Protein 4IKA (pdb70)

Radius of gyration: 23.3 Å; Cα contacts (8 Å, |Δi|>4): 915; chains: 2; bounding box: 52×61×60 Å

Organism: Human enterovirus 71 (NCBI:txid39054)

Nearest PDB structures (foldseek):
  4ika-assembly1_A  TM=1.002E+00  e=1.097E-93  Enterovirus A71
  3n6n-assembly1_A  TM=9.961E-01  e=1.257E-84  Enterovirus A71
  6lsh-assembly1_A  TM=9.939E-01  e=1.190E-84  Enterovirus A71
  6kwq-assembly1_A  TM=9.936E-01  e=9.560E-85  Enterovirus A71
  6lsf-assembly1_A  TM=9.906E-01  e=4.662E-83  Enterovirus A71

Structure (mmCIF, N/CA/C/O backbone):
data_4IKA
#
_entry.id   4IKA
#
_cell.length_a   103.596
_cell.length_b   103.596
_cell.length_c   132.170
_cell.angle_alpha   90.00
_cell.angle_beta   90.00
_cell.angle_gamma   120.00
#
_symmetry.space_group_name_H-M   'P 32 2 1'
#
loop_
_entity.id
_entity.type
_entity.pdbx_description
1 polymer 3Dpol
2 polymer VPg
3 non-polymer 'NICKEL (II) ION'
4 water water
#
loop_
_atom_site.group_PDB
_atom_site.id
_atom_site.type_symbol
_atom_site.label_atom_id
_atom_site.label_alt_id
_atom_site.label_comp_id
_atom_site.label_asym_id
_atom_site.label_entity_id
_atom_site.label_seq_id
_atom_site.pdbx_PDB_ins_code
_atom_site.Cartn_x
_atom_site.Cartn_y
_atom_site.Cartn_z
_atom_site.occupancy
_atom_site.B_iso_or_equiv
_atom_site.auth_seq_id
_atom_site.auth_comp_id
_atom_site.auth_asym_id
_atom_site.auth_atom_id
_atom_site.pdbx_PDB_model_num
ATOM 1 N N . GLY A 1 1 ? 8.825 42.339 -2.358 1.00 52.10 1 GLY A N 1
ATOM 2 C CA . GLY A 1 1 ? 8.914 43.789 -2.321 1.00 45.67 1 GLY A CA 1
ATOM 3 C C . GLY A 1 1 ? 10.247 44.247 -1.769 1.00 48.21 1 GLY A C 1
ATOM 4 O O . GLY A 1 1 ? 10.804 43.612 -0.875 1.00 47.10 1 GLY A O 1
ATOM 5 N N . GLU A 1 2 ? 10.758 45.360 -2.284 1.00 49.90 2 GLU A N 1
ATOM 6 C CA . GLU A 1 2 ? 12.094 45.793 -1.901 1.00 50.52 2 GLU A CA 1
ATOM 7 C C . GLU A 1 2 ? 12.392 47.263 -2.110 1.00 48.55 2 GLU A C 1
ATOM 8 O O . GLU A 1 2 ? 12.266 47.793 -3.218 1.00 51.17 2 GLU A O 1
ATOM 14 N N . ILE A 1 3 ? 12.828 47.908 -1.034 1.00 48.12 3 ILE A N 1
ATOM 15 C CA . ILE A 1 3 ? 13.293 49.284 -1.104 1.00 49.31 3 ILE A CA 1
ATOM 16 C C . ILE A 1 3 ? 14.522 49.356 -1.993 1.00 50.41 3 ILE A C 1
ATOM 17 O O . ILE A 1 3 ? 15.463 48.582 -1.849 1.00 50.05 3 ILE A O 1
ATOM 22 N N . GLN A 1 4 ? 14.516 50.289 -2.928 1.00 52.72 4 GLN A N 1
ATOM 23 C CA . GLN A 1 4 ? 15.651 50.440 -3.830 1.00 53.44 4 GLN A CA 1
ATOM 24 C C . GLN A 1 4 ? 16.609 51.500 -3.315 1.00 50.65 4 GLN A C 1
ATOM 25 O O . GLN A 1 4 ? 17.822 51.326 -3.383 1.00 48.70 4 GLN A O 1
ATOM 31 N N . TRP A 1 5 ? 16.061 52.590 -2.786 1.00 47.75 5 TRP A N 1
ATOM 32 C CA . TRP A 1 5 ? 16.895 53.662 -2.252 1.00 50.87 5 TRP A CA 1
ATOM 33 C C . TRP A 1 5 ? 16.175 54.559 -1.254 1.00 43.69 5 TRP A C 1
ATOM 34 O O . TRP A 1 5 ? 14.961 54.502 -1.114 1.00 45.99 5 TRP A O 1
ATOM 45 N N . VAL A 1 6 ? 16.957 55.373 -0.554 1.00 39.37 6 VAL A N 1
ATOM 46 C CA . VAL A 1 6 ? 16.437 56.357 0.381 1.00 42.82 6 VAL A CA 1
ATOM 47 C C . VAL A 1 6 ? 17.202 57.677 0.224 1.00 44.38 6 VAL A C 1
ATOM 48 O O . VAL A 1 6 ? 18.403 57.690 -0.016 1.00 54.15 6 VAL A O 1
ATOM 52 N N . LYS A 1 7 ? 16.499 58.789 0.348 1.00 45.86 7 LYS A N 1
ATOM 53 C CA . LYS A 1 7 ? 17.090 60.101 0.162 1.00 48.60 7 LYS A CA 1
ATOM 54 C C . LYS A 1 7 ? 16.351 61.024 1.109 1.00 53.03 7 LYS A C 1
ATOM 55 O O . LYS A 1 7 ? 15.158 60.858 1.322 1.00 58.84 7 LYS A O 1
ATOM 61 N N . PRO A 1 8 ? 17.055 61.987 1.705 1.00 54.65 8 PRO A N 1
ATOM 62 C CA . PRO A 1 8 ? 16.426 63.013 2.542 1.00 61.51 8 PRO A CA 1
ATOM 63 C C . PRO A 1 8 ? 15.439 63.832 1.716 1.00 57.01 8 PRO A C 1
ATOM 64 O O . PRO A 1 8 ? 15.714 64.076 0.548 1.00 51.35 8 PRO A O 1
ATOM 68 N N . ASN A 1 9 ? 14.315 64.239 2.300 1.00 60.97 9 ASN A N 1
ATOM 69 C CA . ASN A 1 9 ? 13.371 65.088 1.580 1.00 62.15 9 ASN A CA 1
ATOM 70 C C . ASN A 1 9 ? 14.072 66.338 1.123 1.00 59.35 9 ASN A C 1
ATOM 71 O O . ASN A 1 9 ? 13.662 66.966 0.158 1.00 60.87 9 ASN A O 1
ATOM 76 N N . LYS A 1 10 ? 15.140 66.687 1.825 1.00 63.29 10 LYS A N 1
ATOM 77 C CA . LYS A 1 10 ? 15.960 67.823 1.439 1.00 64.89 10 LYS A CA 1
ATOM 78 C C . LYS A 1 10 ? 16.473 67.621 0.019 1.00 65.19 10 LYS A C 1
ATOM 79 O O . LYS A 1 10 ? 16.387 68.524 -0.819 1.00 66.38 10 LYS A O 1
ATOM 85 N N . GLU A 1 11 ? 16.977 66.418 -0.245 1.00 63.84 11 GLU A N 1
ATOM 86 C CA . GLU A 1 11 ? 17.554 66.075 -1.542 1.00 60.58 11 GLU A CA 1
ATOM 87 C C . GLU A 1 11 ? 16.506 65.800 -2.630 1.00 67.75 11 GLU A C 1
ATOM 88 O O . GLU A 1 11 ? 16.810 65.920 -3.820 1.00 74.91 11 GLU A O 1
ATOM 94 N N . THR A 1 12 ? 15.286 65.425 -2.245 1.00 58.77 12 THR A N 1
ATOM 95 C CA . THR A 1 12 ? 14.277 65.109 -3.246 1.00 54.13 12 THR A CA 1
ATOM 96 C C . THR A 1 12 ? 13.320 66.274 -3.485 1.00 60.43 12 THR A C 1
ATOM 97 O O . THR A 1 12 ? 12.736 66.391 -4.560 1.00 55.34 12 THR A O 1
ATOM 101 N N . GLY A 1 13 ? 13.141 67.123 -2.480 1.00 59.80 13 GLY A N 1
ATOM 102 C CA . GLY A 1 13 ? 12.197 68.219 -2.596 1.00 52.99 13 GLY A CA 1
ATOM 103 C C . GLY A 1 13 ? 10.785 67.865 -2.159 1.00 57.23 13 GLY A C 1
ATOM 104 O O . GLY A 1 13 ? 9.897 68.716 -2.159 1.00 51.01 13 GLY A O 1
ATOM 105 N N . ARG A 1 14 ? 10.582 66.607 -1.774 1.00 59.20 14 ARG A N 1
ATOM 106 C CA . ARG A 1 14 ? 9.289 66.133 -1.276 1.00 54.01 14 ARG A CA 1
ATOM 107 C C . ARG A 1 14 ? 8.931 66.738 0.081 1.00 55.00 14 ARG A C 1
ATOM 108 O O . ARG A 1 14 ? 9.778 66.848 0.963 1.00 61.98 14 ARG A O 1
ATOM 116 N N . LEU A 1 15 ? 7.665 67.117 0.237 1.00 55.40 15 LEU A N 1
ATOM 117 C CA . LEU A 1 15 ? 7.149 67.724 1.468 1.00 52.14 15 LEU A CA 1
ATOM 118 C C . LEU A 1 15 ? 7.019 66.720 2.623 1.00 60.07 15 LEU A C 1
ATOM 119 O O . LEU A 1 15 ? 6.435 65.643 2.472 1.00 58.83 15 LEU A O 1
ATOM 124 N N . SER A 1 16 ? 7.561 67.079 3.783 1.00 66.15 16 SER A N 1
ATOM 125 C CA . SER A 1 16 ? 7.520 66.206 4.951 1.00 66.07 16 SER A CA 1
ATOM 126 C C . SER A 1 16 ? 6.233 66.455 5.703 1.00 67.34 16 SER A C 1
ATOM 127 O O . SER A 1 16 ? 5.530 67.439 5.459 1.00 61.93 16 SER A O 1
ATOM 130 N N . ILE A 1 17 ? 5.935 65.572 6.650 1.00 73.65 17 ILE A N 1
ATOM 131 C CA . ILE A 1 17 ? 4.783 65.742 7.528 1.00 81.79 17 ILE A CA 1
ATOM 132 C C . ILE A 1 17 ? 5.242 65.826 8.981 1.00 86.76 17 ILE A C 1
ATOM 133 O O . ILE A 1 17 ? 6.014 64.989 9.447 1.00 84.91 17 ILE A O 1
ATOM 138 N N . ASN A 1 18 ? 4.764 66.842 9.692 1.00 92.11 18 ASN A N 1
ATOM 139 C CA . ASN A 1 18 ? 5.145 67.047 11.085 1.00 101.85 18 ASN A CA 1
ATOM 140 C C . ASN A 1 18 ? 4.164 66.448 12.088 1.00 102.72 18 ASN A C 1
ATOM 141 O O . ASN A 1 18 ? 3.461 67.173 12.791 1.00 96.33 18 ASN A O 1
ATOM 146 N N . GLY A 1 19 ? 4.121 65.122 12.149 1.00 101.66 19 GLY A N 1
ATOM 147 C CA . GLY A 1 19 ? 3.227 64.429 13.057 1.00 99.86 19 GLY A CA 1
ATOM 148 C C . GLY A 1 19 ? 3.721 64.558 14.484 1.00 104.94 19 GLY A C 1
ATOM 149 O O . GLY A 1 19 ? 4.845 65.018 14.715 1.00 99.37 19 GLY A O 1
ATOM 150 N N . PRO A 1 20 ? 2.827 64.127 15.478 1.00 30.00 20 PRO A N 1
ATOM 151 C CA . PRO A 1 20 ? 3.355 64.274 16.839 1.00 30.00 20 PRO A CA 1
ATOM 152 C C . PRO A 1 20 ? 3.853 62.945 17.392 1.00 30.00 20 PRO A C 1
ATOM 153 O O . PRO A 1 20 ? 4.798 62.921 18.181 1.00 30.00 20 PRO A O 1
ATOM 157 N N . THR A 1 21 ? 3.219 61.853 16.979 1.00 88.31 21 THR A N 1
ATOM 158 C CA . THR A 1 21 ? 3.607 60.523 17.437 1.00 82.29 21 THR A CA 1
ATOM 159 C C . THR A 1 21 ? 2.954 60.139 18.762 1.00 81.49 21 THR A C 1
ATOM 160 O O . THR A 1 21 ? 3.426 59.242 19.459 1.00 80.85 21 THR A O 1
ATOM 164 N N . ARG A 1 22 ? 1.865 60.823 19.100 1.00 77.25 22 ARG A N 1
ATOM 165 C CA . ARG A 1 22 ? 1.123 60.531 20.321 1.00 76.64 22 ARG A CA 1
ATOM 166 C C . ARG A 1 22 ? -0.115 59.691 20.029 1.00 72.19 22 ARG A C 1
ATOM 167 O O . ARG A 1 22 ? -0.906 60.030 19.149 1.00 67.33 22 ARG A O 1
ATOM 175 N N . THR A 1 23 ? -0.282 58.594 20.761 1.00 68.40 23 THR A N 1
ATOM 176 C CA . THR A 1 23 ? -1.411 57.694 20.511 1.00 63.63 23 THR A CA 1
ATOM 177 C C . THR A 1 23 ? -2.701 58.291 21.028 1.00 60.12 23 THR A C 1
ATOM 178 O O . THR A 1 23 ? -2.729 58.876 22.103 1.00 64.11 23 THR A O 1
ATOM 182 N N . LYS A 1 24 ? -3.771 58.122 20.260 1.00 56.87 24 LYS A N 1
ATOM 183 C CA . LYS A 1 24 ? -5.076 58.619 20.641 1.00 54.53 24 LYS A CA 1
ATOM 184 C C . LYS A 1 24 ? -5.805 57.629 21.551 1.00 61.61 24 LYS A C 1
ATOM 185 O O . LYS A 1 24 ? -6.930 57.895 21.974 1.00 60.41 24 LYS A O 1
ATOM 191 N N . LEU A 1 25 ? -5.149 56.501 21.843 1.00 59.11 25 LEU A N 1
ATOM 192 C CA . LEU A 1 25 ? -5.727 55.394 22.606 1.00 52.60 25 LEU A CA 1
ATOM 193 C C . LEU A 1 25 ? -5.533 55.517 24.108 1.00 58.10 25 LEU A C 1
ATOM 194 O O . LEU A 1 25 ? -4.414 55.586 24.606 1.00 60.30 25 LEU A O 1
ATOM 199 N N . GLU A 1 26 ? -6.644 55.493 24.829 1.00 60.71 26 GLU A N 1
ATOM 200 C CA . GLU A 1 26 ? -6.651 55.655 26.271 1.00 57.29 26 GLU A CA 1
ATOM 201 C C . GLU A 1 26 ? -7.202 54.383 26.899 1.00 53.97 26 GLU A C 1
ATOM 202 O O . GLU A 1 26 ? -8.054 53.724 26.310 1.00 47.67 26 GLU A O 1
ATOM 208 N N . PRO A 1 27 ? -6.718 54.031 28.100 1.00 57.18 27 PRO A N 1
ATOM 209 C CA . PRO A 1 27 ? -7.379 52.934 28.818 1.00 57.93 27 PRO A CA 1
ATOM 210 C C . PRO A 1 27 ? -8.808 53.326 29.158 1.00 52.96 27 PRO A C 1
ATOM 211 O O . PRO A 1 27 ? -9.028 54.434 29.647 1.00 48.42 27 PRO A O 1
ATOM 215 N N . SER A 1 28 ? -9.750 52.426 28.875 1.00 56.95 28 SER A N 1
ATOM 216 C CA . SER A 1 28 ? -11.181 52.676 29.021 1.00 52.22 28 SER A CA 1
ATOM 217 C C . SER A 1 28 ? -11.648 52.296 30.404 1.00 51.23 28 SER A C 1
ATOM 218 O O . SER A 1 28 ? -10.906 51.701 31.186 1.00 49.70 28 SER A O 1
ATOM 221 N N . VAL A 1 29 ? -12.910 52.597 30.672 1.00 49.86 29 VAL A N 1
ATOM 222 C CA . VAL A 1 29 ? -13.504 52.329 31.972 1.00 53.56 29 VAL A CA 1
ATOM 223 C C . VAL A 1 29 ? -13.543 50.841 32.296 1.00 51.40 29 VAL A C 1
ATOM 224 O O . VAL A 1 29 ? -13.780 50.461 33.435 1.00 57.29 29 VAL A O 1
ATOM 228 N N . PHE A 1 30 ? -13.286 50.005 31.301 1.00 47.89 30 PHE A N 1
ATOM 229 C CA . PHE A 1 30 ? -13.211 48.572 31.530 1.00 47.43 30 PHE A CA 1
ATOM 230 C C . PHE A 1 30 ? -11.789 48.117 31.429 1.00 47.88 30 PHE A C 1
ATOM 231 O O . PHE A 1 30 ? -11.514 46.925 31.373 1.00 46.23 30 PHE A O 1
ATOM 239 N N . HIS A 1 31 ? -10.881 49.083 31.424 1.00 50.28 31 HIS A N 1
ATOM 240 C CA . HIS A 1 31 ? -9.478 48.782 31.225 1.00 48.64 31 HIS A CA 1
ATOM 241 C C . HIS A 1 31 ? -8.991 47.627 32.104 1.00 47.70 31 HIS A C 1
ATOM 242 O O . HIS A 1 31 ? -8.442 46.649 31.611 1.00 47.22 31 HIS A O 1
ATOM 249 N N . ASP A 1 32 ? -9.192 47.739 33.408 1.00 46.89 32 ASP A N 1
ATOM 250 C CA . ASP A 1 32 ? -8.747 46.695 34.310 1.00 46.74 32 ASP A CA 1
ATOM 251 C C . ASP A 1 32 ? -9.907 45.775 34.758 1.00 54.56 32 ASP A C 1
ATOM 252 O O . ASP A 1 32 ? -9.698 44.867 35.571 1.00 55.88 32 ASP A O 1
ATOM 257 N N . VAL A 1 33 ? -11.105 45.998 34.196 1.00 53.74 33 VAL A N 1
ATOM 258 C CA . VAL A 1 33 ? -12.249 45.084 34.349 1.00 48.56 33 VAL A CA 1
ATOM 259 C C . VAL A 1 33 ? -12.124 43.832 33.485 1.00 49.97 33 VAL A C 1
ATOM 260 O O . VAL A 1 33 ? -12.461 42.737 33.911 1.00 56.51 33 VAL A O 1
ATOM 264 N N . PHE A 1 34 ? -11.672 43.991 32.252 1.00 49.46 34 PHE A N 1
ATOM 265 C CA . PHE A 1 34 ? -11.462 42.824 31.410 1.00 49.46 34 PHE A CA 1
ATOM 266 C C . PHE A 1 34 ? -9.982 42.475 31.338 1.00 51.01 34 PHE A C 1
ATOM 267 O O . PHE A 1 34 ? -9.137 43.300 31.665 1.00 50.26 34 PHE A O 1
ATOM 275 N N . GLU A 1 35 ? -9.660 41.262 30.906 1.00 51.56 35 GLU A N 1
ATOM 276 C CA . GLU A 1 35 ? -8.259 40.885 30.783 1.00 58.50 35 GLU A CA 1
ATOM 277 C C . GLU A 1 35 ? -7.671 40.995 29.364 1.00 59.29 35 GLU A C 1
ATOM 278 O O . GLU A 1 35 ? -8.332 40.735 28.352 1.00 54.15 35 GLU A O 1
ATOM 284 N N . GLY A 1 36 ? -6.406 41.396 29.318 1.00 65.61 36 GLY A N 1
ATOM 285 C CA . GLY A 1 36 ? -5.699 41.606 28.070 1.00 62.71 36 GLY A CA 1
ATOM 286 C C . GLY A 1 36 ? -4.254 42.006 28.314 1.00 64.16 36 GLY A C 1
ATOM 287 O O . GLY A 1 36 ? -3.883 42.410 29.418 1.00 61.64 36 GLY A O 1
ATOM 288 N N . ASN A 1 37 ? -3.437 41.880 27.275 1.00 65.96 37 ASN A N 1
ATOM 289 C CA . ASN A 1 37 ? -2.035 42.255 27.350 1.00 62.77 37 ASN A CA 1
ATOM 290 C C . ASN A 1 37 ? -1.549 42.994 26.105 1.00 60.27 37 ASN A C 1
ATOM 291 O O . ASN A 1 37 ? -0.368 42.919 25.753 1.00 68.19 37 ASN A O 1
ATOM 296 N N . LYS A 1 38 ? -2.452 43.708 25.440 1.00 57.93 38 LYS A N 1
ATOM 297 C CA . LYS A 1 38 ? -2.061 44.537 24.308 1.00 53.69 38 LYS A CA 1
ATOM 298 C C . LYS A 1 38 ? -2.072 46.010 24.709 1.00 54.41 38 LYS A C 1
ATOM 299 O O . LYS A 1 38 ? -2.729 46.405 25.671 1.00 50.61 38 LYS A O 1
ATOM 305 N N . GLU A 1 39 ? -1.336 46.823 23.966 1.00 54.61 39 GLU A N 1
ATOM 306 C CA . GLU A 1 39 ? -1.367 48.265 24.160 1.00 53.52 39 GLU A CA 1
ATOM 307 C C . GLU A 1 39 ? -0.957 48.976 22.892 1.00 52.37 39 GLU A C 1
ATOM 308 O O . GLU A 1 39 ? -0.545 48.315 21.930 1.00 52.50 39 GLU A O 1
ATOM 314 N N . PRO A 1 40 ? -1.094 50.319 22.878 1.00 51.87 40 PRO A N 1
ATOM 315 C CA . PRO A 1 40 ? -0.847 51.122 21.673 1.00 49.07 40 PRO A CA 1
ATOM 316 C C . PRO A 1 40 ? 0.505 50.794 21.044 1.00 53.36 40 PRO A C 1
ATOM 317 O O . PRO A 1 40 ? 1.515 50.668 21.743 1.00 53.58 40 PRO A O 1
ATOM 321 N N . ALA A 1 41 ? 0.509 50.636 19.724 1.00 52.30 41 ALA A N 1
ATOM 322 C CA . ALA A 1 41 ? 1.734 50.368 18.987 1.00 53.14 41 ALA A CA 1
ATOM 323 C C . ALA A 1 41 ? 2.760 51.472 19.206 1.00 55.90 41 ALA A C 1
ATOM 324 O O . ALA A 1 41 ? 2.411 52.611 19.521 1.00 48.14 41 ALA A O 1
ATOM 326 N N . VAL A 1 42 ? 4.030 51.114 19.028 1.00 57.92 42 VAL A N 1
ATOM 327 C CA . VAL A 1 42 ? 5.143 52.066 19.041 1.00 54.28 42 VAL A CA 1
ATOM 328 C C . VAL A 1 42 ? 5.029 53.036 17.859 1.00 52.50 42 VAL A C 1
ATOM 329 O O . VAL A 1 42 ? 5.005 52.623 16.699 1.00 52.13 42 VAL A O 1
ATOM 333 N N . LEU A 1 43 ? 4.978 54.326 18.159 1.00 56.14 43 LEU A N 1
ATOM 334 C CA . LEU A 1 43 ? 4.671 55.325 17.154 1.00 51.08 43 LEU A CA 1
ATOM 335 C C . LEU A 1 43 ? 5.902 56.098 16.686 1.00 58.90 43 LEU A C 1
ATOM 336 O O . LEU A 1 43 ? 5.909 56.649 15.584 1.00 58.09 43 LEU A O 1
ATOM 341 N N . HIS A 1 44 ? 6.948 56.120 17.506 1.00 64.32 44 HIS A N 1
ATOM 342 C CA . HIS A 1 44 ? 8.166 56.839 17.149 1.00 64.11 44 HIS A CA 1
ATOM 343 C C . HIS A 1 44 ? 9.410 56.097 17.627 1.00 62.10 44 HIS A C 1
ATOM 344 O O . HIS A 1 44 ? 9.310 55.161 18.416 1.00 56.47 44 HIS A O 1
ATOM 351 N N . SER A 1 45 ? 10.578 56.521 17.147 1.00 71.81 45 SER A N 1
ATOM 352 C CA . SER A 1 45 ? 11.805 55.726 17.271 1.00 70.56 45 SER A CA 1
ATOM 353 C C . SER A 1 45 ? 12.376 55.611 18.688 1.00 67.45 45 SER A C 1
ATOM 354 O O . SER A 1 45 ? 13.266 54.786 18.942 1.00 65.69 45 SER A O 1
ATOM 357 N N . LYS A 1 46 ? 11.863 56.419 19.610 1.00 63.10 46 LYS A N 1
ATOM 358 C CA . LYS A 1 46 ? 12.418 56.466 20.963 1.00 68.02 46 LYS A CA 1
ATOM 359 C C . LYS A 1 46 ? 11.506 55.923 22.062 1.00 70.84 46 LYS A C 1
ATOM 360 O O . LYS A 1 46 ? 11.871 55.973 23.247 1.00 65.90 46 LYS A O 1
ATOM 366 N N . ASP A 1 47 ? 10.337 55.403 21.679 1.00 70.83 47 ASP A N 1
ATOM 367 C CA . ASP A 1 47 ? 9.416 54.806 22.649 1.00 64.78 47 ASP A CA 1
ATOM 368 C C . ASP A 1 47 ? 10.228 53.981 23.653 1.00 61.38 47 ASP A C 1
ATOM 369 O O . ASP A 1 47 ? 11.021 53.120 23.260 1.00 56.18 47 ASP A O 1
ATOM 374 N N . PRO A 1 48 ? 10.055 54.274 24.952 1.00 62.81 48 PRO A N 1
ATOM 375 C CA . PRO A 1 48 ? 10.802 53.623 26.037 1.00 61.13 48 PRO A CA 1
ATOM 376 C C . PRO A 1 48 ? 10.668 52.107 26.000 1.00 65.62 48 PRO A C 1
ATOM 377 O O . PRO A 1 48 ? 11.445 51.408 26.654 1.00 69.95 48 PRO A O 1
ATOM 381 N N . ARG A 1 49 ? 9.705 51.604 25.235 1.00 59.67 49 ARG A N 1
ATOM 382 C CA . ARG A 1 49 ? 9.392 50.178 25.249 1.00 58.62 49 ARG A CA 1
ATOM 383 C C . ARG A 1 49 ? 10.138 49.374 24.157 1.00 57.32 49 ARG A C 1
ATOM 384 O O . ARG A 1 49 ? 10.092 48.145 24.124 1.00 53.18 49 ARG A O 1
ATOM 392 N N . LEU A 1 50 ? 10.847 50.089 23.290 1.00 54.15 50 LEU A N 1
ATOM 393 C CA . LEU A 1 50 ? 11.607 49.487 22.201 1.00 54.90 50 LEU A CA 1
ATOM 394 C C . LEU A 1 50 ? 12.865 48.754 22.659 1.00 62.02 50 LEU A C 1
ATOM 395 O O . LEU A 1 50 ? 13.756 49.345 23.279 1.00 65.73 50 LEU A O 1
ATOM 400 N N . GLU A 1 51 ? 12.950 47.470 22.331 1.00 64.63 51 GLU A N 1
ATOM 401 C CA . GLU A 1 51 ? 14.182 46.719 22.533 1.00 60.97 51 GLU A CA 1
ATOM 402 C C . GLU A 1 51 ? 14.974 46.659 21.224 1.00 59.57 51 GLU A C 1
ATOM 403 O O . GLU A 1 51 ? 15.944 45.902 21.107 1.00 61.12 51 GLU A O 1
ATOM 409 N N . VAL A 1 52 ? 14.556 47.464 20.245 1.00 54.24 52 VAL A N 1
ATOM 410 C CA . VAL A 1 52 ? 15.226 47.510 18.943 1.00 55.79 52 VAL A CA 1
ATOM 411 C C . VAL A 1 52 ? 15.212 48.879 18.274 1.00 59.49 52 VAL A C 1
ATOM 412 O O . VAL A 1 52 ? 14.544 49.814 18.726 1.00 62.84 52 VAL A O 1
ATOM 416 N N . ASP A 1 53 ? 15.970 48.976 17.186 1.00 61.16 53 ASP A N 1
ATOM 417 C CA . ASP A 1 53 ? 15.896 50.115 16.290 1.00 64.52 53 ASP A CA 1
ATOM 418 C C . ASP A 1 53 ? 14.532 50.065 15.593 1.00 59.76 53 ASP A C 1
ATOM 419 O O . ASP A 1 53 ? 14.213 49.090 14.912 1.00 54.28 53 ASP A O 1
ATOM 424 N N . PHE A 1 54 ? 13.730 51.108 15.792 1.00 59.57 54 PHE A N 1
ATOM 425 C CA . PHE A 1 54 ? 12.417 51.222 15.167 1.00 61.03 54 PHE A CA 1
ATOM 426 C C . PHE A 1 54 ? 12.457 51.148 13.635 1.00 58.57 54 PHE A C 1
ATOM 427 O O . PHE A 1 54 ? 12.025 50.157 13.061 1.00 54.80 54 PHE A O 1
ATOM 435 N N . GLU A 1 55 ? 12.967 52.193 12.985 1.00 61.47 55 GLU A N 1
ATOM 436 C CA . GLU A 1 55 ? 13.073 52.228 11.523 1.00 61.37 55 GLU A CA 1
ATOM 437 C C . GLU A 1 55 ? 13.544 50.896 10.959 1.00 56.02 55 GLU A C 1
ATOM 438 O O . GLU A 1 55 ? 12.992 50.383 10.001 1.00 54.61 55 GLU A O 1
ATOM 444 N N . GLN A 1 56 ? 14.579 50.344 11.563 1.00 57.22 56 GLN A N 1
ATOM 445 C CA . GLN A 1 56 ? 14.978 48.975 11.281 1.00 60.38 56 GLN A CA 1
ATOM 446 C C . GLN A 1 56 ? 13.751 48.089 11.141 1.00 58.68 56 GLN A C 1
ATOM 447 O O . GLN A 1 56 ? 13.528 47.460 10.111 1.00 61.03 56 GLN A O 1
ATOM 453 N N . ALA A 1 57 ? 12.973 48.028 12.215 1.00 55.30 57 ALA A N 1
ATOM 454 C CA . ALA A 1 57 ? 11.892 47.067 12.346 1.00 52.22 57 ALA A CA 1
ATOM 455 C C . ALA A 1 57 ? 10.818 47.283 11.289 1.00 57.32 57 ALA A C 1
ATOM 456 O O . ALA A 1 57 ? 10.471 46.361 10.548 1.00 57.05 57 ALA A O 1
ATOM 458 N N . LEU A 1 58 ? 10.297 48.508 11.245 1.00 53.31 58 LEU A N 1
ATOM 459 C CA . LEU A 1 58 ? 9.288 48.920 10.286 1.00 50.31 58 LEU A CA 1
ATOM 460 C C . LEU A 1 58 ? 9.562 48.390 8.876 1.00 57.90 58 LEU A C 1
ATOM 461 O O . LEU A 1 58 ? 8.654 47.893 8.199 1.00 59.37 58 LEU A O 1
ATOM 466 N N . PHE A 1 59 ? 10.811 48.477 8.436 1.00 52.22 59 PHE A N 1
ATOM 467 C CA . PHE A 1 59 ? 11.137 48.100 7.067 1.00 52.01 59 PHE A CA 1
ATOM 468 C C . PHE A 1 59 ? 11.644 46.674 6.831 1.00 50.93 59 PHE A C 1
ATOM 469 O O . PHE A 1 59 ? 11.880 46.301 5.699 1.00 51.33 59 PHE A O 1
ATOM 477 N N . SER A 1 60 ? 11.781 45.873 7.881 1.00 52.13 60 SER A N 1
ATOM 478 C CA . SER A 1 60 ? 12.196 44.489 7.708 1.00 52.82 60 SER A CA 1
ATOM 479 C C . SER A 1 60 ? 11.205 43.719 6.812 1.00 53.35 60 SER A C 1
ATOM 480 O O . SER A 1 60 ? 11.557 42.683 6.228 1.00 53.86 60 SER A O 1
ATOM 483 N N . LYS A 1 61 ? 9.977 44.228 6.698 1.00 50.27 61 LYS A N 1
ATOM 484 C CA . LYS A 1 61 ? 8.916 43.530 5.970 1.00 49.83 61 LYS A CA 1
ATOM 485 C C . LYS A 1 61 ? 9.265 43.356 4.503 1.00 49.12 61 LYS A C 1
ATOM 486 O O . LYS A 1 61 ? 8.820 42.401 3.859 1.00 46.23 61 LYS A O 1
ATOM 492 N N . TYR A 1 62 ? 10.050 44.303 3.990 1.00 48.60 62 TYR A N 1
ATOM 493 C CA . TYR A 1 62 ? 10.497 44.308 2.607 1.00 47.80 62 TYR A CA 1
ATOM 494 C C . TYR A 1 62 ? 11.605 43.289 2.440 1.00 49.56 62 TYR A C 1
ATOM 495 O O . TYR A 1 62 ? 12.779 43.637 2.379 1.00 54.15 62 TYR A O 1
ATOM 504 N N . VAL A 1 63 ? 11.207 42.028 2.354 1.00 47.33 63 VAL A N 1
ATOM 505 C CA . VAL A 1 63 ? 12.114 40.895 2.362 1.00 46.05 63 VAL A CA 1
ATOM 506 C C . VAL A 1 63 ? 12.801 40.677 1.010 1.00 57.92 63 VAL A C 1
ATOM 507 O O . VAL A 1 63 ? 13.597 39.751 0.848 1.00 61.67 63 VAL A O 1
ATOM 511 N N . GLY A 1 64 ? 12.476 41.511 0.032 1.00 52.16 64 GLY A N 1
ATOM 512 C CA . GLY A 1 64 ? 13.144 41.446 -1.247 1.00 48.69 64 GLY A CA 1
ATOM 513 C C . GLY A 1 64 ? 12.267 40.907 -2.356 1.00 53.54 64 GLY A C 1
ATOM 514 O O . GLY A 1 64 ? 11.058 40.718 -2.181 1.00 48.23 64 GLY A O 1
ATOM 515 N N . ASN A 1 65 ? 12.892 40.644 -3.505 1.00 57.32 65 ASN A N 1
ATOM 516 C CA . ASN A 1 65 ? 12.168 40.224 -4.702 1.00 58.29 65 ASN A CA 1
ATOM 517 C C . ASN A 1 65 ? 12.748 38.989 -5.373 1.00 56.57 65 ASN A C 1
ATOM 518 O O . ASN A 1 65 ? 13.912 38.974 -5.740 1.00 68.86 65 ASN A O 1
ATOM 523 N N . THR A 1 66 ? 11.934 37.955 -5.547 1.00 53.94 66 THR A N 1
ATOM 524 C CA . THR A 1 66 ? 12.400 36.749 -6.218 1.00 57.21 66 THR A CA 1
ATOM 525 C C . THR A 1 66 ? 12.148 36.492 -7.709 1.00 60.69 66 THR A C 1
ATOM 526 O O . THR A 1 66 ? 13.021 35.970 -8.384 1.00 66.48 66 THR A O 1
ATOM 530 N N . LEU A 1 67 ? 10.977 36.863 -8.226 1.00 59.50 67 LEU A N 1
ATOM 531 C CA . LEU A 1 67 ? 10.687 36.700 -9.656 1.00 58.19 67 LEU A CA 1
ATOM 532 C C . LEU A 1 67 ? 10.340 38.125 -10.092 1.00 58.58 67 LEU A C 1
ATOM 533 O O . LEU A 1 67 ? 9.727 38.877 -9.337 1.00 57.25 67 LEU A O 1
ATOM 538 N N . TYR A 1 68 ? 10.712 38.486 -11.319 1.00 57.38 68 TYR A N 1
ATOM 539 C CA . TYR A 1 68 ? 10.287 39.769 -11.893 1.00 54.34 68 TYR A CA 1
ATOM 540 C C . TYR A 1 68 ? 9.343 39.580 -13.078 1.00 58.76 68 TYR A C 1
ATOM 541 O O . TYR A 1 68 ? 8.674 40.530 -13.523 1.00 56.05 68 TYR A O 1
ATOM 550 N N . GLU A 1 69 ? 9.306 38.351 -13.586 1.00 61.03 69 G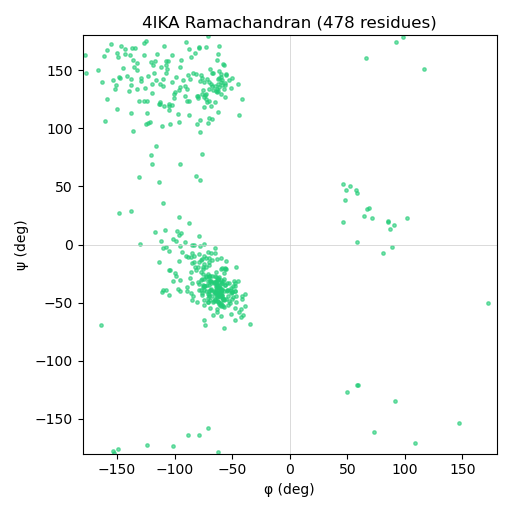LU A N 1
ATOM 551 C CA . GLU A 1 69 ? 8.421 37.993 -14.683 1.00 62.38 69 GLU A CA 1
ATOM 552 C C . GLU A 1 69 ? 7.988 36.532 -14.571 1.00 65.56 69 GLU A C 1
ATOM 553 O O . GLU A 1 69 ? 8.777 35.670 -14.156 1.00 58.59 69 GLU A O 1
ATOM 559 N N . PRO A 1 70 ? 6.729 36.257 -14.960 1.00 61.40 70 PRO A N 1
ATOM 560 C CA . PRO A 1 70 ? 6.041 34.974 -14.762 1.00 64.67 70 PRO A CA 1
ATOM 561 C C . PRO A 1 70 ? 6.695 33.786 -15.471 1.00 63.23 70 PRO A C 1
ATOM 562 O O . PRO A 1 70 ? 7.127 33.920 -16.617 1.00 63.73 70 PRO A O 1
ATOM 566 N N . ASP A 1 71 ? 6.757 32.646 -14.788 1.00 57.95 71 ASP A N 1
ATOM 567 C CA . ASP A 1 71 ? 7.136 31.399 -15.411 1.00 59.51 71 ASP A CA 1
ATOM 568 C C . ASP A 1 71 ? 5.905 30.897 -16.167 1.00 65.26 71 ASP A C 1
ATOM 569 O O . ASP A 1 71 ? 4.974 31.666 -16.385 1.00 64.89 71 ASP A O 1
ATOM 574 N N . GLU A 1 72 ? 5.874 29.624 -16.550 1.00 64.54 72 GLU A N 1
ATOM 575 C CA . GLU A 1 72 ? 4.715 29.100 -17.265 1.00 68.05 72 GLU A CA 1
ATOM 576 C C . GLU A 1 72 ? 3.565 28.892 -16.294 1.00 64.23 72 GLU A C 1
ATOM 577 O O . GLU A 1 72 ? 2.399 29.097 -16.639 1.00 63.31 72 GLU A O 1
ATOM 583 N N . TYR A 1 73 ? 3.907 28.470 -15.078 1.00 65.03 73 TYR A N 1
ATOM 584 C CA . TYR A 1 73 ? 2.920 28.118 -14.058 1.00 67.47 73 TYR A CA 1
ATOM 585 C C . TYR A 1 73 ? 2.058 29.327 -13.687 1.00 64.37 73 TYR A C 1
ATOM 586 O O . TYR A 1 73 ? 0.842 29.230 -13.527 1.00 60.52 73 TYR A O 1
ATOM 595 N N . ILE A 1 74 ? 2.711 30.473 -13.566 1.00 63.31 74 ILE A N 1
ATOM 596 C CA . ILE A 1 74 ? 2.042 31.721 -13.247 1.00 62.03 74 ILE A CA 1
ATOM 597 C C . ILE A 1 74 ? 1.232 32.275 -14.415 1.00 58.83 74 ILE A C 1
ATOM 598 O O . ILE A 1 74 ? 0.247 32.982 -14.223 1.00 54.92 74 ILE A O 1
ATOM 603 N N . LYS A 1 75 ? 1.645 31.948 -15.631 1.00 61.27 75 LYS A N 1
ATOM 604 C CA . LYS A 1 75 ? 0.888 32.354 -16.806 1.00 61.18 75 LYS A CA 1
ATOM 605 C C . LYS A 1 75 ? -0.386 31.515 -16.950 1.00 57.76 75 LYS A C 1
ATOM 606 O O . LYS A 1 75 ? -1.469 32.064 -17.158 1.00 49.75 75 LYS A O 1
ATOM 612 N N . GLU A 1 76 ? -0.249 30.193 -16.825 1.00 59.24 76 GLU A N 1
ATOM 613 C CA . GLU A 1 76 ? -1.387 29.280 -16.933 1.00 65.06 76 GLU A CA 1
ATOM 614 C C . GLU A 1 76 ? -2.428 29.653 -15.867 1.00 62.80 76 GLU A C 1
ATOM 615 O O . GLU A 1 76 ? -3.640 29.540 -16.094 1.00 59.23 76 GLU A O 1
ATOM 621 N N . ALA A 1 77 ? -1.936 30.137 -14.724 1.00 63.52 77 ALA A N 1
ATOM 622 C CA . ALA A 1 77 ? -2.775 30.497 -13.581 1.00 56.09 77 ALA A CA 1
ATOM 623 C C . ALA A 1 77 ? -3.499 31.820 -13.792 1.00 53.72 77 ALA A C 1
ATOM 624 O O . ALA A 1 77 ? -4.683 31.951 -13.480 1.00 56.98 77 ALA A O 1
ATOM 626 N N . ALA A 1 78 ? -2.780 32.801 -14.322 1.00 52.30 78 ALA A N 1
ATOM 627 C CA . ALA A 1 78 ? -3.377 34.095 -14.636 1.00 53.23 78 ALA A CA 1
ATOM 628 C C . ALA A 1 78 ? -4.521 33.962 -15.635 1.00 53.34 78 ALA A C 1
ATOM 629 O O . ALA A 1 78 ? -5.542 34.646 -15.515 1.00 51.41 78 ALA A O 1
ATOM 631 N N . LEU A 1 79 ? -4.350 33.077 -16.616 1.00 58.02 79 LEU A N 1
ATOM 632 C CA . LEU A 1 79 ? -5.389 32.828 -17.612 1.00 52.18 79 LEU A CA 1
ATOM 633 C C . LEU A 1 79 ? -6.640 32.209 -17.026 1.00 54.02 79 LEU A C 1
ATOM 634 O O . LEU A 1 79 ? -7.735 32.665 -17.318 1.00 53.63 79 LEU A O 1
ATOM 639 N N . HIS A 1 80 ? -6.492 31.155 -16.224 1.00 57.23 80 HIS A N 1
ATOM 640 C CA . HIS A 1 80 ? -7.674 30.498 -15.664 1.00 59.39 80 HIS A CA 1
ATOM 641 C C . HIS A 1 80 ? -8.529 31.454 -14.835 1.00 57.23 80 HIS A C 1
ATOM 642 O O . HIS A 1 80 ? -9.759 31.449 -14.929 1.00 57.16 80 HIS A O 1
ATOM 649 N N . TYR A 1 81 ? -7.887 32.250 -13.993 1.00 54.02 81 TYR A N 1
ATOM 650 C CA . TYR A 1 81 ? -8.640 33.206 -13.208 1.00 54.27 81 TYR A CA 1
ATOM 651 C C . TYR A 1 81 ? -9.336 34.205 -14.146 1.00 49.69 81 TYR A C 1
ATOM 652 O O . TYR A 1 81 ? -10.541 34.439 -14.032 1.00 47.42 81 TYR A O 1
ATOM 661 N N . ALA A 1 82 ? -8.573 34.764 -15.085 1.00 48.22 82 ALA A N 1
ATOM 662 C CA . ALA A 1 82 ? -9.110 35.701 -16.084 1.00 52.11 82 ALA A CA 1
ATOM 663 C C . ALA A 1 82 ? -10.291 35.076 -16.786 1.00 50.81 82 ALA A C 1
ATOM 664 O O . ALA A 1 82 ? -11.359 35.677 -16.872 1.00 48.87 82 ALA A O 1
ATOM 666 N N . ASN A 1 83 ? -10.092 33.868 -17.297 1.00 46.76 83 ASN A N 1
ATOM 667 C CA . ASN A 1 83 ? -11.188 33.141 -17.898 1.00 54.45 83 ASN A CA 1
ATOM 668 C C . ASN A 1 83 ? -12.382 33.108 -16.942 1.00 55.31 83 ASN A C 1
ATOM 669 O O . ASN A 1 83 ? -13.454 33.613 -17.271 1.00 56.88 83 ASN A O 1
ATOM 674 N N . GLN A 1 84 ? -12.193 32.538 -15.758 1.00 49.66 84 GLN A N 1
ATOM 675 C CA . GLN A 1 84 ? -13.269 32.444 -14.794 1.00 49.13 84 GLN A CA 1
ATOM 676 C C . GLN A 1 84 ? -13.990 33.780 -14.639 1.00 50.78 84 GLN A C 1
ATOM 677 O O . GLN A 1 84 ? -15.217 33.818 -14.546 1.00 50.70 84 GLN A O 1
ATOM 683 N N . LEU A 1 85 ? -13.229 34.874 -14.627 1.00 50.04 85 LEU A N 1
ATOM 684 C CA . LEU A 1 85 ? -13.811 36.213 -14.470 1.00 51.64 85 LEU A CA 1
ATOM 685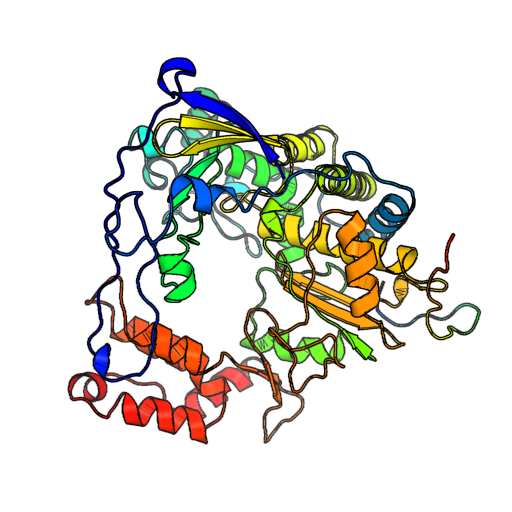 C C . LEU A 1 85 ? -14.720 36.614 -15.642 1.00 55.65 85 LEU A C 1
ATOM 686 O O . LEU A 1 85 ? -15.704 37.335 -15.457 1.00 53.71 85 LEU A O 1
ATOM 691 N N . LYS A 1 86 ? -14.394 36.127 -16.838 1.00 51.92 86 LYS A N 1
ATOM 692 C CA . LYS A 1 86 ? -15.129 36.486 -18.048 1.00 52.01 86 LYS A CA 1
ATOM 693 C C . LYS A 1 86 ? -16.648 36.397 -17.873 1.00 56.35 86 LYS A C 1
ATOM 694 O O . LYS A 1 86 ? -17.378 37.300 -18.291 1.00 54.95 86 LYS A O 1
ATOM 700 N N . GLN A 1 87 ? -17.119 35.317 -17.248 1.00 57.12 87 GLN A N 1
ATOM 701 C CA . GLN A 1 87 ? -18.556 35.090 -17.074 1.00 53.05 87 GLN A CA 1
ATOM 702 C C . GLN A 1 87 ? -19.258 36.215 -16.286 1.00 58.28 87 GLN A C 1
ATOM 703 O O . GLN A 1 87 ? -20.485 36.297 -16.261 1.00 61.08 87 GLN A O 1
ATOM 709 N N . LEU A 1 88 ? -18.472 37.094 -15.672 1.00 55.31 88 LEU A N 1
ATOM 710 C CA . LEU A 1 88 ? -19.012 38.226 -14.914 1.00 55.38 88 LEU A CA 1
ATOM 711 C C . LEU A 1 88 ? -19.458 39.396 -15.795 1.00 59.76 88 LEU A C 1
ATOM 712 O O . LEU A 1 88 ? -20.195 40.271 -15.332 1.00 58.07 88 LEU A O 1
ATOM 717 N N . GLU A 1 89 ? -19.036 39.395 -17.061 1.00 63.41 89 GLU A N 1
ATOM 718 C CA . GLU A 1 89 ? -19.354 40.484 -17.986 1.00 61.42 89 GLU A CA 1
ATOM 719 C C . GLU A 1 89 ? -18.964 41.835 -17.381 1.00 62.86 89 GLU A C 1
ATOM 720 O O . GLU A 1 89 ? -19.764 42.769 -17.368 1.00 70.61 89 GLU A O 1
ATOM 726 N N . ILE A 1 90 ? -17.734 41.942 -16.885 1.00 62.23 90 ILE A N 1
ATOM 727 C CA . ILE A 1 90 ? -17.292 43.154 -16.179 1.00 66.35 90 ILE A CA 1
ATOM 728 C C . ILE A 1 90 ? -17.193 44.402 -17.070 1.00 63.31 90 ILE A C 1
ATOM 729 O O . ILE A 1 90 ? -16.611 44.350 -18.154 1.00 60.60 90 ILE A O 1
ATOM 734 N N . ASN A 1 91 ? -17.743 45.521 -16.594 1.00 62.21 91 ASN A N 1
ATOM 735 C CA . ASN A 1 91 ? -17.699 46.778 -17.337 1.00 58.49 91 ASN A CA 1
ATOM 736 C C . ASN A 1 91 ? -16.298 47.413 -17.381 1.00 59.32 91 ASN A C 1
ATOM 737 O O . ASN A 1 91 ? -15.827 48.025 -16.421 1.00 58.42 91 ASN A O 1
ATOM 742 N N . THR A 1 92 ? -15.667 47.282 -18.538 1.00 58.31 92 THR A N 1
ATOM 743 C CA . THR A 1 92 ? -14.262 47.597 -18.724 1.00 54.45 92 THR A CA 1
ATOM 744 C C . THR A 1 92 ? -14.065 49.077 -19.018 1.00 51.38 92 THR A C 1
ATOM 745 O O . THR A 1 92 ? -12.949 49.571 -19.074 1.00 48.59 92 THR A O 1
ATOM 749 N N . SER A 1 93 ? -15.167 49.789 -19.200 1.00 56.36 93 SER A N 1
ATOM 750 C CA . SER A 1 93 ? -15.108 51.198 -19.573 1.00 50.89 93 SER A CA 1
ATOM 751 C C . SER A 1 93 ? -14.935 52.116 -18.351 1.00 55.25 93 SER A C 1
ATOM 752 O O . SER A 1 93 ? -15.430 51.831 -17.253 1.00 57.72 93 SER A O 1
ATOM 755 N N . GLN A 1 94 ? -14.241 53.232 -18.551 1.00 51.30 94 GLN A N 1
ATOM 756 C CA . GLN A 1 94 ? -13.970 54.187 -17.476 1.00 47.40 94 GLN A CA 1
ATOM 757 C C . GLN A 1 94 ? -15.203 54.717 -16.732 1.00 49.25 94 GLN A C 1
ATOM 758 O O . GLN A 1 94 ? -16.279 54.890 -17.312 1.00 57.05 94 GLN A O 1
ATOM 764 N N . MET A 1 95 ? -15.021 54.986 -15.443 1.00 45.23 95 MET A N 1
ATOM 765 C CA . MET A 1 95 ? -16.055 55.559 -14.606 1.00 44.90 95 MET A CA 1
ATOM 766 C C . MET A 1 95 ? -16.052 57.080 -14.641 1.00 53.48 95 MET A C 1
ATOM 767 O O . MET A 1 95 ? -15.002 57.718 -14.714 1.00 50.48 95 MET A O 1
ATOM 772 N N . SER A 1 96 ? -17.233 57.676 -14.550 1.00 53.35 96 SER A N 1
ATOM 773 C CA . SER A 1 96 ? -17.284 59.116 -14.343 1.00 51.46 96 SER A CA 1
ATOM 774 C C . SER A 1 96 ? -16.556 59.452 -13.038 1.00 55.05 96 SER A C 1
ATOM 775 O O . SER A 1 96 ? -16.556 58.666 -12.089 1.00 54.90 96 SER A O 1
ATOM 778 N N . MET A 1 97 ? -15.916 60.611 -13.005 1.00 52.57 97 MET A N 1
ATOM 779 C CA . MET A 1 97 ? -15.275 61.068 -11.795 1.00 48.46 97 MET A CA 1
ATOM 780 C C . MET A 1 97 ? -16.310 61.183 -10.678 1.00 54.31 97 MET A C 1
ATOM 781 O O . MET A 1 97 ? -16.021 60.853 -9.522 1.00 52.60 97 MET A O 1
ATOM 786 N N . GLU A 1 98 ? -17.514 61.651 -11.012 1.00 53.35 98 GLU A N 1
ATOM 787 C CA . GLU A 1 98 ? -18.538 61.853 -9.988 1.00 55.07 98 GLU A CA 1
ATOM 788 C C . GLU A 1 98 ? -18.798 60.546 -9.255 1.00 55.96 98 GLU A C 1
ATOM 789 O O . GLU A 1 98 ? -18.819 60.520 -8.024 1.00 52.76 98 GLU A O 1
ATOM 795 N N . GLU A 1 99 ? -18.979 59.466 -10.018 1.00 51.37 99 GLU A N 1
ATOM 796 C CA . GLU A 1 99 ? -19.233 58.147 -9.454 1.00 56.90 99 GLU A CA 1
ATOM 797 C C . GLU A 1 99 ? -18.010 57.689 -8.663 1.00 55.53 99 GLU A C 1
ATOM 798 O O . GLU A 1 99 ? -18.126 57.223 -7.532 1.00 50.55 99 GLU A O 1
ATOM 804 N N . ALA A 1 100 ? -16.840 57.831 -9.273 1.00 52.53 100 ALA A N 1
ATOM 805 C CA . ALA A 1 100 ? -15.581 57.484 -8.634 1.00 47.02 100 ALA A CA 1
ATOM 806 C C . ALA A 1 100 ? -15.404 58.183 -7.285 1.00 51.94 100 ALA A C 1
ATOM 807 O O . ALA A 1 100 ? -14.901 57.594 -6.336 1.00 48.62 100 ALA A O 1
ATOM 809 N N . CYS A 1 101 ? -15.814 59.442 -7.193 1.00 51.28 101 CYS A N 1
ATOM 810 C CA . CYS A 1 101 ? -15.644 60.177 -5.947 1.00 49.14 101 CYS A CA 1
ATOM 811 C C . CYS A 1 101 ? -16.828 60.020 -5.003 1.00 51.46 101 CYS A C 1
ATOM 812 O O . CYS A 1 101 ? -16.643 59.889 -3.792 1.00 56.61 101 CYS A O 1
ATOM 815 N N . TYR A 1 102 ? -18.042 60.025 -5.536 1.00 47.13 102 TYR A N 1
ATOM 816 C CA . TYR A 1 102 ? -19.205 60.104 -4.660 1.00 54.19 102 TYR A CA 1
ATOM 817 C C . TYR A 1 102 ? -19.968 58.794 -4.485 1.00 57.77 102 TYR A C 1
ATOM 818 O O . TYR A 1 102 ? -20.892 58.703 -3.676 1.00 55.92 102 TYR A O 1
ATOM 827 N N . GLY A 1 103 ? -19.564 57.774 -5.229 1.00 59.17 103 GLY A N 1
ATOM 828 C CA . GLY A 1 103 ? -20.102 56.447 -5.017 1.00 61.18 103 GLY A CA 1
ATOM 829 C C . GLY A 1 103 ? -21.217 56.039 -5.952 1.00 61.73 103 GLY A C 1
ATOM 830 O O . GLY A 1 103 ? -21.643 56.782 -6.835 1.00 59.16 103 GLY A O 1
ATOM 831 N N . THR A 1 104 ? -21.663 54.810 -5.757 1.00 62.49 104 THR A N 1
ATOM 832 C CA . THR A 1 104 ? -22.804 54.254 -6.458 1.00 59.59 104 THR A CA 1
ATOM 833 C C . THR A 1 104 ? -23.313 53.228 -5.454 1.00 68.32 104 THR A C 1
ATOM 834 O O . THR A 1 104 ? -22.738 53.108 -4.352 1.00 65.38 104 THR A O 1
ATOM 838 N N . GLU A 1 105 ? -24.382 52.504 -5.782 1.00 67.63 105 GLU A N 1
ATOM 839 C CA . GLU A 1 105 ? -24.696 51.329 -4.980 1.00 69.28 105 GLU A CA 1
ATOM 840 C C . GLU A 1 105 ? -23.750 50.262 -5.507 1.00 71.71 105 GLU A C 1
ATOM 841 O O . GLU A 1 105 ? -23.687 50.048 -6.726 1.00 80.25 105 GLU A O 1
ATOM 847 N N . ASN A 1 106 ? -22.985 49.640 -4.609 1.00 63.90 106 ASN A N 1
ATOM 848 C CA . ASN A 1 106 ? -21.910 48.707 -4.991 1.00 65.98 106 ASN A CA 1
ATOM 849 C C . ASN A 1 106 ? -20.559 49.356 -5.266 1.00 62.93 106 ASN A C 1
ATOM 850 O O . ASN A 1 106 ? -19.676 48.717 -5.825 1.00 65.80 106 ASN A O 1
ATOM 855 N N . LEU A 1 107 ? -20.404 50.617 -4.882 1.00 60.55 107 LEU A N 1
ATOM 856 C CA . LEU A 1 107 ? -19.108 51.283 -4.930 1.00 58.46 107 LEU A CA 1
ATOM 857 C C . LEU A 1 107 ? -19.336 52.447 -3.960 1.00 54.56 107 LEU A C 1
ATOM 858 O O . LEU A 1 107 ? -20.028 53.411 -4.283 1.00 59.76 107 LEU A O 1
ATOM 863 N N . GLU A 1 108 ? -18.756 52.361 -2.773 1.00 49.91 108 GLU A N 1
ATOM 864 C CA . GLU A 1 108 ? -18.962 53.398 -1.763 1.00 54.86 108 GLU A CA 1
ATOM 865 C C . GLU A 1 108 ? -18.074 54.624 -1.946 1.00 52.56 108 GLU A C 1
ATOM 866 O O . GLU A 1 108 ? -16.941 54.530 -2.401 1.00 52.93 108 GLU A O 1
ATOM 872 N N . ALA A 1 109 ? -18.616 55.780 -1.590 1.00 59.14 109 ALA A N 1
ATOM 873 C CA . ALA A 1 109 ? -17.939 57.065 -1.775 1.00 56.64 109 ALA A CA 1
ATOM 874 C C . ALA A 1 109 ? -16.576 57.113 -1.069 1.00 52.88 109 ALA A C 1
ATOM 875 O O . ALA A 1 109 ? -16.345 56.389 -0.099 1.00 50.08 109 ALA A O 1
ATOM 877 N N . ILE A 1 110 ? -15.666 57.951 -1.565 1.00 48.45 110 ILE A N 1
ATOM 878 C CA . ILE A 1 110 ? -14.347 58.065 -0.941 1.00 54.12 110 ILE A CA 1
ATOM 879 C C . ILE A 1 110 ? -14.522 58.554 0.499 1.00 50.43 110 ILE A C 1
ATOM 880 O O . ILE A 1 110 ? -15.298 59.464 0.747 1.00 52.24 110 ILE A O 1
ATOM 885 N N . ASP A 1 111 ? -13.818 57.946 1.446 1.00 42.92 111 ASP A N 1
ATOM 886 C CA . ASP A 1 111 ? -14.005 58.296 2.849 1.00 51.17 111 ASP A CA 1
ATOM 887 C C . ASP A 1 111 ? -13.477 59.689 3.222 1.00 55.60 111 ASP A C 1
ATOM 888 O O . ASP A 1 111 ? -12.274 59.917 3.310 1.00 56.81 111 ASP A O 1
ATOM 893 N N . LEU A 1 112 ? -14.383 60.621 3.476 1.00 55.02 112 LEU A N 1
ATOM 894 C CA . LEU A 1 112 ? -13.960 61.968 3.823 1.00 56.90 112 LEU A CA 1
ATOM 895 C C . LEU A 1 112 ? -13.285 62.013 5.203 1.00 62.35 112 LEU A C 1
ATOM 896 O O . LEU A 1 112 ? -12.711 63.030 5.586 1.00 65.69 112 LEU A O 1
ATOM 901 N N . HIS A 1 113 ? -13.324 60.891 5.921 1.00 62.89 113 HIS A N 1
ATOM 902 C CA . HIS A 1 113 ? -12.805 60.818 7.286 1.00 67.81 113 HIS A CA 1
ATOM 903 C C . HIS A 1 113 ? -11.375 60.288 7.368 1.00 71.70 113 HIS A C 1
ATOM 904 O O . HIS A 1 113 ? -10.881 60.010 8.467 1.00 75.35 113 HIS A O 1
ATOM 911 N N . THR A 1 114 ? -10.720 60.126 6.221 1.00 60.96 114 THR A N 1
ATOM 912 C CA . THR A 1 114 ? -9.308 59.737 6.211 1.00 62.29 114 THR A CA 1
ATOM 913 C C . THR A 1 114 ? -8.495 60.711 5.383 1.00 60.43 114 THR A C 1
ATOM 914 O O . THR A 1 114 ? -9.046 61.600 4.742 1.00 64.29 114 THR A O 1
ATOM 918 N N . SER A 1 115 ? -7.181 60.546 5.404 1.00 53.62 115 SER A N 1
ATOM 919 C CA . SER A 1 115 ? -6.277 61.535 4.821 1.00 58.64 115 SER A CA 1
ATOM 920 C C . SER A 1 115 ? -6.347 61.583 3.287 1.00 57.40 115 SER A C 1
ATOM 921 O O . SER A 1 115 ? -6.465 60.546 2.621 1.00 54.74 115 SER A O 1
ATOM 924 N N . ALA A 1 116 ? -6.293 62.791 2.731 1.00 52.03 116 ALA A N 1
ATOM 925 C CA . ALA A 1 116 ? -6.107 62.937 1.300 1.00 49.61 116 ALA A CA 1
ATOM 926 C C . ALA A 1 116 ? -4.630 62.705 1.102 1.00 52.79 116 ALA A C 1
ATOM 927 O O . ALA A 1 116 ? -3.881 62.653 2.071 1.00 58.85 116 ALA A O 1
ATOM 929 N N . GLY A 1 117 ? -4.183 62.550 -0.129 1.00 43.80 117 GLY A N 1
ATOM 930 C CA . GLY A 1 117 ? -2.829 62.062 -0.303 1.00 53.52 117 GLY A CA 1
ATOM 931 C C . GLY A 1 117 ? -1.667 62.979 0.039 1.00 46.63 117 GLY A C 1
ATOM 932 O O . GLY A 1 117 ? -1.779 63.893 0.845 1.00 47.70 117 GLY A O 1
ATOM 933 N N . TYR A 1 118 ? -0.525 62.671 -0.562 1.00 46.60 118 TYR A N 1
ATOM 934 C CA . TYR A 1 118 ? 0.530 63.640 -0.754 1.00 47.74 118 TYR A CA 1
ATOM 935 C C . TYR A 1 118 ? 0.021 64.502 -1.911 1.00 44.54 118 TYR A C 1
ATOM 936 O O . TYR A 1 118 ? -0.642 63.980 -2.799 1.00 45.78 118 TYR A O 1
ATOM 945 N N . PRO A 1 119 ? 0.284 65.823 -1.902 1.00 46.68 119 PRO A N 1
ATOM 946 C CA . PRO A 1 119 ? 0.928 66.681 -0.904 1.00 47.41 119 PRO A CA 1
ATOM 947 C C . PRO A 1 119 ? -0.114 67.320 -0.007 1.00 45.91 119 PRO A C 1
ATOM 948 O O . PRO A 1 119 ? 0.209 68.230 0.758 1.00 46.07 119 PRO A O 1
ATOM 952 N N . TYR A 1 120 ? -1.355 66.861 -0.126 1.00 42.21 120 TYR A N 1
ATOM 953 C CA . TYR A 1 120 ? -2.478 67.492 0.545 1.00 48.13 120 TYR A CA 1
ATOM 954 C C . TYR A 1 120 ? -2.296 67.518 2.054 1.00 51.21 120 TYR A C 1
ATOM 955 O O . TYR A 1 120 ? -2.415 68.568 2.687 1.00 46.36 120 TYR A O 1
ATOM 964 N N . SER A 1 121 ? -2.000 66.354 2.620 1.00 50.14 121 SER A N 1
ATOM 965 C CA . SER A 1 121 ? -1.830 66.244 4.058 1.00 49.87 121 SER A CA 1
ATOM 966 C C . SER A 1 121 ? -0.708 67.168 4.549 1.00 54.15 121 SER A C 1
ATOM 967 O O . SER A 1 121 ? -0.856 67.876 5.553 1.00 57.59 121 SER A O 1
ATOM 970 N N . ALA A 1 122 ? 0.404 67.189 3.825 1.00 52.65 122 ALA A N 1
ATOM 971 C CA . ALA A 1 122 ? 1.525 68.037 4.212 1.00 51.71 122 ALA A CA 1
ATOM 972 C C . ALA A 1 122 ? 1.166 69.530 4.159 1.00 58.04 122 ALA A C 1
ATOM 973 O O . ALA A 1 122 ? 1.667 70.316 4.970 1.00 58.23 122 ALA A O 1
ATOM 975 N N . LEU A 1 123 ? 0.288 69.907 3.225 1.00 51.41 123 LEU A N 1
ATOM 976 C CA . LEU A 1 123 ? -0.093 71.307 3.025 1.00 49.91 123 LEU A CA 1
ATOM 977 C C . LEU A 1 123 ? -1.311 71.702 3.853 1.00 57.89 123 LEU A C 1
ATOM 978 O O . LEU A 1 123 ? -1.811 72.830 3.754 1.00 58.35 123 LEU A O 1
ATOM 983 N N . GLY A 1 124 ? -1.814 70.765 4.647 1.00 51.91 124 GLY A N 1
ATOM 984 C CA . GLY A 1 124 ? -2.991 71.032 5.442 1.00 47.23 124 GLY A CA 1
ATOM 985 C C . GLY A 1 124 ? -4.276 71.143 4.646 1.00 54.11 124 GLY A C 1
ATOM 986 O O . GLY A 1 124 ? -5.240 71.752 5.100 1.00 60.22 124 GLY A O 1
ATOM 987 N N . ILE A 1 125 ? -4.312 70.550 3.460 1.00 51.59 125 ILE A N 1
ATOM 988 C CA . ILE A 1 125 ? -5.566 70.504 2.722 1.00 51.75 125 ILE A CA 1
ATOM 989 C C . ILE A 1 125 ? -6.299 69.186 2.968 1.00 59.21 125 ILE A C 1
ATOM 990 O O . ILE A 1 125 ? -5.705 68.105 2.946 1.00 56.23 125 ILE A O 1
ATOM 995 N N . LYS A 1 126 ? -7.602 69.299 3.192 1.00 63.55 126 LYS A N 1
ATOM 996 C CA . LYS A 1 126 ? -8.432 68.189 3.629 1.00 58.87 126 LYS A CA 1
ATOM 997 C C . LYS A 1 126 ? -9.351 67.688 2.530 1.00 58.70 126 LYS A C 1
ATOM 998 O O . LYS A 1 126 ? -9.672 68.404 1.591 1.00 60.44 126 LYS A O 1
ATOM 1004 N N . LYS A 1 127 ? -9.795 66.450 2.673 1.00 62.24 127 LYS A N 1
ATOM 1005 C CA . LYS A 1 127 ? -10.744 65.875 1.738 1.00 59.25 127 LYS A CA 1
ATOM 1006 C C . LYS A 1 127 ? -12.020 66.710 1.673 1.00 57.09 127 LYS A C 1
ATOM 1007 O O . LYS A 1 127 ? -12.517 67.024 0.591 1.00 56.95 127 LYS A O 1
ATOM 1013 N N . ARG A 1 128 ? -12.542 67.071 2.839 1.00 59.21 128 ARG A N 1
ATOM 1014 C CA . ARG A 1 128 ? -13.777 67.835 2.896 1.00 62.74 128 ARG A CA 1
ATOM 1015 C C . ARG A 1 128 ? -13.594 69.159 2.164 1.00 64.26 128 ARG A C 1
ATOM 1016 O O . ARG A 1 128 ? -14.538 69.698 1.597 1.00 66.18 128 ARG A O 1
ATOM 1024 N N . ASP A 1 129 ? -12.368 69.673 2.187 1.00 58.14 129 ASP A N 1
ATOM 1025 C CA . ASP A 1 129 ? -12.000 70.863 1.436 1.00 51.89 129 ASP A CA 1
ATOM 1026 C C . ASP A 1 129 ? -12.263 70.724 -0.060 1.00 54.96 129 ASP A C 1
ATOM 1027 O O . ASP A 1 129 ? -12.531 71.719 -0.742 1.00 58.11 129 ASP A O 1
ATOM 1032 N N . ILE A 1 130 ? -12.177 69.500 -0.575 1.00 53.24 130 ILE A N 1
ATOM 1033 C CA . ILE A 1 130 ? -12.373 69.282 -2.005 1.00 53.25 130 ILE A CA 1
ATOM 1034 C C . ILE A 1 130 ? -13.702 68.608 -2.332 1.00 53.61 130 ILE A C 1
ATOM 1035 O O . ILE A 1 130 ? -14.360 68.974 -3.309 1.00 51.79 130 ILE A O 1
ATOM 1040 N N . LEU A 1 131 ? -14.112 67.641 -1.516 1.00 54.46 131 LEU A N 1
ATOM 1041 C CA . LEU A 1 131 ? -15.331 66.885 -1.821 1.00 58.04 131 LEU A CA 1
ATOM 1042 C C . LEU A 1 131 ? -16.574 67.285 -1.007 1.00 60.50 131 LEU A C 1
ATOM 1043 O O . LEU A 1 131 ? -16.489 67.558 0.194 1.00 63.97 131 LEU A O 1
ATOM 1048 N N . ASP A 1 132 ? -17.723 67.329 -1.675 1.00 59.03 132 ASP A N 1
ATOM 1049 C CA . ASP A 1 132 ? -18.985 67.638 -1.010 1.00 62.30 132 ASP A CA 1
ATOM 1050 C C . ASP A 1 132 ? -20.127 66.736 -1.493 1.00 65.65 132 ASP A C 1
ATOM 1051 O O . ASP A 1 132 ? -20.564 66.825 -2.647 1.00 61.11 132 ASP A O 1
ATOM 1056 N N . PRO A 1 133 ? -20.632 65.881 -0.590 1.00 68.58 133 PRO A N 1
ATOM 1057 C CA . PRO A 1 133 ? -21.665 64.880 -0.892 1.00 68.89 133 PRO A CA 1
ATOM 1058 C C . PRO A 1 133 ? -22.947 65.561 -1.325 1.00 67.45 133 PRO A C 1
ATOM 1059 O O . PRO A 1 133 ? -23.647 65.073 -2.218 1.00 69.68 133 PRO A O 1
ATOM 1063 N N . THR A 1 134 ? -23.243 66.685 -0.681 1.00 61.08 134 THR A N 1
ATOM 1064 C CA . THR A 1 134 ? -24.461 67.425 -0.954 1.00 65.88 134 THR A CA 1
ATOM 1065 C C . THR A 1 134 ? -24.495 67.948 -2.383 1.00 67.24 134 THR A C 1
ATOM 1066 O O . THR A 1 134 ? -25.567 68.011 -2.988 1.00 70.76 134 THR A O 1
ATOM 1070 N N . THR A 1 135 ? -23.332 68.307 -2.925 1.00 64.61 135 THR A N 1
ATOM 1071 C CA . THR A 1 135 ? -23.265 68.861 -4.281 1.00 67.59 135 THR A CA 1
ATOM 1072 C C . THR A 1 135 ? -22.849 67.842 -5.322 1.00 66.60 135 THR A C 1
ATOM 1073 O O . THR A 1 135 ? -23.166 68.002 -6.507 1.00 64.88 135 THR A O 1
ATOM 1077 N N . ARG A 1 136 ? -22.129 66.809 -4.872 1.00 68.44 136 ARG A N 1
ATOM 1078 C CA . ARG A 1 136 ? -21.495 65.829 -5.760 1.00 63.90 136 ARG A CA 1
ATOM 1079 C C . ARG A 1 136 ? -20.728 66.545 -6.859 1.00 62.32 136 ARG A C 1
ATOM 1080 O O . ARG A 1 136 ? -20.850 66.213 -8.031 1.00 63.33 136 ARG A O 1
ATOM 1088 N N . ASP A 1 137 ? -19.940 67.539 -6.470 1.00 63.78 137 ASP A N 1
ATOM 1089 C CA . ASP A 1 137 ? -19.278 68.396 -7.440 1.00 61.43 137 ASP A CA 1
ATOM 1090 C C . ASP A 1 137 ? -17.826 68.009 -7.682 1.00 57.39 137 ASP A C 1
ATOM 1091 O O . ASP A 1 137 ? -17.062 67.833 -6.744 1.00 55.32 137 ASP A O 1
ATOM 1096 N N . VAL A 1 138 ? -17.436 67.900 -8.946 1.00 56.21 138 VAL A N 1
ATOM 1097 C CA . VAL A 1 138 ? -16.104 67.400 -9.267 1.00 55.92 138 VAL A CA 1
ATOM 1098 C C . VAL A 1 138 ? -15.133 68.433 -9.827 1.00 56.48 138 VAL A C 1
ATOM 1099 O O . VAL A 1 138 ? -13.974 68.113 -10.063 1.00 56.36 138 VAL A O 1
ATOM 1103 N N . SER A 1 139 ? -15.592 69.666 -10.025 1.00 61.58 139 SER A N 1
ATOM 1104 C CA . SER A 1 139 ? -14.745 70.711 -10.613 1.00 59.92 139 SER A CA 1
ATOM 1105 C C . SER A 1 139 ? -13.525 71.062 -9.745 1.00 56.58 139 SER A C 1
ATOM 1106 O O . SER A 1 139 ? -12.469 71.430 -10.260 1.00 55.50 139 SER A O 1
ATOM 1109 N N . LYS A 1 140 ? -13.659 70.931 -8.433 1.00 51.01 140 LYS A N 1
ATOM 1110 C CA . LYS A 1 140 ? -12.546 71.237 -7.553 1.00 51.90 140 LYS A CA 1
ATOM 1111 C C . LYS A 1 140 ? -11.502 70.112 -7.508 1.00 55.23 140 LYS A C 1
ATOM 1112 O O . LYS A 1 140 ? -10.305 70.362 -7.376 1.00 52.34 140 LYS A O 1
ATOM 1118 N N . MET A 1 141 ? -11.962 68.870 -7.623 1.00 53.33 141 MET A N 1
ATOM 1119 C CA . MET A 1 141 ? -11.061 67.737 -7.764 1.00 49.17 141 MET A CA 1
ATOM 1120 C C . MET A 1 141 ? -10.261 67.856 -9.044 1.00 52.26 141 MET A C 1
ATOM 1121 O O . MET A 1 141 ? -9.064 67.588 -9.048 1.00 50.90 141 MET A O 1
ATOM 1126 N N . LYS A 1 142 ? -10.940 68.206 -10.138 1.00 51.25 142 LYS A N 1
ATOM 1127 C CA . LYS A 1 142 ? -10.290 68.315 -11.435 1.00 51.58 142 LYS A CA 1
ATOM 1128 C C . LYS A 1 142 ? -9.192 69.357 -11.343 1.00 53.87 142 LYS A C 1
ATOM 1129 O O . LYS A 1 142 ? -8.083 69.170 -11.850 1.00 51.26 142 LYS A O 1
ATOM 1135 N N . PHE A 1 143 ? -9.522 70.448 -10.665 1.00 50.68 143 PHE A N 1
ATOM 1136 C CA . PHE A 1 143 ? -8.607 71.544 -10.460 1.00 51.33 143 PHE A CA 1
ATOM 1137 C C . PHE A 1 143 ? -7.355 71.090 -9.683 1.00 55.93 143 PHE A C 1
ATOM 1138 O O . PHE A 1 143 ? -6.210 71.448 -10.021 1.00 53.17 143 PHE A O 1
ATOM 1146 N N . TYR A 1 144 ? -7.566 70.292 -8.646 1.00 49.63 144 TYR A N 1
ATOM 1147 C CA . TYR A 1 144 ? -6.436 69.818 -7.874 1.00 50.65 144 TYR A CA 1
ATOM 1148 C C . TYR A 1 144 ? -5.669 68.742 -8.609 1.00 49.25 144 TYR A C 1
ATOM 1149 O O . TYR A 1 144 ? -4.455 68.674 -8.526 1.00 49.68 144 TYR A O 1
ATOM 1158 N N . MET A 1 145 ? -6.392 67.911 -9.337 1.00 48.24 145 MET A N 1
ATOM 1159 C CA . MET A 1 145 ? -5.784 66.900 -10.176 1.00 53.97 145 MET A CA 1
ATOM 1160 C C . MET A 1 145 ? -4.879 67.550 -11.227 1.00 53.03 145 MET A C 1
ATOM 1161 O O . MET A 1 145 ? -3.760 67.103 -11.497 1.00 42.14 145 MET A O 1
ATOM 1166 N N . ASP A 1 146 ? -5.393 68.601 -11.844 1.00 52.59 146 ASP A N 1
ATOM 1167 C CA . ASP A 1 146 ? -4.657 69.263 -12.898 1.00 54.80 146 ASP A CA 1
ATOM 1168 C C . ASP A 1 146 ? -3.470 69.958 -12.238 1.00 51.22 146 ASP A C 1
ATOM 1169 O O . ASP A 1 146 ? -2.350 69.904 -12.738 1.00 54.38 146 ASP A O 1
ATOM 1174 N N . LYS A 1 147 ? -3.695 70.524 -11.063 1.00 48.40 147 LYS A N 1
ATOM 1175 C CA . LYS A 1 147 ? -2.615 71.175 -10.351 1.00 46.99 147 LYS A CA 1
ATOM 1176 C C . LYS A 1 147 ? -1.444 70.250 -10.015 1.00 48.55 147 LYS A C 1
ATOM 1177 O O . LYS A 1 147 ? -0.331 70.471 -10.481 1.00 53.26 147 LYS A O 1
ATOM 1183 N N . TYR A 1 148 ? -1.685 69.212 -9.220 1.00 47.81 148 TYR A N 1
ATOM 1184 C CA . TYR A 1 148 ? -0.588 68.370 -8.738 1.00 46.49 148 TYR A CA 1
ATOM 1185 C C . TYR A 1 148 ? -0.229 67.160 -9.615 1.00 48.65 148 TYR A C 1
ATOM 1186 O O . TYR A 1 148 ? 0.791 66.506 -9.398 1.00 45.40 148 TYR A O 1
ATOM 1195 N N . GLY A 1 149 ? -1.059 66.872 -10.609 1.00 46.22 149 GLY A N 1
ATOM 1196 C CA . GLY A 1 149 ? -0.796 65.771 -11.511 1.00 42.78 149 GLY A CA 1
ATOM 1197 C C . GLY A 1 149 ? -1.038 64.427 -10.861 1.00 42.94 149 GLY A C 1
ATOM 1198 O O . GLY A 1 149 ? -1.713 64.328 -9.844 1.00 44.19 149 GLY A O 1
ATOM 1199 N N . LEU A 1 150 ? -0.476 63.381 -11.448 1.00 46.19 150 LEU A N 1
ATOM 1200 C CA . LEU A 1 150 ? -0.695 62.032 -10.958 1.00 45.57 150 LEU A CA 1
ATOM 1201 C C . LEU A 1 150 ? 0.613 61.329 -10.644 1.00 48.66 150 LEU A C 1
ATOM 1202 O O . LEU A 1 150 ? 1.686 61.935 -10.704 1.00 53.05 150 LEU A O 1
ATOM 1207 N N . ASP A 1 151 ? 0.515 60.045 -10.332 1.00 46.12 151 ASP A N 1
ATOM 1208 C CA . ASP A 1 151 ? 1.659 59.282 -9.854 1.00 49.70 151 ASP A CA 1
ATOM 1209 C C . ASP A 1 151 ? 2.455 60.010 -8.783 1.00 50.76 151 ASP A C 1
ATOM 1210 O O . ASP A 1 151 ? 3.665 60.172 -8.873 1.00 45.44 151 ASP A O 1
ATOM 1215 N N . LEU A 1 152 ? 1.732 60.445 -7.759 1.00 50.93 152 LEU A N 1
ATOM 1216 C CA . LEU A 1 152 ? 2.326 61.068 -6.600 1.00 49.20 152 LEU A CA 1
ATOM 1217 C C . LEU A 1 152 ? 2.841 60.004 -5.628 1.00 44.66 152 LEU A C 1
ATOM 1218 O O . LEU A 1 152 ? 2.516 58.834 -5.763 1.00 44.84 152 LEU A O 1
ATOM 1223 N N . PRO A 1 153 ? 3.686 60.420 -4.674 1.00 45.00 153 PRO A N 1
ATOM 1224 C CA . PRO A 1 153 ? 4.245 59.576 -3.613 1.00 46.11 153 PRO A CA 1
ATOM 1225 C C . PRO A 1 153 ? 3.212 59.106 -2.600 1.00 46.69 153 PRO A C 1
ATOM 1226 O O . PRO A 1 153 ? 2.389 59.887 -2.147 1.00 50.01 153 PRO A O 1
ATOM 1230 N N . TYR A 1 154 ? 3.270 57.836 -2.235 1.00 44.54 154 TYR A N 1
ATOM 1231 C CA . TYR A 1 154 ? 2.511 57.368 -1.099 1.00 45.85 154 TYR A CA 1
ATOM 1232 C C . TYR A 1 154 ? 3.061 57.984 0.165 1.00 44.13 154 TYR A C 1
ATOM 1233 O O . TYR A 1 154 ? 4.141 57.621 0.621 1.00 45.71 154 TYR A O 1
ATOM 1242 N N . SER A 1 155 ? 2.301 58.915 0.725 1.00 44.54 155 SER A N 1
ATOM 1243 C CA . SER A 1 155 ? 2.584 59.460 2.047 1.00 48.28 155 SER A CA 1
ATOM 1244 C C . SER A 1 155 ? 2.433 58.342 3.089 1.00 44.57 155 SER A C 1
ATOM 1245 O O . SER A 1 155 ? 1.486 57.573 3.040 1.00 51.85 155 SER A O 1
ATOM 1248 N N . THR A 1 156 ? 3.356 58.243 4.036 1.00 47.27 156 THR A N 1
ATOM 1249 C CA . THR A 1 156 ? 3.440 57.042 4.865 1.00 46.68 156 THR A CA 1
ATOM 1250 C C . THR A 1 156 ? 3.568 57.337 6.355 1.00 47.22 156 THR A C 1
ATOM 1251 O O . THR A 1 156 ? 4.388 58.165 6.747 1.00 49.98 156 THR A O 1
ATOM 1255 N N . TYR A 1 157 ? 2.785 56.641 7.182 1.00 45.27 157 TYR A N 1
ATOM 1256 C CA . TYR A 1 157 ? 2.876 56.795 8.643 1.00 48.98 157 TYR A CA 1
ATOM 1257 C C . TYR A 1 157 ? 2.502 55.529 9.432 1.00 45.03 157 TYR A C 1
ATOM 1258 O O . TYR A 1 157 ? 1.900 54.601 8.896 1.00 45.89 157 TYR A O 1
ATOM 1267 N N . VAL A 1 158 ? 2.864 55.512 10.710 1.00 41.24 158 VAL A N 1
ATOM 1268 C CA . VAL A 1 158 ? 2.586 54.371 11.582 1.00 48.63 158 VAL A CA 1
ATOM 1269 C C . VAL A 1 158 ? 1.106 54.301 12.017 1.00 46.54 158 VAL A C 1
ATOM 1270 O O . VAL A 1 158 ? 0.529 55.290 12.443 1.00 41.34 158 VAL A O 1
ATOM 1274 N N . LYS A 1 159 ? 0.508 53.120 11.910 1.00 47.81 159 LYS A N 1
ATOM 1275 C CA . LYS A 1 159 ? -0.878 52.894 12.317 1.00 46.43 159 LYS A CA 1
ATOM 1276 C C . LYS A 1 159 ? -1.016 52.947 13.829 1.00 43.35 159 LYS A C 1
ATOM 1277 O O . LYS A 1 159 ? -0.356 52.197 14.540 1.00 41.67 159 LYS A O 1
ATOM 1283 N N . ASP A 1 160 ? -1.889 53.836 14.295 1.00 47.79 160 ASP A N 1
ATOM 1284 C CA . ASP A 1 160 ? -2.258 53.972 15.709 1.00 45.30 160 ASP A CA 1
ATOM 1285 C C . ASP A 1 160 ? -3.241 52.879 16.114 1.00 44.28 160 ASP A C 1
ATOM 1286 O O . ASP A 1 160 ? -4.446 53.021 15.909 1.00 48.12 160 ASP A O 1
ATOM 1291 N N . GLU A 1 161 ? -2.737 51.807 16.711 1.00 40.27 161 GLU A N 1
ATOM 1292 C CA . GLU A 1 161 ? -3.566 50.656 16.987 1.00 43.15 161 GLU A CA 1
ATOM 1293 C C . GLU A 1 161 ? -2.914 49.789 18.038 1.00 47.72 161 GLU A C 1
ATOM 1294 O O . GLU A 1 161 ? -1.722 49.922 18.278 1.00 52.59 161 GLU A O 1
ATOM 1300 N N . LEU A 1 162 ? -3.687 48.899 18.659 1.00 47.22 162 LEU A N 1
ATOM 1301 C CA . LEU A 1 162 ? -3.153 48.023 19.710 1.00 51.88 162 LEU A CA 1
ATOM 1302 C C . LEU A 1 162 ? -2.223 46.925 19.158 1.00 48.64 162 LEU A C 1
ATOM 1303 O O . LEU A 1 162 ? -2.462 46.397 18.081 1.00 51.45 162 LEU A O 1
ATOM 1308 N N . ARG A 1 163 ? -1.153 46.604 19.883 1.00 52.22 163 ARG A N 1
ATOM 1309 C CA . ARG A 1 163 ? -0.283 45.497 19.489 1.00 56.93 163 ARG A CA 1
ATOM 1310 C C . ARG A 1 163 ? -0.001 44.606 20.681 1.00 57.77 163 ARG A C 1
ATOM 1311 O O . ARG A 1 163 ? -0.096 45.045 21.830 1.00 50.34 163 ARG A O 1
ATOM 1319 N N . SER A 1 164 ? 0.333 43.348 20.404 1.00 63.95 164 SER A N 1
ATOM 1320 C CA . SER A 1 164 ? 0.825 42.452 21.447 1.00 64.08 164 SER A CA 1
ATOM 1321 C C . SER A 1 164 ? 2.136 43.005 21.973 1.00 63.60 164 SER A C 1
ATOM 1322 O O . SER A 1 164 ? 2.817 43.778 21.294 1.00 64.32 164 SER A O 1
ATOM 1325 N N . ILE A 1 165 ? 2.500 42.588 23.177 1.00 66.66 165 ILE A N 1
ATOM 1326 C CA . ILE A 1 165 ? 3.678 43.123 23.840 1.00 66.40 165 ILE A CA 1
ATOM 1327 C C . ILE A 1 165 ? 4.954 42.746 23.104 1.00 67.74 165 ILE A C 1
ATOM 1328 O O . ILE A 1 165 ? 5.924 43.512 23.083 1.00 65.59 165 ILE A O 1
ATOM 1333 N N . ASP A 1 166 ? 4.945 41.566 22.496 1.00 65.03 166 ASP A N 1
ATOM 1334 C CA . ASP A 1 166 ? 6.088 41.096 21.735 1.00 60.10 166 ASP A CA 1
ATOM 1335 C C . ASP A 1 166 ? 6.270 41.936 20.472 1.00 62.66 166 ASP A C 1
ATOM 1336 O O . ASP A 1 166 ? 7.393 42.269 20.102 1.00 63.81 166 ASP A O 1
ATOM 1341 N N . LYS A 1 167 ? 5.165 42.300 19.823 1.00 66.59 167 LYS A N 1
ATOM 1342 C CA . LYS A 1 167 ? 5.219 43.139 18.625 1.00 60.20 167 LYS A CA 1
ATOM 1343 C C . LYS A 1 167 ? 5.638 44.577 18.985 1.00 61.69 167 LYS A C 1
ATOM 1344 O O . LYS A 1 167 ? 6.063 45.356 18.120 1.00 57.23 167 LYS A O 1
ATOM 1350 N N . ILE A 1 168 ? 5.523 44.916 20.268 1.00 59.33 168 ILE A N 1
ATOM 1351 C CA . ILE A 1 168 ? 5.872 46.249 20.769 1.00 58.46 168 ILE A CA 1
ATOM 1352 C C . ILE A 1 168 ? 7.337 46.363 21.191 1.00 55.94 168 ILE A C 1
ATOM 1353 O O . ILE A 1 168 ? 7.966 47.409 21.024 1.00 47.76 168 ILE A O 1
ATOM 1358 N N . LYS A 1 169 ? 7.874 45.291 21.764 1.00 58.79 169 LYS A N 1
ATOM 1359 C CA . LYS A 1 169 ? 9.301 45.252 22.074 1.00 66.65 169 LYS A CA 1
ATOM 1360 C C . LYS A 1 169 ? 10.062 45.181 20.761 1.00 64.72 169 LYS A C 1
ATOM 1361 O O . LYS A 1 169 ? 11.018 45.922 20.538 1.00 61.54 169 LYS A O 1
ATOM 1367 N N . LYS A 1 170 ? 9.615 44.279 19.891 1.00 57.26 170 LYS A N 1
ATOM 1368 C CA . LYS A 1 170 ? 10.268 44.042 18.612 1.00 58.47 170 LYS A CA 1
ATOM 1369 C C . LYS A 1 170 ? 10.017 45.147 17.583 1.00 55.84 170 LYS A C 1
ATOM 1370 O O . LYS A 1 170 ? 10.502 45.055 16.450 1.00 53.58 170 LYS A O 1
ATOM 1376 N N . GLY A 1 171 ? 9.261 46.173 17.982 1.00 54.88 171 GLY A N 1
ATOM 1377 C CA . GLY A 1 171 ? 8.966 47.315 17.132 1.00 53.86 171 GLY A CA 1
ATOM 1378 C C . GLY A 1 171 ? 8.143 46.989 15.886 1.00 58.23 171 GLY A C 1
ATOM 1379 O O . GLY A 1 171 ? 8.188 47.717 14.879 1.00 50.78 171 GLY A O 1
ATOM 1380 N N . LYS A 1 172 ? 7.381 45.901 15.952 1.00 53.23 172 LYS A N 1
ATOM 1381 C CA . LYS A 1 172 ? 6.584 45.476 14.813 1.00 54.44 172 LYS A CA 1
ATOM 1382 C C . LYS A 1 172 ? 5.254 46.243 14.688 1.00 54.26 172 LYS A C 1
ATOM 1383 O O . LYS A 1 172 ? 4.176 45.636 14.713 1.00 52.86 172 LYS A O 1
ATOM 1389 N N . SER A 1 173 ? 5.341 47.568 14.553 1.00 45.23 173 SER A N 1
ATOM 1390 C CA . SER A 1 173 ? 4.172 48.390 14.257 1.00 48.52 173 SER A CA 1
ATOM 1391 C C . SER A 1 173 ? 3.848 48.291 12.764 1.00 51.73 173 SER A C 1
ATOM 1392 O O . SER A 1 173 ? 4.636 47.741 11.997 1.00 47.57 173 SER A O 1
ATOM 1395 N N . ARG A 1 174 ? 2.697 48.810 12.345 1.00 49.92 174 ARG A N 1
ATOM 1396 C CA . ARG A 1 174 ? 2.344 48.748 10.925 1.00 47.50 174 ARG A CA 1
ATOM 1397 C C . ARG A 1 174 ? 2.210 50.115 10.271 1.00 46.28 174 ARG A C 1
ATOM 1398 O O . ARG A 1 174 ? 1.994 51.133 10.930 1.00 48.47 174 ARG A O 1
ATOM 1406 N N . LEU A 1 175 ? 2.344 50.137 8.960 1.00 42.00 175 LEU A N 1
ATOM 1407 C CA . LEU A 1 175 ? 2.350 51.409 8.263 1.00 41.54 175 LEU A CA 1
ATOM 1408 C C . LEU A 1 175 ? 1.078 51.650 7.476 1.00 42.50 175 LEU A C 1
ATOM 1409 O O . LEU A 1 175 ? 0.444 50.728 6.977 1.00 44.63 175 LEU A O 1
ATOM 1414 N N . ILE A 1 176 ? 0.700 52.906 7.382 1.00 37.02 176 ILE A N 1
ATOM 1415 C CA . ILE A 1 176 ? -0.355 53.286 6.482 1.00 40.82 176 ILE A CA 1
ATOM 1416 C C . ILE A 1 176 ? 0.307 53.971 5.299 1.00 42.70 176 ILE A C 1
ATOM 1417 O O . ILE A 1 176 ? 1.031 54.959 5.452 1.00 43.13 176 ILE A O 1
ATOM 1422 N N . GLU A 1 177 ? 0.121 53.394 4.124 1.00 45.23 177 GLU A N 1
ATOM 1423 C CA . GLU A 1 177 ? 0.748 53.936 2.938 1.00 45.66 177 GLU A CA 1
ATOM 1424 C C . GLU A 1 177 ? -0.342 54.403 2.002 1.00 47.44 177 GLU A C 1
ATOM 1425 O O . GLU A 1 177 ? -0.775 53.676 1.111 1.00 45.99 177 GLU A O 1
ATOM 1431 N N . ALA A 1 178 ? -0.788 55.629 2.235 1.00 43.03 178 ALA A N 1
ATOM 1432 C CA . ALA A 1 178 ? -1.908 56.199 1.511 1.00 45.87 178 ALA A CA 1
ATOM 1433 C C . ALA A 1 178 ? -1.497 56.729 0.140 1.00 52.13 178 ALA A C 1
ATOM 1434 O O . ALA A 1 178 ? -0.545 57.502 0.027 1.00 51.52 178 ALA A O 1
ATOM 1436 N N . SER A 1 179 ? -2.202 56.317 -0.909 1.00 47.74 179 SER A N 1
ATOM 1437 C CA . SER A 1 179 ? -2.029 56.999 -2.186 1.00 47.32 179 SER A CA 1
ATOM 1438 C C . SER A 1 179 ? -2.604 58.400 -2.079 1.00 44.95 179 SER A C 1
ATOM 1439 O O . SER A 1 179 ? -3.511 58.651 -1.287 1.00 44.02 179 SER A O 1
ATOM 1442 N N . SER A 1 180 ? -2.029 59.311 -2.855 1.00 46.30 180 SER A N 1
ATOM 1443 C CA . SER A 1 180 ? -2.573 60.645 -3.051 1.00 43.39 180 SER A CA 1
ATOM 1444 C C . SER A 1 180 ? -4.003 60.537 -3.557 1.00 45.57 180 SER A C 1
ATOM 1445 O O . SER A 1 180 ? -4.294 59.686 -4.401 1.00 44.89 180 SER A O 1
ATOM 1448 N N . LEU A 1 181 ? -4.889 61.394 -3.050 1.00 41.24 181 LEU A N 1
ATOM 1449 C CA . LEU A 1 181 ? -6.264 61.437 -3.520 1.00 37.33 181 LEU A CA 1
ATOM 1450 C C . LEU A 1 181 ? -6.351 61.451 -5.056 1.00 44.00 181 LEU A C 1
ATOM 1451 O O . LEU A 1 181 ? -7.249 60.852 -5.640 1.00 42.44 181 LEU A O 1
ATOM 1456 N N . ASN A 1 182 ? -5.408 62.120 -5.710 1.00 43.55 182 ASN A N 1
ATOM 1457 C CA . ASN A 1 182 ? -5.428 62.187 -7.163 1.00 44.28 182 ASN A CA 1
ATOM 1458 C C . ASN A 1 182 ? -5.408 60.810 -7.805 1.00 43.59 182 ASN A C 1
ATOM 1459 O O . AS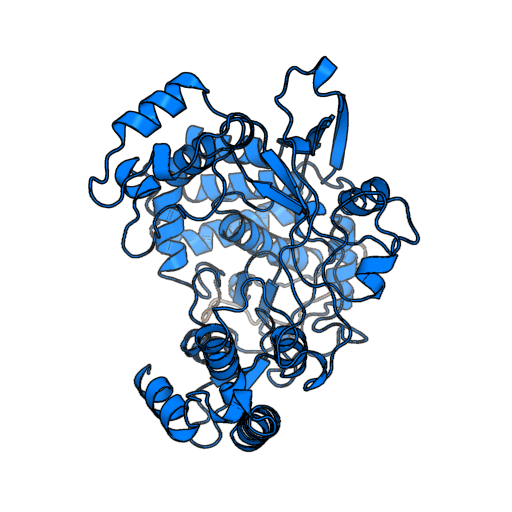N A 1 182 ? -6.167 60.541 -8.731 1.00 43.37 182 ASN A O 1
ATOM 1464 N N . ASP A 1 183 ? -4.516 59.945 -7.330 1.00 42.69 183 ASP A N 1
ATOM 1465 C CA . ASP A 1 183 ? -4.380 58.616 -7.902 1.00 42.46 183 ASP A CA 1
ATOM 1466 C C . ASP A 1 183 ? -5.550 57.746 -7.443 1.00 43.54 183 ASP A C 1
ATOM 1467 O O . ASP A 1 183 ? -6.039 56.926 -8.205 1.00 43.43 183 ASP A O 1
ATOM 1472 N N . SER A 1 184 ? -6.017 57.939 -6.213 1.00 39.81 184 SER A N 1
ATOM 1473 C CA . SER A 1 184 ? -7.200 57.219 -5.752 1.00 46.54 184 SER A CA 1
ATOM 1474 C C . SER A 1 184 ? -8.389 57.457 -6.695 1.00 45.04 184 SER A C 1
ATOM 1475 O O . SER A 1 184 ? -9.074 56.517 -7.085 1.00 46.98 184 SER A O 1
ATOM 1478 N N . VAL A 1 185 ? -8.633 58.709 -7.057 1.00 39.86 185 VAL A N 1
ATOM 1479 C CA . VAL A 1 185 ? -9.674 59.027 -8.022 1.00 42.13 185 VAL A CA 1
ATOM 1480 C C . VAL A 1 185 ? -9.373 58.426 -9.396 1.00 46.43 185 VAL A C 1
ATOM 1481 O O . VAL A 1 185 ? -10.157 57.631 -9.929 1.00 48.01 185 VAL A O 1
ATOM 1485 N N . TYR A 1 186 ? -8.230 58.792 -9.959 1.00 40.56 186 TYR A N 1
ATOM 1486 C CA . TYR A 1 186 ? -7.832 58.260 -11.247 1.00 43.55 186 TYR A CA 1
ATOM 1487 C C . TYR A 1 186 ? -7.893 56.733 -11.316 1.00 45.17 186 TYR A C 1
ATOM 1488 O O . TYR A 1 186 ? -8.264 56.164 -12.341 1.00 46.82 186 TYR A O 1
ATOM 1497 N N . LEU A 1 187 ? -7.540 56.064 -10.225 1.00 46.77 187 LEU A N 1
ATOM 1498 C CA . LEU A 1 187 ? -7.599 54.602 -10.199 1.00 48.35 187 LEU A CA 1
ATOM 1499 C C . LEU A 1 187 ? -9.037 54.101 -10.210 1.00 44.98 187 LEU A C 1
ATOM 1500 O O . LEU A 1 187 ? -9.364 53.160 -10.924 1.00 39.79 187 LEU A O 1
ATOM 1505 N N . ARG A 1 188 ? -9.877 54.734 -9.397 1.00 46.10 188 ARG A N 1
ATOM 1506 C CA . ARG A 1 188 ? -11.270 54.364 -9.280 1.00 41.48 188 ARG A CA 1
ATOM 1507 C C . ARG A 1 188 ? -12.009 54.593 -10.596 1.00 47.46 188 ARG A C 1
ATOM 1508 O O . ARG A 1 188 ? -12.897 53.825 -10.961 1.00 45.43 188 ARG A O 1
ATOM 1516 N N . MET A 1 189 ? -11.635 55.632 -11.328 1.00 46.31 189 MET A N 1
ATOM 1517 C CA . MET A 1 189 ? -12.229 55.816 -12.637 1.00 44.23 189 MET A CA 1
ATOM 1518 C C . MET A 1 189 ? -11.847 54.662 -13.575 1.00 47.16 189 MET A C 1
ATOM 1519 O O . MET A 1 189 ? -12.665 54.200 -14.368 1.00 48.06 189 MET A O 1
ATOM 1524 N N . ALA A 1 190 ? -10.617 54.170 -13.459 1.00 44.99 190 ALA A N 1
ATOM 1525 C CA . ALA A 1 190 ? -10.172 53.066 -14.307 1.00 41.89 190 ALA A CA 1
ATOM 1526 C C . ALA A 1 190 ? -10.756 51.697 -13.923 1.00 43.39 190 ALA A C 1
ATOM 1527 O O . ALA A 1 190 ? -10.955 50.836 -14.775 1.00 44.20 190 ALA A O 1
ATOM 1529 N N . PHE A 1 191 ? -11.057 51.488 -12.650 1.00 44.08 191 PHE A N 1
ATOM 1530 C CA . PHE A 1 191 ? -11.476 50.150 -12.225 1.00 46.27 191 PHE A CA 1
ATOM 1531 C C . PHE A 1 191 ? -12.755 50.111 -11.398 1.00 43.81 191 PHE A C 1
ATOM 1532 O O . PHE A 1 191 ? -13.211 49.042 -11.008 1.00 45.08 191 PHE A O 1
ATOM 1540 N N . GLY A 1 192 ? -13.342 51.280 -11.177 1.00 45.56 192 GLY A N 1
ATOM 1541 C CA . GLY A 1 192 ? -14.586 51.405 -10.437 1.00 50.30 192 GLY A CA 1
ATOM 1542 C C . GLY A 1 192 ? -15.713 50.463 -10.822 1.00 49.86 192 GLY A C 1
ATOM 1543 O O . GLY A 1 192 ? -16.509 50.064 -9.965 1.00 47.47 192 GLY A O 1
ATOM 1544 N N . HIS A 1 193 ? -15.802 50.100 -12.095 1.00 48.41 193 HIS A N 1
ATOM 1545 C CA . HIS A 1 193 ? -16.852 49.178 -12.484 1.00 50.43 193 HIS A CA 1
ATOM 1546 C C . HIS A 1 193 ? -16.490 47.767 -12.077 1.00 47.62 193 HIS A C 1
ATOM 1547 O O . HIS A 1 193 ? -17.338 47.037 -11.584 1.00 47.69 193 HIS A O 1
ATOM 1554 N N . LEU A 1 194 ? -15.220 47.414 -12.215 1.00 47.61 194 LEU A N 1
ATOM 1555 C CA . LEU A 1 194 ? -14.751 46.137 -11.708 1.00 47.96 194 LEU A CA 1
ATOM 1556 C C . LEU A 1 194 ? -14.964 46.052 -10.187 1.00 49.18 194 LEU A C 1
ATOM 1557 O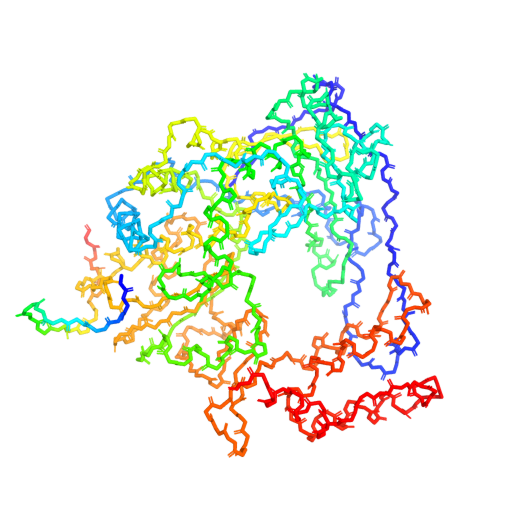 O . LEU A 1 194 ? -15.299 44.991 -9.666 1.00 50.68 194 LEU A O 1
ATOM 1562 N N . TYR A 1 195 ? -14.766 47.164 -9.484 1.00 41.26 195 TYR A N 1
ATOM 1563 C CA . TYR A 1 195 ? -14.959 47.189 -8.053 1.00 42.97 195 TYR A CA 1
ATOM 1564 C C . TYR A 1 195 ? -16.415 46.917 -7.720 1.00 49.90 195 TYR A C 1
ATOM 1565 O O . TYR A 1 195 ? -16.731 46.169 -6.781 1.00 46.14 195 TYR A O 1
ATOM 1574 N N . GLU A 1 196 ? -17.303 47.536 -8.488 1.00 46.81 196 GLU A N 1
ATOM 1575 C CA . GLU A 1 196 ? -18.722 47.350 -8.279 1.00 51.00 196 GLU A CA 1
ATOM 1576 C C . GLU A 1 196 ? -19.083 45.878 -8.385 1.00 52.95 196 GLU A C 1
ATOM 1577 O O . GLU A 1 196 ? -19.822 45.347 -7.540 1.00 52.48 196 GLU A O 1
ATOM 1583 N N . THR A 1 197 ? -18.580 45.212 -9.425 1.00 45.48 197 THR A N 1
ATOM 1584 C CA . THR A 1 197 ? -19.018 43.853 -9.663 1.00 48.13 197 THR A CA 1
ATOM 1585 C C . THR A 1 197 ? -18.428 42.940 -8.605 1.00 50.74 197 THR A C 1
ATOM 1586 O O . THR A 1 197 ? -19.096 42.019 -8.152 1.00 53.02 197 THR A O 1
ATOM 1590 N N . PHE A 1 198 ? -17.208 43.223 -8.165 1.00 47.18 198 PHE A N 1
ATOM 1591 C CA . PHE A 1 198 ? -16.646 42.481 -7.045 1.00 49.15 198 PHE A CA 1
ATOM 1592 C C . PHE A 1 198 ? -17.402 42.655 -5.730 1.00 45.82 198 PHE A C 1
ATOM 1593 O O . PHE A 1 198 ? -17.615 41.675 -5.026 1.00 43.73 198 PHE A O 1
ATOM 1601 N N . HIS A 1 199 ? -17.778 43.891 -5.399 1.00 45.34 199 HIS A N 1
ATOM 1602 C CA . HIS A 1 199 ? -18.549 44.169 -4.185 1.00 50.01 199 HIS A CA 1
ATOM 1603 C C . HIS A 1 199 ? -19.912 43.506 -4.212 1.00 49.48 199 HIS A C 1
ATOM 1604 O O . HIS A 1 199 ? -20.435 43.101 -3.177 1.00 47.89 199 HIS A O 1
ATOM 1611 N N . ALA A 1 200 ? -20.489 43.418 -5.405 1.00 50.73 200 ALA A N 1
ATOM 1612 C CA . ALA A 1 200 ? -21.833 42.896 -5.569 1.00 46.26 200 ALA A CA 1
ATOM 1613 C C . ALA A 1 200 ? -21.830 41.369 -5.611 1.00 47.21 200 ALA A C 1
ATOM 1614 O O . ALA A 1 200 ? -22.850 40.715 -5.365 1.00 48.73 200 ALA A O 1
ATOM 1616 N N . ASN A 1 201 ? -20.666 40.799 -5.902 1.00 48.48 201 ASN A N 1
ATOM 1617 C CA . ASN A 1 201 ? -20.542 39.353 -6.055 1.00 42.42 201 ASN A CA 1
ATOM 1618 C C . ASN A 1 201 ? -19.399 38.735 -5.281 1.00 45.78 201 ASN A C 1
ATOM 1619 O O . ASN A 1 201 ? -18.508 38.120 -5.884 1.00 41.73 201 ASN A O 1
ATOM 1624 N N . PRO A 1 202 ? -19.410 38.921 -3.942 1.00 45.12 202 PRO A N 1
ATOM 1625 C CA . PRO A 1 202 ? -18.467 38.200 -3.085 1.00 43.48 202 PRO A CA 1
ATOM 1626 C C . PRO A 1 202 ? -18.772 36.724 -3.229 1.00 42.56 202 PRO A C 1
ATOM 1627 O O . PRO A 1 202 ? -19.921 36.325 -3.200 1.00 42.36 202 PRO A O 1
ATOM 1631 N N . GLY A 1 203 ? -17.744 35.920 -3.402 1.00 43.11 203 GLY A N 1
ATOM 1632 C CA . GLY A 1 203 ? -17.943 34.522 -3.655 1.00 38.16 203 GLY A CA 1
ATOM 1633 C C . GLY A 1 203 ? -16.905 33.906 -4.558 1.00 44.70 203 GLY A C 1
ATOM 1634 O O . GLY A 1 203 ? -15.781 34.392 -4.692 1.00 42.32 203 GLY A O 1
ATOM 1635 N N . THR A 1 204 ? -17.333 32.845 -5.230 1.00 50.26 204 THR A N 1
ATOM 1636 C CA . THR A 1 204 ? -16.441 31.840 -5.776 1.00 42.22 204 THR A CA 1
ATOM 1637 C C . THR A 1 204 ? -16.071 32.039 -7.261 1.00 47.04 204 THR A C 1
ATOM 1638 O O . THR A 1 204 ? -15.115 31.435 -7.756 1.00 44.71 204 THR A O 1
ATOM 1642 N N . ILE A 1 205 ? -16.817 32.901 -7.955 1.00 44.11 205 ILE A N 1
ATOM 1643 C CA . ILE A 1 205 ? -16.490 33.293 -9.324 1.00 45.38 205 ILE A CA 1
ATOM 1644 C C . ILE A 1 205 ? -15.488 34.442 -9.334 1.00 47.97 205 ILE A C 1
ATOM 1645 O O . ILE A 1 205 ? -14.509 34.416 -10.096 1.00 45.12 205 ILE A O 1
ATOM 1650 N N . THR A 1 206 ? -15.763 35.465 -8.523 1.00 40.78 206 THR A N 1
ATOM 1651 C CA . THR A 1 206 ? -14.802 36.535 -8.290 1.00 46.08 206 THR A CA 1
ATOM 1652 C C . THR A 1 206 ? -13.607 35.992 -7.510 1.00 45.10 206 THR A C 1
ATOM 1653 O O . THR A 1 206 ? -12.480 36.446 -7.683 1.00 44.01 206 THR A O 1
ATOM 1657 N N . GLY A 1 207 ? -13.865 35.005 -6.659 1.00 42.27 207 GLY A N 1
ATOM 1658 C CA . GLY A 1 207 ? -12.878 34.546 -5.705 1.00 47.19 207 GLY A CA 1
ATOM 1659 C C . GLY A 1 207 ? -12.571 35.612 -4.651 1.00 48.68 207 GLY A C 1
ATOM 1660 O O . GLY A 1 207 ? -11.459 35.653 -4.131 1.00 42.67 207 GLY A O 1
ATOM 1661 N N . SER A 1 208 ? -13.556 36.455 -4.321 1.00 44.14 208 SER A N 1
ATOM 1662 C CA . SER A 1 208 ? -13.325 37.614 -3.461 1.00 43.79 208 SER A CA 1
ATOM 1663 C C . SER A 1 208 ? -14.317 37.700 -2.308 1.00 41.77 208 SER A C 1
ATOM 1664 O O . SER A 1 208 ? -15.489 37.387 -2.456 1.00 47.65 208 SER A O 1
ATOM 1667 N N . ALA A 1 209 ? -13.850 38.143 -1.153 1.00 38.88 209 ALA A N 1
ATOM 1668 C CA . ALA A 1 209 ? -14.730 38.232 -0.005 1.00 41.97 209 ALA A CA 1
ATOM 1669 C C . ALA A 1 209 ? -14.837 39.662 0.412 1.00 44.43 209 ALA A C 1
ATOM 1670 O O . ALA A 1 209 ? -15.364 39.960 1.467 1.00 45.89 209 ALA A O 1
ATOM 1672 N N . VAL A 1 210 ? -14.325 40.549 -0.430 1.00 45.72 210 VAL A N 1
ATOM 1673 C CA . VAL A 1 210 ? -14.290 41.978 -0.119 1.00 48.47 210 VAL A CA 1
ATOM 1674 C C . VAL A 1 210 ? -15.693 42.597 -0.136 1.00 50.94 210 VAL A C 1
ATOM 1675 O O . VAL A 1 210 ? -16.501 42.333 -1.044 1.00 49.87 210 VAL A O 1
ATOM 1679 N N . GLY A 1 211 ? -15.977 43.391 0.897 1.00 50.10 211 GLY A N 1
ATOM 1680 C CA . GLY A 1 211 ? -17.262 44.037 1.048 1.00 51.30 211 GLY A CA 1
ATOM 1681 C C . GLY A 1 211 ? -18.368 43.049 1.343 1.00 56.35 211 GLY A C 1
ATOM 1682 O O . GLY A 1 211 ? -19.524 43.255 0.947 1.00 61.07 211 GLY A O 1
ATOM 1683 N N . CYS A 1 212 ? -18.014 41.972 2.040 1.00 49.74 212 CYS A N 1
ATOM 1684 C CA . CYS A 1 212 ? -18.979 40.930 2.330 1.00 42.38 212 CYS A CA 1
ATOM 1685 C C . CYS A 1 212 ? -19.544 41.190 3.707 1.00 47.15 212 CYS A C 1
ATOM 1686 O O . CYS A 1 212 ? -18.892 41.830 4.527 1.00 48.67 212 CYS A O 1
ATOM 1689 N N . ASN A 1 213 ? -20.767 40.740 3.961 1.00 45.51 213 ASN A N 1
ATOM 1690 C CA . ASN A 1 213 ? -21.301 40.846 5.302 1.00 41.31 213 ASN A CA 1
ATOM 1691 C C . ASN A 1 213 ? -21.229 39.456 5.904 1.00 45.95 213 ASN A C 1
ATOM 1692 O O . ASN A 1 213 ? -22.005 38.581 5.531 1.00 46.94 213 ASN A O 1
ATOM 1697 N N . PRO A 1 214 ? -20.240 39.228 6.789 1.00 46.60 214 PRO A N 1
ATOM 1698 C CA . PRO A 1 214 ? -20.062 37.948 7.481 1.00 44.64 214 PRO A CA 1
ATOM 1699 C C . PRO A 1 214 ? -21.338 37.458 8.133 1.00 47.79 214 PRO A C 1
ATOM 1700 O O . PRO A 1 214 ? -21.603 36.260 8.062 1.00 50.79 214 PRO A O 1
ATOM 1704 N N . ASP A 1 215 ? -22.115 38.350 8.746 1.00 46.43 215 ASP A N 1
ATOM 1705 C CA . ASP A 1 215 ? -23.411 37.959 9.317 1.00 51.19 215 ASP A CA 1
ATOM 1706 C C . ASP A 1 215 ? -24.162 36.953 8.420 1.00 44.22 215 ASP A C 1
ATOM 1707 O O . ASP A 1 215 ? -24.737 35.969 8.885 1.00 37.90 215 ASP A O 1
ATOM 1712 N N . THR A 1 216 ? -24.132 37.222 7.121 1.00 42.15 216 THR A N 1
ATOM 1713 C CA . THR A 1 216 ? -24.839 36.414 6.122 1.00 48.30 216 THR A CA 1
ATOM 1714 C C . THR A 1 216 ? -23.927 35.598 5.195 1.00 47.56 216 THR A C 1
ATOM 1715 O O . THR A 1 216 ? -24.254 34.448 4.869 1.00 49.98 216 THR A O 1
ATOM 1719 N N . PHE A 1 217 ? -22.815 36.189 4.752 1.00 44.46 217 PHE A N 1
ATOM 1720 C CA . PHE A 1 217 ? -21.909 35.524 3.808 1.00 42.24 217 PHE A CA 1
ATOM 1721 C C . PHE A 1 217 ? -21.391 34.204 4.370 1.00 43.39 217 PHE A C 1
ATOM 1722 O O . PHE A 1 217 ? -21.127 33.263 3.632 1.00 44.54 217 PHE A O 1
ATOM 1730 N N . TRP A 1 218 ? -21.255 34.140 5.688 1.00 43.58 218 TRP A N 1
ATOM 1731 C CA . TRP A 1 218 ? -20.733 32.941 6.341 1.00 47.07 218 TRP A CA 1
ATOM 1732 C C . TRP A 1 218 ? -21.530 31.688 6.017 1.00 45.72 218 TRP A C 1
ATOM 1733 O O . TRP A 1 218 ? -20.943 30.610 5.825 1.00 39.47 218 TRP A O 1
ATOM 1744 N N . SER A 1 219 ? -22.855 31.834 5.973 1.00 43.08 219 SER A N 1
ATOM 1745 C CA . SER A 1 219 ? -23.733 30.712 5.664 1.00 41.37 219 SER A CA 1
ATOM 1746 C C . SER A 1 219 ? -23.536 30.175 4.261 1.00 43.56 219 SER A C 1
ATOM 1747 O O . SER A 1 219 ? -23.793 29.001 3.992 1.00 40.66 219 SER A O 1
ATOM 1750 N N . LYS A 1 220 ? -23.093 31.052 3.374 1.00 41.76 220 LYS A N 1
ATOM 1751 C CA . LYS A 1 220 ? -22.891 30.707 1.985 1.00 41.18 220 LYS A CA 1
ATOM 1752 C C . LYS A 1 220 ? -21.577 29.970 1.786 1.00 45.55 220 LYS A C 1
ATOM 1753 O O . LYS A 1 220 ? -21.388 29.297 0.771 1.00 47.73 220 LYS A O 1
ATOM 1759 N N . LEU A 1 221 ? -20.666 30.086 2.743 1.00 40.40 221 LEU A N 1
ATOM 1760 C CA . LEU A 1 221 ? -19.325 29.535 2.532 1.00 48.97 221 LEU A CA 1
ATOM 1761 C C . LEU A 1 221 ? -19.267 28.022 2.441 1.00 45.75 221 LEU A C 1
ATOM 1762 O O . LEU A 1 221 ? -18.650 27.485 1.514 1.00 47.76 221 LEU A O 1
ATOM 1767 N N . PRO A 1 222 ? -19.897 27.332 3.398 1.00 43.96 222 PRO A N 1
ATOM 1768 C CA . PRO A 1 222 ? -19.863 25.869 3.370 1.00 49.48 222 PRO A CA 1
ATOM 1769 C C . PRO A 1 222 ? -20.334 25.359 2.020 1.00 49.59 222 PRO A C 1
ATOM 1770 O O . PRO A 1 222 ? -19.777 24.408 1.475 1.00 49.38 222 PRO A O 1
ATOM 1774 N N . ILE A 1 223 ? -21.348 26.021 1.486 1.00 45.96 223 ILE A N 1
ATOM 1775 C CA . ILE A 1 223 ? -21.927 25.661 0.208 1.00 44.86 223 ILE A CA 1
ATOM 1776 C C . ILE A 1 223 ? -20.959 25.925 -0.960 1.00 46.40 223 ILE A C 1
ATOM 1777 O O . ILE A 1 223 ? -20.879 25.141 -1.903 1.00 42.75 223 ILE A O 1
ATOM 1782 N N . LEU A 1 224 ? -20.213 27.021 -0.882 1.00 48.34 224 LEU A N 1
ATOM 1783 C CA . LEU A 1 224 ? -19.337 27.440 -1.976 1.00 47.71 224 LEU A CA 1
ATOM 1784 C C . LEU A 1 224 ? -18.009 26.705 -1.988 1.00 49.11 224 LEU A C 1
ATOM 1785 O O . LEU A 1 224 ? -17.336 26.644 -3.020 1.00 45.15 224 LEU A O 1
ATOM 1790 N N . LEU A 1 225 ? -17.631 26.171 -0.829 1.00 51.20 225 LEU A N 1
ATOM 1791 C CA . LEU A 1 225 ? -16.346 25.497 -0.671 1.00 48.49 225 LEU A CA 1
ATOM 1792 C C . LEU A 1 225 ? -16.536 24.053 -0.263 1.00 50.72 225 LEU A C 1
ATOM 1793 O O . LEU A 1 225 ? -16.206 23.677 0.860 1.00 53.62 225 LEU A O 1
ATOM 1798 N N . PRO A 1 226 ? -17.056 23.225 -1.176 1.00 51.38 226 PRO A N 1
ATOM 1799 C CA . PRO A 1 226 ? -17.305 21.834 -0.795 1.00 46.71 226 PRO A CA 1
ATOM 1800 C C . PRO A 1 226 ? -16.077 20.940 -0.966 1.00 49.55 226 PRO A C 1
ATOM 1801 O O . PRO A 1 226 ? -15.119 21.291 -1.671 1.00 45.26 226 PRO A O 1
ATOM 1805 N N . GLY A 1 227 ? -16.108 19.788 -0.303 1.00 54.70 227 GLY A N 1
ATOM 1806 C CA . GLY A 1 227 ? -15.004 18.850 -0.373 1.00 50.24 227 GLY A CA 1
ATOM 1807 C C . GLY A 1 227 ? -13.980 19.068 0.720 1.00 53.35 227 GLY A C 1
ATOM 1808 O O . GLY A 1 227 ? -14.326 19.229 1.892 1.00 57.76 227 GLY A O 1
ATOM 1809 N N . SER A 1 228 ? -12.712 19.057 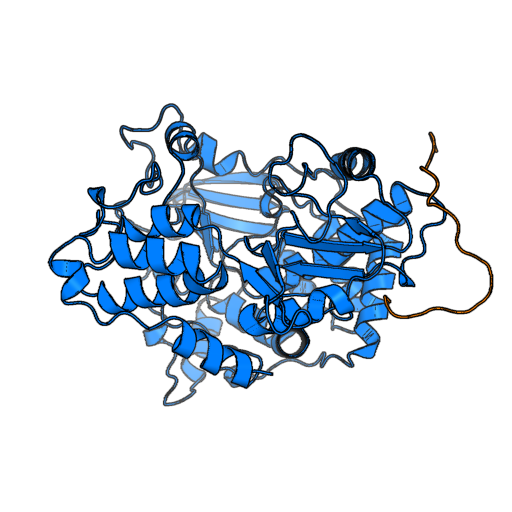0.331 1.00 56.87 228 SER A N 1
ATOM 1810 C CA . SER A 1 228 ? -11.618 19.154 1.285 1.00 58.94 228 SER A CA 1
ATOM 1811 C C . SER A 1 228 ? -11.103 20.576 1.398 1.00 60.93 228 SER A C 1
ATOM 1812 O O . SER A 1 228 ? -10.517 21.115 0.450 1.00 55.69 228 SER A O 1
ATOM 1815 N N . LEU A 1 229 ? -11.341 21.169 2.567 1.00 57.53 229 LEU A N 1
ATOM 1816 C CA . LEU A 1 229 ? -10.859 22.500 2.907 1.00 55.27 229 LEU A CA 1
ATOM 1817 C C . LEU A 1 229 ? -9.346 22.544 3.017 1.00 58.63 229 LEU A C 1
ATOM 1818 O O . LEU A 1 229 ? -8.710 21.568 3.423 1.00 62.32 229 LEU A O 1
ATOM 1823 N N . PHE A 1 230 ? -8.775 23.689 2.664 1.00 54.75 230 PHE A N 1
ATOM 1824 C CA . PHE A 1 230 ? -7.397 23.990 3.037 1.00 56.89 230 PHE A CA 1
ATOM 1825 C C . PHE A 1 230 ? -7.201 25.499 3.219 1.00 52.48 230 PHE A C 1
ATOM 1826 O O . PHE A 1 230 ? -8.023 26.300 2.757 1.00 49.97 230 PHE A O 1
ATOM 1834 N N . ALA A 1 231 ? -6.129 25.876 3.913 1.00 45.96 231 ALA A N 1
ATOM 1835 C CA . ALA A 1 231 ? -5.941 27.264 4.335 1.00 51.33 231 ALA A CA 1
ATOM 1836 C C . ALA A 1 231 ? -4.620 27.443 5.043 1.00 51.44 231 ALA A C 1
ATOM 1837 O O . ALA A 1 231 ? -4.142 26.536 5.729 1.00 63.08 231 ALA A O 1
ATOM 1839 N N . PHE A 1 232 ? -4.030 28.618 4.890 1.00 48.51 232 PHE A N 1
ATOM 1840 C CA . PHE A 1 232 ? -2.799 28.923 5.603 1.00 53.36 232 PHE A CA 1
ATOM 1841 C C . PHE A 1 232 ? -2.715 30.416 5.914 1.00 56.74 232 PHE A C 1
ATOM 1842 O O . PHE A 1 232 ? -3.656 31.165 5.650 1.00 61.03 232 PHE A O 1
ATOM 1850 N N . ASP A 1 233 ? -1.597 30.842 6.492 1.00 56.80 233 ASP A N 1
ATOM 1851 C CA . ASP A 1 233 ? -1.379 32.258 6.780 1.00 57.90 233 ASP A CA 1
ATOM 1852 C C . ASP A 1 233 ? -0.161 32.731 6.002 1.00 54.34 233 ASP A C 1
ATOM 1853 O O . ASP A 1 233 ? 0.702 31.929 5.651 1.00 56.12 233 ASP A O 1
ATOM 1858 N N . TYR A 1 234 ? -0.101 34.025 5.717 1.00 48.55 234 TYR A N 1
ATOM 1859 C CA . TYR A 1 234 ? 1.070 34.595 5.071 1.00 49.10 234 TYR A CA 1
ATOM 1860 C C . TYR A 1 234 ? 1.813 35.471 6.060 1.00 49.41 234 TYR A C 1
ATOM 1861 O O . TYR A 1 234 ? 1.197 36.181 6.844 1.00 45.75 234 TYR A O 1
ATOM 1870 N N . SER A 1 235 ? 3.137 35.445 5.998 1.00 48.56 235 SER A N 1
ATOM 1871 C CA . SER A 1 235 ? 3.930 36.342 6.811 1.00 43.44 235 SER A CA 1
ATOM 1872 C C . SER A 1 235 ? 4.293 37.552 5.975 1.00 43.44 235 SER A C 1
ATOM 1873 O O . SER A 1 235 ? 5.136 37.472 5.070 1.00 47.10 235 SER A O 1
ATOM 1876 N N . GLY A 1 236 ? 3.626 38.668 6.263 1.00 48.10 236 GLY A N 1
ATOM 1877 C CA . GLY A 1 236 ? 3.805 39.900 5.509 1.00 42.86 236 GLY A CA 1
ATOM 1878 C C . GLY A 1 236 ? 3.520 39.770 4.030 1.00 45.70 236 GLY A C 1
ATOM 1879 O O . GLY A 1 236 ? 4.294 40.234 3.209 1.00 48.81 236 GLY A O 1
ATOM 1880 N N . TYR A 1 237 ? 2.407 39.136 3.691 1.00 49.79 237 TYR A N 1
ATOM 1881 C CA . TYR A 1 237 ? 1.954 39.046 2.307 1.00 45.31 237 TYR A CA 1
ATOM 1882 C C . TYR A 1 237 ? 2.282 40.286 1.475 1.00 46.76 237 TYR A C 1
ATOM 1883 O O . TYR A 1 237 ? 3.096 40.219 0.551 1.00 46.20 237 TYR A O 1
ATOM 1892 N N . ASP A 1 238 ? 1.629 41.399 1.801 1.00 42.73 238 ASP A N 1
ATOM 1893 C CA . ASP A 1 238 ? 1.774 42.657 1.079 1.00 43.35 238 ASP A CA 1
ATOM 1894 C C . ASP A 1 238 ? 3.199 43.017 0.700 1.00 47.48 238 ASP A C 1
ATOM 1895 O O . ASP A 1 238 ? 3.487 43.272 -0.465 1.00 47.58 238 ASP A O 1
ATOM 1900 N N . ALA A 1 239 ? 4.083 43.064 1.688 1.00 46.04 239 ALA A N 1
ATOM 1901 C CA . ALA A 1 239 ? 5.457 43.479 1.444 1.00 46.47 239 ALA A CA 1
ATOM 1902 C C . ALA A 1 239 ? 6.288 42.391 0.747 1.00 49.48 239 ALA A C 1
ATOM 1903 O O . ALA A 1 239 ? 7.325 42.664 0.139 1.00 48.20 239 ALA A O 1
ATOM 1905 N N . SER A 1 240 ? 5.814 41.159 0.816 1.00 47.50 240 SER A N 1
ATOM 1906 C CA . SER A 1 240 ? 6.571 40.042 0.288 1.00 49.94 240 SER A CA 1
ATOM 1907 C C . SER A 1 240 ? 6.333 39.869 -1.204 1.00 54.39 240 SER A C 1
ATOM 1908 O O . SER A 1 240 ? 7.082 39.164 -1.870 1.00 56.67 240 SER A O 1
ATOM 1911 N N . LEU A 1 241 ? 5.276 40.493 -1.718 1.00 55.06 241 LEU A N 1
ATOM 1912 C CA . LEU A 1 241 ? 4.891 40.308 -3.114 1.00 49.33 241 LEU A CA 1
ATOM 1913 C C . LEU A 1 241 ? 5.973 40.793 -4.066 1.00 53.75 241 LEU A C 1
ATOM 1914 O O . LEU A 1 241 ? 6.495 41.897 -3.932 1.00 51.54 241 LEU A O 1
ATOM 1919 N N . SER A 1 242 ? 6.293 39.952 -5.040 1.00 57.85 242 SER A N 1
ATOM 1920 C CA . SER A 1 242 ? 7.319 40.275 -6.010 1.00 49.29 242 SER A CA 1
ATOM 1921 C C . SER A 1 242 ? 6.633 40.879 -7.220 1.00 51.61 242 SER A C 1
ATOM 1922 O O . SER A 1 242 ? 5.436 40.676 -7.403 1.00 50.06 242 SER A O 1
ATOM 1925 N N . PRO A 1 243 ? 7.381 41.642 -8.036 1.00 52.39 243 PRO A N 1
ATOM 1926 C CA . PRO A 1 243 ? 6.864 42.257 -9.262 1.00 46.05 243 PRO A CA 1
ATOM 1927 C C . PRO A 1 243 ? 6.183 41.265 -10.217 1.00 48.63 243 PRO A C 1
ATOM 1928 O O . PRO A 1 243 ? 5.242 41.634 -10.918 1.00 46.22 243 PRO A O 1
ATOM 1932 N N . VAL A 1 244 ? 6.654 40.025 -10.256 1.00 50.06 244 VAL A N 1
ATOM 1933 C CA . VAL A 1 244 ? 6.034 39.022 -11.104 1.00 52.87 244 VAL A CA 1
ATOM 1934 C C . VAL A 1 244 ? 4.507 38.988 -10.904 1.00 54.43 244 VAL A C 1
ATOM 1935 O O . VAL A 1 244 ? 3.745 38.775 -11.864 1.00 48.14 244 VAL A O 1
ATOM 1939 N N . TRP A 1 245 ? 4.070 39.206 -9.661 1.00 48.04 245 TRP A N 1
ATOM 1940 C CA . TRP A 1 245 ? 2.648 39.186 -9.327 1.00 48.32 245 TRP A CA 1
ATOM 1941 C C . TRP A 1 245 ? 1.874 40.379 -9.896 1.00 46.53 245 TRP A C 1
ATOM 1942 O O . TRP A 1 245 ? 0.675 40.286 -10.133 1.00 43.79 245 TRP A O 1
ATOM 1953 N N . PHE A 1 246 ? 2.561 41.494 -10.105 1.00 44.37 246 PHE A N 1
ATOM 1954 C CA . PHE A 1 246 ? 1.957 42.641 -10.759 1.00 48.80 246 PHE A CA 1
ATOM 1955 C C . PHE A 1 246 ? 1.925 42.445 -12.276 1.00 49.50 246 PHE A C 1
ATOM 1956 O O . PHE A 1 246 ? 1.023 42.933 -12.951 1.00 51.16 246 PHE A O 1
ATOM 1964 N N . ARG A 1 247 ? 2.924 41.745 -12.800 1.00 48.27 247 ARG A N 1
ATOM 1965 C CA . ARG A 1 247 ? 2.921 41.325 -14.192 1.00 52.50 247 ARG A CA 1
ATOM 1966 C C . ARG A 1 247 ? 1.708 40.443 -14.400 1.00 52.44 247 ARG A C 1
ATOM 1967 O O . ARG A 1 247 ? 0.932 40.634 -15.342 1.00 49.13 247 ARG A O 1
ATOM 1975 N N . ALA A 1 248 ? 1.567 39.461 -13.513 1.00 51.04 248 ALA A N 1
ATOM 1976 C CA . ALA A 1 248 ? 0.510 38.473 -13.626 1.00 44.00 248 ALA A CA 1
ATOM 1977 C C . ALA A 1 248 ? -0.853 39.131 -13.523 1.00 49.12 248 ALA A C 1
ATOM 1978 O O . ALA A 1 248 ? -1.821 38.640 -14.083 1.00 53.41 248 ALA A O 1
ATOM 1980 N N . LEU A 1 249 ? -0.931 40.244 -12.806 1.00 46.93 249 LEU A N 1
ATOM 1981 C CA . LEU A 1 249 ? -2.183 40.970 -12.690 1.00 48.69 249 LEU A CA 1
ATOM 1982 C C . LEU A 1 249 ? -2.558 41.675 -14.005 1.00 52.58 249 LEU A C 1
ATOM 1983 O O . LEU A 1 249 ? -3.724 41.662 -14.450 1.00 48.06 249 LEU A O 1
ATOM 1988 N N . GLU A 1 250 ? -1.566 42.290 -14.632 1.00 48.67 250 GLU A N 1
ATOM 1989 C CA . GLU A 1 250 ? -1.816 42.937 -15.905 1.00 52.80 250 GLU A CA 1
ATOM 1990 C C . GLU A 1 250 ? -2.280 41.907 -16.933 1.00 51.95 250 GLU A C 1
ATOM 1991 O O . GLU A 1 250 ? -3.157 42.177 -17.751 1.00 53.38 250 GLU A O 1
ATOM 1997 N N . LEU A 1 251 ? -1.699 40.718 -16.861 1.00 51.71 251 LEU A N 1
ATOM 1998 C CA . LEU A 1 251 ? -2.061 39.628 -17.746 1.00 52.62 251 LEU A CA 1
ATOM 1999 C C . LEU A 1 251 ? -3.548 39.406 -17.709 1.00 49.25 251 LEU A C 1
ATOM 2000 O O . LEU A 1 251 ? -4.194 39.307 -18.751 1.00 52.14 251 LEU A O 1
ATOM 2005 N N . VAL A 1 252 ? -4.072 39.329 -16.490 1.00 51.94 252 VAL A N 1
ATOM 2006 C CA . VAL A 1 252 ? -5.475 39.056 -16.230 1.00 48.06 252 VAL A CA 1
ATOM 2007 C C . VAL A 1 252 ? -6.379 40.212 -16.621 1.00 52.00 252 VAL A C 1
ATOM 2008 O O . VAL A 1 252 ? -7.441 40.009 -17.206 1.00 50.57 252 VAL A O 1
ATOM 2012 N N . LEU A 1 253 ? -5.953 41.427 -16.302 1.00 52.44 253 LEU A N 1
ATOM 2013 C CA . LEU A 1 253 ? -6.733 42.593 -16.648 1.00 51.00 253 LEU A CA 1
ATOM 2014 C C . LEU A 1 253 ? -6.826 42.691 -18.154 1.00 53.55 253 LEU A C 1
ATOM 2015 O O . LEU A 1 253 ? -7.857 43.085 -18.703 1.00 52.05 253 LEU A O 1
ATOM 2020 N N . ARG A 1 254 ? -5.748 42.307 -18.828 1.00 52.20 254 ARG A N 1
ATOM 2021 C CA . ARG A 1 254 ? -5.734 42.367 -20.280 1.00 52.28 254 ARG A CA 1
ATOM 2022 C C . ARG A 1 254 ? -6.644 41.311 -20.899 1.00 49.57 254 ARG A C 1
ATOM 2023 O O . ARG A 1 254 ? -7.464 41.644 -21.750 1.00 49.40 254 ARG A O 1
ATOM 2031 N N . GLU A 1 255 ? -6.518 40.055 -20.468 1.00 50.13 255 GLU A N 1
ATOM 2032 C CA . GLU A 1 255 ? -7.408 39.007 -20.964 1.00 50.49 255 GLU A CA 1
ATOM 2033 C C . GLU A 1 255 ? -8.866 39.351 -20.741 1.00 50.66 255 GLU A C 1
ATOM 2034 O O . GLU A 1 255 ? -9.701 38.998 -21.560 1.00 59.41 255 GLU A O 1
ATOM 2040 N N . ILE A 1 256 ? -9.202 40.026 -19.650 1.00 51.10 256 ILE A N 1
ATOM 2041 C CA . ILE A 1 256 ? -10.617 40.334 -19.456 1.00 54.36 256 ILE A CA 1
ATOM 2042 C C . ILE A 1 256 ? -11.020 41.591 -20.218 1.00 56.84 256 ILE A C 1
ATOM 2043 O O . ILE A 1 256 ? -12.176 42.007 -20.183 1.00 56.92 256 ILE A O 1
ATOM 2048 N N . GLY A 1 257 ? -10.052 42.191 -20.902 1.00 56.60 257 GLY A N 1
ATOM 2049 C CA . GLY A 1 257 ? -10.348 43.223 -21.877 1.00 54.02 257 GLY A CA 1
ATOM 2050 C C . GLY A 1 257 ? -10.121 44.656 -21.465 1.00 56.66 257 GLY A C 1
ATOM 2051 O O . GLY A 1 257 ? -10.699 45.569 -22.040 1.00 59.49 257 GLY A O 1
ATOM 2052 N N . TYR A 1 258 ? -9.267 44.877 -20.482 1.00 59.72 258 TYR A N 1
ATOM 2053 C CA . TYR A 1 258 ? -8.973 46.244 -20.099 1.00 54.95 258 TYR A CA 1
ATOM 2054 C C . TYR A 1 258 ? -8.019 46.901 -21.097 1.00 51.58 258 TYR A C 1
ATOM 2055 O O . TYR A 1 258 ? -7.146 46.254 -21.669 1.00 51.34 258 TYR A O 1
ATOM 2064 N N . SER A 1 259 ? -8.217 48.199 -21.294 1.00 55.45 259 SER A N 1
ATOM 2065 C CA . SER A 1 259 ? -7.369 49.029 -22.133 1.00 54.28 259 SER A CA 1
ATOM 2066 C C . SER A 1 259 ? -5.922 49.127 -21.637 1.00 57.43 259 SER A C 1
ATOM 2067 O O . SER A 1 259 ? -5.625 48.797 -20.493 1.00 59.31 259 SER A O 1
ATOM 2070 N N . GLU A 1 260 ? -5.021 49.587 -22.496 1.00 57.24 260 GLU A N 1
ATOM 2071 C CA . GLU A 1 260 ? -3.617 49.678 -22.114 1.00 56.20 260 GLU A CA 1
ATOM 2072 C C . GLU A 1 260 ? -3.301 50.844 -21.173 1.00 57.12 260 GLU A C 1
ATOM 2073 O O . GLU A 1 260 ? -2.349 50.782 -20.397 1.00 60.46 260 GLU A O 1
ATOM 2079 N N . GLU A 1 261 ? -4.114 51.891 -21.218 1.00 55.98 261 GLU A N 1
ATOM 2080 C CA . GLU A 1 261 ? -3.998 52.973 -20.254 1.00 58.16 261 GLU A CA 1
ATOM 2081 C C . GLU A 1 261 ? -4.427 52.564 -18.845 1.00 62.49 261 GLU A C 1
ATOM 2082 O O . GLU A 1 261 ? -3.811 52.959 -17.849 1.00 55.80 261 GLU A O 1
ATOM 2083 N N . ALA A 1 262 ? -5.501 51.785 -18.756 1.00 57.43 262 ALA A N 1
ATOM 2084 C CA . ALA A 1 262 ? -5.918 51.234 -17.477 1.00 52.40 262 ALA A CA 1
ATOM 2085 C C . ALA A 1 262 ? -4.830 50.319 -16.928 1.00 53.51 262 ALA A C 1
ATOM 2086 O O . ALA A 1 262 ? -4.524 50.321 -15.738 1.00 45.83 262 ALA A O 1
ATOM 2088 N N . ILE A 1 263 ? -4.243 49.535 -17.816 1.00 58.58 263 ILE A N 1
ATOM 2089 C CA . ILE A 1 263 ? -3.314 48.512 -17.395 1.00 54.00 263 ILE A CA 1
ATOM 2090 C C . ILE A 1 263 ? -2.022 49.165 -16.896 1.00 51.35 263 ILE A C 1
ATOM 2091 O O . ILE A 1 263 ? -1.330 48.624 -16.041 1.00 51.18 263 ILE A O 1
ATOM 2096 N N . SER A 1 264 ? -1.735 50.364 -17.383 1.00 51.86 264 SER A N 1
ATOM 2097 C CA . SER A 1 264 ? -0.520 51.075 -16.978 1.00 60.45 264 SER A CA 1
ATOM 2098 C C . SER A 1 264 ? -0.570 51.631 -15.548 1.00 53.42 264 SER A C 1
ATOM 2099 O O . SER A 1 264 ? 0.445 52.048 -14.993 1.00 54.24 264 SER A O 1
ATOM 2102 N N . LEU A 1 265 ? -1.747 51.615 -14.947 1.00 49.44 265 LEU A N 1
ATOM 2103 C CA . LEU A 1 265 ? -1.879 52.061 -13.577 1.00 47.65 265 LEU A CA 1
ATOM 2104 C C . LEU A 1 265 ? -1.277 51.039 -12.597 1.00 50.94 265 LEU A C 1
ATOM 2105 O O . LEU A 1 265 ? -0.804 51.396 -11.513 1.00 50.11 265 LEU A O 1
ATOM 2110 N N . ILE A 1 266 ? -1.279 49.767 -12.982 1.00 48.14 266 ILE A N 1
ATOM 2111 C CA . ILE A 1 266 ? -0.717 48.738 -12.117 1.00 47.76 266 ILE A CA 1
ATOM 2112 C C . ILE A 1 266 ? 0.774 48.950 -11.786 1.00 50.04 266 ILE A C 1
ATOM 2113 O O . ILE A 1 266 ? 1.208 48.621 -10.682 1.00 52.05 266 ILE A O 1
ATOM 2118 N N . GLU A 1 267 ? 1.553 49.498 -12.719 1.00 46.59 267 GLU A N 1
ATOM 2119 C CA . GLU A 1 267 ? 2.967 49.765 -12.454 1.00 47.46 267 GLU A CA 1
ATOM 2120 C C . GLU A 1 267 ? 3.177 50.811 -11.347 1.00 48.36 267 GLU A C 1
ATOM 2121 O O . GLU A 1 267 ? 4.078 50.693 -10.512 1.00 45.94 267 GLU A O 1
ATOM 2127 N N . GLY A 1 268 ? 2.355 51.852 -11.366 1.00 44.23 268 GLY A N 1
ATOM 2128 C CA . GLY A 1 268 ? 2.449 52.922 -10.395 1.00 47.29 268 GLY A CA 1
ATOM 2129 C C . GLY A 1 268 ? 2.137 52.409 -9.002 1.00 48.19 268 GLY A C 1
ATOM 2130 O O . GLY A 1 268 ? 2.217 53.147 -8.026 1.00 51.19 268 GLY A O 1
ATOM 2131 N N . ILE A 1 269 ? 1.782 51.130 -8.928 1.00 44.32 269 ILE A N 1
ATOM 2132 C CA . ILE A 1 269 ? 1.520 50.442 -7.674 1.00 42.35 269 ILE A CA 1
ATOM 2133 C C . ILE A 1 269 ? 2.605 49.424 -7.362 1.00 42.89 269 ILE A C 1
ATOM 2134 O O . ILE A 1 269 ? 3.000 49.262 -6.210 1.00 42.09 269 ILE A O 1
ATOM 2139 N N . ASN A 1 270 ? 3.081 48.735 -8.394 1.00 44.67 270 ASN A N 1
ATOM 2140 C CA . ASN A 1 270 ? 4.252 47.893 -8.265 1.00 43.44 270 ASN A CA 1
ATOM 2141 C C . ASN A 1 270 ? 5.470 48.692 -7.826 1.00 45.49 270 ASN A C 1
ATOM 2142 O O . ASN A 1 270 ? 6.259 48.269 -6.984 1.00 45.20 270 ASN A O 1
ATOM 2147 N N . HIS A 1 271 ? 5.611 49.856 -8.440 1.00 46.09 271 HIS A N 1
ATOM 2148 C CA . HIS A 1 271 ? 6.796 50.678 -8.308 1.00 46.64 271 HIS A CA 1
ATOM 2149 C C . HIS A 1 271 ? 6.416 52.049 -7.745 1.00 49.07 271 HIS A C 1
ATOM 2150 O O . HIS A 1 271 ? 5.847 52.884 -8.458 1.00 48.07 271 HIS A O 1
ATOM 2157 N N . THR A 1 272 ? 6.733 52.269 -6.466 1.00 45.03 272 THR A N 1
ATOM 2158 C CA . THR A 1 272 ? 6.238 53.429 -5.715 1.00 46.00 272 THR A CA 1
ATOM 2159 C C . THR A 1 272 ? 7.300 54.294 -5.022 1.00 49.09 272 THR A C 1
ATOM 2160 O O . THR A 1 272 ? 8.437 53.882 -4.805 1.00 49.71 272 THR A O 1
ATOM 2164 N N . HIS A 1 273 ? 6.898 55.500 -4.650 1.00 48.31 273 HIS A N 1
ATOM 2165 C CA . HIS A 1 273 ? 7.718 56.362 -3.807 1.00 43.55 273 HIS A CA 1
ATOM 2166 C C . HIS A 1 273 ? 6.953 56.655 -2.536 1.00 46.61 273 HIS A C 1
ATOM 2167 O O . HIS A 1 273 ? 5.760 56.914 -2.572 1.00 49.38 273 HIS A O 1
ATOM 2174 N N . HIS A 1 274 ? 7.636 56.632 -1.406 1.00 46.35 274 HIS A N 1
ATOM 2175 C CA . HIS A 1 274 ? 6.981 56.942 -0.161 1.00 42.97 274 HIS A CA 1
ATOM 2176 C C . HIS A 1 274 ? 7.664 58.128 0.476 1.00 44.12 274 HIS A C 1
ATOM 2177 O O . HIS A 1 274 ? 8.809 58.416 0.183 1.00 47.03 274 HIS A O 1
ATOM 2184 N N . VAL A 1 275 ? 6.946 58.833 1.335 1.00 42.62 275 VAL A N 1
ATOM 2185 C CA . VAL A 1 275 ? 7.566 59.830 2.186 1.00 45.21 275 VAL A CA 1
ATOM 2186 C C . VAL A 1 275 ? 7.202 59.491 3.614 1.00 46.33 275 VAL A C 1
ATOM 2187 O O . VAL A 1 275 ? 6.075 59.702 4.024 1.00 45.91 275 VAL A O 1
ATOM 2191 N N . TYR A 1 276 ? 8.143 58.924 4.355 1.00 42.81 276 TYR A N 1
ATOM 2192 C CA . TYR A 1 276 ? 7.936 58.701 5.769 1.00 52.25 276 TYR A CA 1
ATOM 2193 C C . TYR A 1 276 ? 8.680 59.772 6.531 1.00 57.53 276 TYR A C 1
ATOM 2194 O O . TYR A 1 276 ? 9.904 59.890 6.426 1.00 57.96 276 TYR A O 1
ATOM 2203 N N . ARG A 1 277 ? 7.924 60.538 7.310 1.00 59.73 277 ARG A N 1
ATOM 2204 C CA . ARG A 1 277 ? 8.460 61.669 8.052 1.00 65.01 277 ARG A CA 1
ATOM 2205 C C . ARG A 1 277 ? 9.236 62.417 6.967 1.00 63.49 277 ARG A C 1
ATOM 2206 O O . ARG A 1 277 ? 8.670 62.726 5.915 1.00 66.53 277 ARG A O 1
ATOM 2214 N N . ASN A 1 278 ? 10.513 62.712 7.196 1.00 58.96 278 ASN A N 1
ATOM 2215 C CA . ASN A 1 278 ? 11.315 63.276 6.111 1.00 62.49 278 ASN A CA 1
ATOM 2216 C C . ASN A 1 278 ? 12.500 62.571 5.449 1.00 63.43 278 ASN A C 1
ATOM 2217 O O . ASN A 1 278 ? 13.598 63.110 5.376 1.00 66.72 278 ASN A O 1
ATOM 2222 N N . LYS A 1 279 ? 12.246 61.356 4.979 1.00 60.12 279 LYS A N 1
ATOM 2223 C CA . LYS A 1 279 ? 13.068 60.693 3.992 1.00 57.28 279 LYS A CA 1
ATOM 2224 C C . LYS A 1 279 ? 12.077 60.234 2.934 1.00 55.17 279 LYS A C 1
ATOM 2225 O O . LYS A 1 279 ? 10.974 59.804 3.246 1.00 53.07 279 LYS A O 1
ATOM 2231 N N . THR A 1 280 ? 12.449 60.329 1.674 1.00 53.10 280 THR A N 1
ATOM 2232 C CA . THR A 1 280 ? 11.622 59.723 0.647 1.00 52.03 280 THR A CA 1
ATOM 2233 C C . THR A 1 280 ? 12.350 58.482 0.147 1.00 44.81 280 THR A C 1
ATOM 2234 O O . THR A 1 280 ? 13.549 58.400 0.225 1.00 45.28 280 THR A O 1
ATOM 2238 N N . TYR A 1 281 ? 11.622 57.486 -0.309 1.00 41.32 281 TYR A N 1
ATOM 2239 C CA . TYR A 1 281 ? 12.265 56.238 -0.669 1.00 45.30 281 TYR A CA 1
ATOM 2240 C C . TYR A 1 281 ? 11.461 55.485 -1.729 1.00 45.51 281 TYR A C 1
ATOM 2241 O O . TYR A 1 281 ? 10.232 55.504 -1.720 1.00 47.51 281 TYR A O 1
ATOM 2250 N N . CYS A 1 282 ? 12.162 54.857 -2.662 1.00 46.96 282 CYS A N 1
ATOM 2251 C CA . CYS A 1 282 ? 11.507 54.092 -3.714 1.00 50.41 282 CYS A CA 1
ATOM 2252 C C . CYS A 1 282 ? 11.285 52.655 -3.289 1.00 45.56 282 CYS A C 1
ATOM 2253 O O . CYS A 1 282 ? 12.167 52.023 -2.732 1.00 50.61 282 CYS A O 1
ATOM 2256 N N . VAL A 1 283 ? 10.092 52.144 -3.531 1.00 41.83 283 VAL A N 1
ATOM 2257 C CA . VAL A 1 283 ? 9.870 50.726 -3.325 1.00 43.54 283 VAL A CA 1
ATOM 2258 C C . VAL A 1 283 ? 9.535 50.067 -4.644 1.00 43.60 283 VAL A C 1
ATOM 2259 O O . VAL A 1 283 ? 8.852 50.632 -5.478 1.00 47.22 283 VAL A O 1
ATOM 2263 N N . LEU A 1 284 ? 10.052 48.870 -4.839 1.00 42.61 284 LEU A N 1
ATOM 2264 C CA . LEU A 1 284 ? 9.771 48.092 -6.034 1.00 47.04 284 LEU A CA 1
ATOM 2265 C C . LEU A 1 284 ? 9.272 46.729 -5.585 1.00 53.01 284 LEU A C 1
ATOM 2266 O O . LEU A 1 284 ? 9.956 46.029 -4.824 1.00 53.19 284 LEU A O 1
ATOM 2271 N N . GLY A 1 285 ? 8.077 46.364 -6.038 1.00 49.04 285 GLY A N 1
ATOM 2272 C CA . GLY A 1 285 ? 7.443 45.131 -5.617 1.00 47.37 285 GLY A CA 1
ATOM 2273 C C . GLY A 1 285 ? 6.548 45.373 -4.418 1.00 50.08 285 GLY A C 1
ATOM 2274 O O . GLY A 1 285 ? 6.514 46.476 -3.875 1.00 48.04 285 GLY A O 1
ATOM 2275 N N . GLY A 1 286 ? 5.820 44.342 -4.004 1.00 30.00 286 GLY A N 1
ATOM 2276 C CA . GLY A 1 286 ? 4.938 44.448 -2.848 1.00 30.00 286 GLY A CA 1
ATOM 2277 C C . GLY A 1 286 ? 3.781 45.408 -3.103 1.00 30.00 286 GLY A C 1
ATOM 2278 O O . GLY A 1 286 ? 3.846 46.252 -3.995 1.00 30.00 286 GLY A O 1
ATOM 2279 N N . MET A 1 287 ? 2.725 45.272 -2.309 1.00 48.35 287 MET A N 1
ATOM 2280 C CA . MET A 1 287 ? 1.542 46.111 -2.444 1.00 45.03 287 MET A CA 1
ATOM 2281 C C . MET A 1 287 ? 1.424 47.077 -1.271 1.00 49.36 287 MET A C 1
ATOM 2282 O O . MET A 1 287 ? 1.628 46.692 -0.121 1.00 52.14 287 MET A O 1
ATOM 2287 N N . PRO A 1 288 ? 1.095 48.331 -1.563 1.00 51.94 288 PRO A N 1
ATOM 2288 C CA . PRO A 1 288 ? 0.952 49.339 -0.505 1.00 49.31 288 PRO A CA 1
ATOM 2289 C C . PRO A 1 288 ? -0.299 49.059 0.326 1.00 54.24 288 PRO A C 1
ATOM 2290 O O . PRO A 1 288 ? -1.014 48.099 0.043 1.00 56.19 288 PRO A O 1
ATOM 2294 N N . SER A 1 289 ? -0.564 49.886 1.333 1.00 62.75 289 SER A N 1
ATOM 2295 C CA . SER A 1 289 ? -1.700 49.676 2.244 1.00 62.30 289 SER A CA 1
ATOM 2296 C C . SER A 1 289 ? -3.000 50.498 2.210 1.00 62.60 289 SER A C 1
ATOM 2297 O O . SER A 1 289 ? -4.098 49.931 2.297 1.00 56.44 289 SER A O 1
ATOM 2300 N N . GLY A 1 290 ? -2.868 51.813 2.066 1.00 68.77 290 GLY A N 1
ATOM 2301 C CA . GLY A 1 290 ? -4.020 52.691 1.972 1.00 56.18 290 GLY A CA 1
ATOM 2302 C C . GLY A 1 290 ? -4.374 53.004 0.531 1.00 68.27 290 GLY A C 1
ATOM 2303 O O . GLY A 1 290 ? -5.001 54.023 0.240 1.00 61.37 290 GLY A O 1
ATOM 2304 N N . CYS A 1 291 ? -3.969 52.119 -0.375 1.00 30.00 291 CYS A N 1
ATOM 2305 C CA . CYS A 1 291 ? -4.237 52.290 -1.798 1.00 30.00 291 CYS A CA 1
ATOM 2306 C C . CYS A 1 291 ? -5.599 51.714 -2.178 1.00 30.00 291 CYS A C 1
ATOM 2307 O O . CYS A 1 291 ? -6.020 50.687 -1.646 1.00 30.00 291 CYS A O 1
ATOM 2310 N N . SER A 1 292 ? -6.281 52.396 -3.093 1.00 69.28 292 SER A N 1
ATOM 2311 C CA . SER A 1 292 ? -7.591 51.965 -3.558 1.00 68.47 292 SER A CA 1
ATOM 2312 C C . SER A 1 292 ? -7.492 50.602 -4.225 1.00 62.34 292 SER A C 1
ATOM 2313 O O . SER A 1 292 ? -6.467 50.262 -4.813 1.00 61.56 292 SER A O 1
ATOM 2316 N N . GLY A 1 293 ? -8.561 49.821 -4.129 1.00 66.38 293 GLY A N 1
ATOM 2317 C CA . GLY A 1 293 ? -8.574 48.493 -4.708 1.00 68.97 293 GLY A CA 1
ATOM 2318 C C . GLY A 1 293 ? -7.458 47.633 -4.148 1.00 71.38 293 GLY A C 1
ATOM 2319 O O . GLY A 1 293 ? -7.290 46.483 -4.553 1.00 61.29 293 GLY A O 1
ATOM 2320 N N . THR A 1 294 ? -6.694 48.194 -3.215 1.00 55.31 294 THR A N 1
ATOM 2321 C CA . THR A 1 294 ? -5.619 47.457 -2.564 1.00 51.00 294 THR A CA 1
ATOM 2322 C C . THR A 1 294 ? -6.133 46.090 -2.141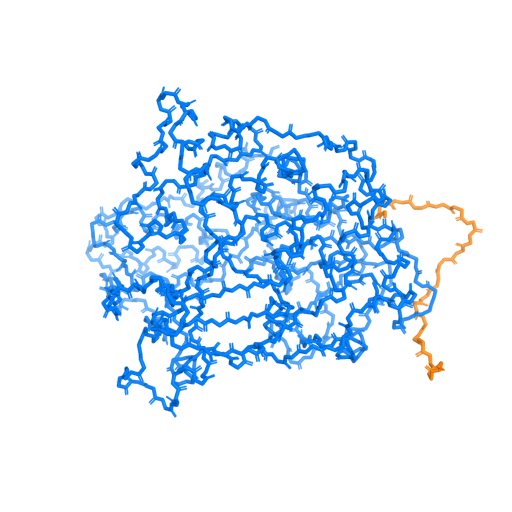 1.00 49.21 294 THR A C 1
ATOM 2323 O O . THR A 1 294 ? -5.509 45.068 -2.420 1.00 49.89 294 THR A O 1
ATOM 2327 N N . SER A 1 295 ? -7.281 46.079 -1.474 1.00 44.48 295 SER A N 1
ATOM 2328 C CA . SER A 1 295 ? -7.935 44.828 -1.116 1.00 45.00 295 SER A CA 1
ATOM 2329 C C . SER A 1 295 ? -8.295 43.992 -2.333 1.00 48.74 295 SER A C 1
ATOM 2330 O O . SER A 1 295 ? -7.957 42.802 -2.371 1.00 48.88 295 SER A O 1
ATOM 2333 N N . ILE A 1 296 ? -8.992 44.588 -3.308 1.00 46.00 296 ILE A N 1
ATOM 2334 C CA . ILE A 1 296 ? -9.428 43.834 -4.484 1.00 45.70 296 ILE A CA 1
ATOM 2335 C C . ILE A 1 296 ? -8.228 43.304 -5.293 1.00 46.60 296 ILE A C 1
ATOM 2336 O O . ILE A 1 296 ? -8.180 42.131 -5.640 1.00 44.32 296 ILE A O 1
ATOM 2341 N N . PHE A 1 297 ? -7.257 44.161 -5.578 1.00 44.07 297 PHE A N 1
ATOM 2342 C CA . PHE A 1 297 ? -6.085 43.730 -6.318 1.00 43.69 297 PHE A CA 1
ATOM 2343 C C . PHE A 1 297 ? -5.294 42.649 -5.593 1.00 46.20 297 PHE A C 1
ATOM 2344 O O . PHE A 1 297 ? -4.737 41.748 -6.225 1.00 44.53 297 PHE A O 1
ATOM 2352 N N . ASN A 1 298 ? -5.237 42.743 -4.268 1.00 42.34 298 ASN A N 1
ATOM 2353 C CA . ASN A 1 298 ? -4.539 41.750 -3.458 1.00 44.77 298 ASN A CA 1
ATOM 2354 C C . ASN A 1 298 ? -5.230 40.422 -3.584 1.00 44.61 298 ASN A C 1
ATOM 2355 O O . ASN A 1 298 ? -4.598 39.397 -3.794 1.00 44.87 298 ASN A O 1
ATOM 2360 N N . SER A 1 299 ? -6.546 40.470 -3.448 1.00 43.18 299 SER A N 1
ATOM 2361 C CA . SER A 1 299 ? -7.396 39.298 -3.528 1.00 44.01 299 SER A CA 1
ATOM 2362 C C . SER A 1 299 ? -7.285 38.633 -4.900 1.00 42.07 299 SER A C 1
ATOM 2363 O O . SER A 1 299 ? -7.171 37.418 -5.009 1.00 44.50 299 SER A O 1
ATOM 2366 N N . MET A 1 300 ? -7.315 39.446 -5.944 1.00 40.63 300 MET A N 1
ATOM 2367 C CA . MET A 1 300 ? -7.134 38.970 -7.302 1.00 41.20 300 MET A CA 1
ATOM 2368 C C . MET A 1 300 ? -5.807 38.243 -7.425 1.00 44.23 300 MET A C 1
ATOM 2369 O O . MET A 1 300 ? -5.763 37.103 -7.855 1.00 45.63 300 MET A O 1
ATOM 2374 N N . ILE A 1 301 ? -4.728 38.904 -7.022 1.00 45.52 301 ILE A N 1
ATOM 2375 C CA . ILE A 1 301 ? -3.401 38.298 -6.983 1.00 42.56 301 ILE A CA 1
ATOM 2376 C C . ILE A 1 301 ? -3.353 36.997 -6.189 1.00 43.27 301 ILE A C 1
ATOM 2377 O O . ILE A 1 301 ? -2.749 36.028 -6.621 1.00 47.62 301 ILE A O 1
ATOM 2382 N N . ASN A 1 302 ? -3.982 36.986 -5.020 1.00 44.69 302 ASN A N 1
ATOM 2383 C CA . ASN A 1 302 ? -4.085 35.778 -4.226 1.00 44.01 302 ASN A CA 1
ATOM 2384 C C . ASN A 1 302 ? -4.813 34.685 -4.992 1.00 46.64 302 ASN A C 1
ATOM 2385 O O . ASN A 1 302 ? -4.535 33.495 -4.839 1.00 46.52 302 ASN A O 1
ATOM 2390 N N . ASN A 1 303 ? -5.746 35.096 -5.833 1.00 47.84 303 ASN A N 1
ATOM 2391 C CA . ASN A 1 303 ? -6.479 34.142 -6.642 1.00 50.44 303 ASN A CA 1
ATOM 2392 C C . ASN A 1 303 ? -5.604 33.499 -7.702 1.00 51.84 303 ASN A C 1
ATOM 2393 O O . ASN A 1 303 ? -5.852 32.380 -8.131 1.00 57.83 303 ASN A O 1
ATOM 2398 N N . ILE A 1 304 ? -4.578 34.223 -8.120 1.00 51.84 304 ILE A N 1
ATOM 2399 C CA . ILE A 1 304 ? -3.591 33.701 -9.049 1.00 51.63 304 ILE A CA 1
ATOM 2400 C C . ILE A 1 304 ? -2.592 32.840 -8.300 1.00 55.19 304 ILE A C 1
ATOM 2401 O O . ILE A 1 304 ? -2.298 31.718 -8.721 1.00 58.46 304 ILE A O 1
ATOM 2406 N N . ILE A 1 305 ? -2.069 33.372 -7.198 1.00 51.83 305 ILE A N 1
ATOM 2407 C CA . ILE A 1 305 ? -1.075 32.667 -6.398 1.00 50.18 305 ILE A CA 1
ATOM 2408 C C . ILE A 1 305 ? -1.479 31.230 -6.108 1.00 49.19 305 ILE A C 1
ATOM 2409 O O . ILE A 1 305 ? -0.827 30.302 -6.556 1.00 52.55 305 ILE A O 1
ATOM 2414 N N . ILE A 1 306 ? -2.560 31.063 -5.358 1.00 52.45 306 ILE A N 1
ATOM 2415 C CA . ILE A 1 306 ? -3.088 29.741 -5.026 1.00 56.69 306 ILE A CA 1
ATOM 2416 C C . ILE A 1 306 ? -3.128 28.802 -6.243 1.00 55.17 306 ILE A C 1
ATOM 2417 O O . ILE A 1 306 ? -3.001 27.585 -6.105 1.00 52.71 306 ILE A O 1
ATOM 2422 N N . ARG A 1 307 ? -3.331 29.369 -7.430 1.00 55.65 307 ARG A N 1
ATOM 2423 C CA . ARG A 1 307 ? -3.348 28.573 -8.648 1.00 54.47 307 ARG A CA 1
ATOM 2424 C C . ARG A 1 307 ? -1.924 28.143 -8.997 1.00 54.75 307 ARG A C 1
ATOM 2425 O O . ARG A 1 307 ? -1.587 26.958 -8.893 1.00 58.58 307 ARG A O 1
ATOM 2433 N N . ALA A 1 308 ? -1.098 29.110 -9.391 1.00 50.01 308 ALA A N 1
ATOM 2434 C CA . ALA A 1 308 ? 0.321 28.869 -9.653 1.00 53.32 308 ALA A CA 1
ATOM 2435 C C . ALA A 1 308 ? 0.914 27.892 -8.647 1.00 56.16 308 ALA A C 1
ATOM 2436 O O . ALA A 1 308 ? 1.529 26.887 -9.013 1.00 60.39 308 ALA A O 1
ATOM 2438 N N . LEU A 1 309 ? 0.726 28.198 -7.370 1.00 56.72 309 LEU A N 1
ATOM 2439 C CA . LEU A 1 309 ? 1.191 27.322 -6.307 1.00 56.17 309 LEU A CA 1
ATOM 2440 C C . LEU A 1 309 ? 0.727 25.880 -6.507 1.00 60.40 309 LEU A C 1
ATOM 2441 O O . LEU A 1 309 ? 1.494 24.943 -6.252 1.00 62.77 309 LEU A O 1
ATOM 2446 N N . LEU A 1 310 ? -0.513 25.697 -6.962 1.00 55.58 310 LEU A N 1
ATOM 2447 C CA . LEU A 1 310 ? -1.075 24.354 -7.075 1.00 58.27 310 LEU A CA 1
ATOM 2448 C C . LEU A 1 310 ? -0.508 23.564 -8.246 1.00 63.01 310 LEU A C 1
ATOM 2449 O O . LEU A 1 310 ? 0.168 22.558 -8.048 1.00 62.82 310 LEU A O 1
ATOM 2454 N N . ILE A 1 311 ? -0.775 24.025 -9.462 1.00 60.00 311 ILE A N 1
ATOM 2455 C CA . ILE A 1 311 ? -0.317 23.326 -10.652 1.00 63.88 311 ILE A CA 1
ATOM 2456 C C . ILE A 1 311 ? 1.190 23.135 -10.645 1.00 68.73 311 ILE A C 1
ATOM 2457 O O . ILE A 1 311 ? 1.719 22.284 -11.357 1.00 72.42 311 ILE A O 1
ATOM 2462 N N . LYS A 1 312 ? 1.887 23.929 -9.851 1.00 65.31 312 LYS A N 1
ATOM 2463 C CA . LYS A 1 312 ? 3.325 23.784 -9.782 1.00 68.59 312 LYS A CA 1
ATOM 2464 C C . LYS A 1 312 ? 3.741 22.729 -8.777 1.00 68.70 312 LYS A C 1
ATOM 2465 O O . LYS A 1 312 ? 4.659 21.958 -9.029 1.00 76.97 312 LYS A O 1
ATOM 2471 N N . THR A 1 313 ? 3.080 22.705 -7.626 1.00 66.60 313 THR A N 1
ATOM 2472 C CA . THR A 1 313 ? 3.422 21.733 -6.597 1.00 71.23 313 THR A CA 1
ATOM 2473 C C . THR A 1 313 ? 3.001 20.353 -7.033 1.00 72.22 313 THR A C 1
ATOM 2474 O O . THR A 1 313 ? 3.775 19.404 -6.960 1.00 75.91 313 THR A O 1
ATOM 2478 N N . PHE A 1 314 ? 1.759 20.247 -7.476 1.00 72.44 314 PHE A N 1
ATOM 2479 C CA . PHE A 1 314 ? 1.184 18.949 -7.738 1.00 75.39 314 PHE A CA 1
ATOM 2480 C C . PHE A 1 314 ? 1.013 18.717 -9.215 1.00 72.78 314 PHE A C 1
ATOM 2481 O O . PHE A 1 314 ? 1.166 19.625 -10.023 1.00 71.85 314 PHE A O 1
ATOM 2489 N N . LYS A 1 315 ? 0.670 17.483 -9.549 1.00 77.75 315 LYS A N 1
ATOM 2490 C CA . LYS A 1 315 ? 0.435 17.090 -10.918 1.00 78.16 315 LYS A CA 1
ATOM 2491 C C . LYS A 1 315 ? -0.949 16.460 -10.978 1.00 78.13 315 LYS A C 1
ATOM 2492 O O . LYS A 1 315 ? -1.296 15.649 -10.115 1.00 77.11 315 LYS A O 1
ATOM 2498 N N . GLY A 1 316 ? -1.738 16.832 -11.986 1.00 75.71 316 GLY A N 1
ATOM 2499 C CA . GLY A 1 316 ? -3.091 16.315 -12.123 1.00 77.36 316 GLY A CA 1
ATOM 2500 C C . GLY A 1 316 ? -4.097 17.195 -11.413 1.00 76.62 316 GLY A C 1
ATOM 2501 O O . GLY A 1 316 ? -5.218 16.784 -11.121 1.00 76.79 316 GLY A O 1
ATOM 2502 N N . ILE A 1 317 ? -3.664 18.414 -11.118 1.00 78.95 317 ILE A N 1
ATOM 2503 C CA . ILE A 1 317 ? -4.513 19.427 -10.525 1.00 74.38 317 ILE A CA 1
ATOM 2504 C C . ILE A 1 317 ? -5.478 19.906 -11.594 1.00 73.18 317 ILE A C 1
ATOM 2505 O O . ILE A 1 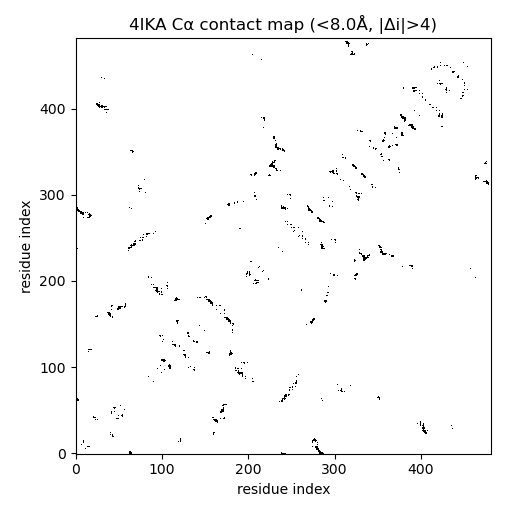317 ? -5.057 20.297 -12.683 1.00 72.29 317 ILE A O 1
ATOM 2510 N N . ASP A 1 318 ? -6.772 19.851 -11.307 1.00 68.41 318 ASP A N 1
ATOM 2511 C CA . ASP A 1 318 ? -7.752 20.482 -12.185 1.00 68.82 318 ASP A CA 1
ATOM 2512 C C . ASP A 1 318 ? -8.254 21.760 -11.533 1.00 72.84 318 ASP A C 1
ATOM 2513 O O . ASP A 1 318 ? -8.890 21.726 -10.471 1.00 69.95 318 ASP A O 1
ATOM 2518 N N . LEU A 1 319 ? -7.966 22.887 -12.173 1.00 69.80 319 LEU A N 1
ATOM 2519 C CA . LEU A 1 319 ? -8.240 24.182 -11.579 1.00 65.08 319 LEU A CA 1
ATOM 2520 C C . LEU A 1 319 ? -9.724 24.571 -11.588 1.00 68.84 319 LEU A C 1
ATOM 2521 O O . LEU A 1 319 ? -10.141 25.400 -10.794 1.00 61.73 319 LEU A O 1
ATOM 2526 N N . ASP A 1 320 ? -10.520 23.959 -12.462 1.00 71.61 320 ASP A N 1
ATOM 2527 C CA . ASP A 1 320 ? -11.960 24.222 -12.495 1.00 69.56 320 ASP A CA 1
ATOM 2528 C C . ASP A 1 320 ? -12.608 23.698 -11.225 1.00 74.48 320 ASP A C 1
ATOM 2529 O O . ASP A 1 320 ? -13.769 24.000 -10.934 1.00 76.83 320 ASP A O 1
ATOM 2534 N N . GLU A 1 321 ? -11.857 22.894 -10.478 1.00 70.48 321 GLU A N 1
ATOM 2535 C CA . GLU A 1 321 ? -12.406 22.190 -9.326 1.00 73.65 321 GLU A CA 1
ATOM 2536 C C . GLU A 1 321 ? -11.901 22.799 -8.027 1.00 70.64 321 GLU A C 1
ATOM 2537 O O . GLU A 1 321 ? -12.289 22.375 -6.924 1.00 63.77 321 GLU A O 1
ATOM 2543 N N . LEU A 1 322 ? -11.038 23.802 -8.175 1.00 62.72 322 LEU A N 1
ATOM 2544 C CA . LEU A 1 322 ? -10.637 24.640 -7.056 1.00 60.83 322 LEU A CA 1
ATOM 2545 C C . LEU A 1 322 ? -11.712 25.683 -6.759 1.00 52.80 322 LEU A C 1
ATOM 2546 O O . LEU A 1 322 ? -12.167 26.404 -7.642 1.00 57.55 322 LEU A O 1
ATOM 2551 N N . ASN A 1 323 ? -12.124 25.729 -5.504 1.00 48.32 323 ASN A N 1
ATOM 2552 C CA . ASN A 1 323 ? -12.987 26.777 -4.992 1.00 52.14 323 ASN A CA 1
ATOM 2553 C C . ASN A 1 323 ? -12.206 27.630 -3.991 1.00 55.91 323 ASN A C 1
ATOM 2554 O O . ASN A 1 323 ? -11.708 27.120 -2.983 1.00 48.51 323 ASN A O 1
ATOM 2559 N N . MET A 1 324 ? -12.092 28.926 -4.262 1.00 47.48 324 MET A N 1
ATOM 2560 C CA . MET A 1 324 ? -11.521 29.823 -3.266 1.00 49.38 324 MET A CA 1
ATOM 2561 C C . MET A 1 324 ? -12.291 31.141 -3.101 1.00 50.91 324 MET A C 1
ATOM 2562 O O . MET A 1 324 ? -13.079 31.536 -3.961 1.00 43.39 324 MET A O 1
ATOM 2567 N N . VAL A 1 325 ? -12.106 31.780 -1.951 1.00 49.63 325 VAL A N 1
ATOM 2568 C CA . VAL A 1 325 ? -12.361 33.207 -1.833 1.00 46.90 325 VAL A CA 1
ATOM 2569 C C . VAL A 1 325 ? -11.195 33.804 -1.063 1.00 44.13 325 VAL A C 1
ATOM 2570 O O . VAL A 1 325 ? -10.552 33.134 -0.269 1.00 45.45 325 VAL A O 1
ATOM 2574 N N . ALA A 1 326 ? -10.922 35.073 -1.317 1.00 45.10 326 ALA A N 1
ATOM 2575 C CA . ALA A 1 326 ? -9.734 35.725 -0.794 1.00 42.33 326 ALA A CA 1
ATOM 2576 C C . ALA A 1 326 ? -10.066 37.147 -0.390 1.00 47.47 326 ALA A C 1
ATOM 2577 O O . ALA A 1 326 ? -10.897 37.803 -1.015 1.00 46.86 326 ALA A O 1
ATOM 2579 N N . TYR A 1 327 ? -9.428 37.609 0.674 1.00 42.08 327 TYR A N 1
ATOM 2580 C CA . TYR A 1 327 ? -9.581 38.971 1.121 1.00 41.18 327 TYR A CA 1
ATOM 2581 C C . TYR A 1 327 ? -8.183 39.439 1.460 1.00 45.91 327 TYR A C 1
ATOM 2582 O O . TYR A 1 327 ? -7.694 39.160 2.550 1.00 49.82 327 TYR A O 1
ATOM 2591 N N . GLY A 1 328 ? -7.529 40.141 0.540 1.00 39.68 328 GLY A N 1
ATOM 2592 C CA . GLY A 1 328 ? -6.122 40.439 0.714 1.00 37.46 328 GLY A CA 1
ATOM 2593 C C . GLY A 1 328 ? -5.357 39.137 0.832 1.00 44.07 328 GLY A C 1
ATOM 2594 O O . GLY A 1 328 ? -5.403 38.296 -0.069 1.00 47.41 328 GLY A O 1
ATOM 2595 N N . ASP A 1 329 ? -4.673 38.953 1.950 1.00 43.26 329 ASP A N 1
ATOM 2596 C CA . ASP A 1 329 ? -3.899 37.744 2.149 1.00 45.21 329 ASP A CA 1
ATOM 2597 C C . ASP A 1 329 ? -4.710 36.603 2.775 1.00 45.17 329 ASP A C 1
ATOM 2598 O O . ASP A 1 329 ? -4.261 35.470 2.823 1.00 49.06 329 ASP A O 1
ATOM 2603 N N . ASP A 1 330 ? -5.912 36.905 3.244 1.00 45.28 330 ASP A N 1
ATOM 2604 C CA . ASP A 1 330 ? -6.771 35.909 3.885 1.00 45.17 330 ASP A CA 1
ATOM 2605 C C . ASP A 1 330 ? -7.348 34.987 2.831 1.00 44.75 330 ASP A C 1
ATOM 2606 O O . ASP A 1 330 ? -7.945 35.463 1.874 1.00 47.69 330 ASP A O 1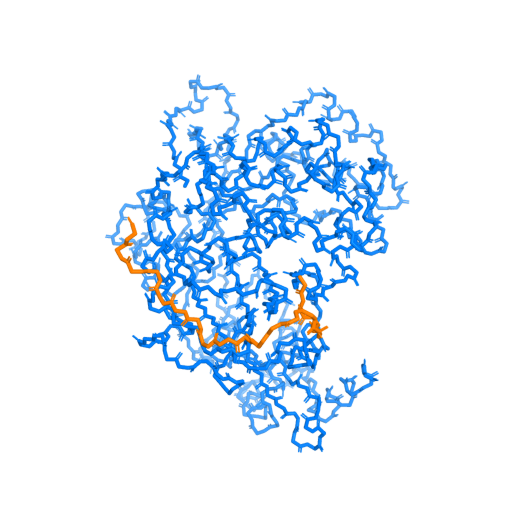
ATOM 2611 N N . VAL A 1 331 ? -7.195 33.679 3.000 1.00 44.58 331 VAL A N 1
ATOM 2612 C CA . VAL A 1 331 ? -7.752 32.750 2.025 1.00 45.80 331 VAL A CA 1
ATOM 2613 C C . VAL A 1 331 ? -8.526 31.603 2.673 1.00 50.57 331 VAL A C 1
ATOM 2614 O O . VAL A 1 331 ? -8.235 31.197 3.810 1.00 52.17 331 VAL A O 1
ATOM 2618 N N . LEU A 1 332 ? -9.527 31.111 1.945 1.00 46.46 332 LEU A N 1
ATOM 2619 C CA . LEU A 1 332 ? -10.172 29.839 2.233 1.00 46.49 332 LEU A CA 1
ATOM 2620 C C . LEU A 1 332 ? -10.430 29.162 0.916 1.00 49.74 332 LEU A C 1
ATOM 2621 O O . LEU A 1 332 ? -10.986 29.759 -0.002 1.00 49.04 332 LEU A O 1
ATOM 2626 N N . ALA A 1 333 ? -10.062 27.896 0.832 1.00 53.77 333 ALA A N 1
ATOM 2627 C CA . ALA A 1 333 ? -10.317 27.146 -0.372 1.00 49.49 333 ALA A CA 1
ATOM 2628 C C . ALA A 1 333 ? -10.688 25.717 -0.055 1.00 54.36 333 ALA A C 1
ATOM 2629 O O . ALA A 1 333 ? -10.501 25.229 1.057 1.00 54.30 333 ALA A O 1
ATOM 2631 N N . SER A 1 334 ? -11.245 25.061 -1.057 1.00 56.94 334 SER A N 1
ATOM 2632 C CA . SER A 1 334 ? -11.562 23.658 -0.981 1.00 51.66 334 SER A CA 1
ATOM 2633 C C . SER A 1 334 ? -11.150 23.031 -2.296 1.00 57.68 334 SER A C 1
ATOM 2634 O O . SER A 1 334 ? -10.830 23.721 -3.268 1.00 54.91 334 SER A O 1
ATOM 2637 N N . TYR A 1 335 ? -11.159 21.709 -2.317 1.00 65.60 335 TYR A N 1
ATOM 2638 C CA . TYR A 1 335 ? -10.756 20.960 -3.483 1.00 63.25 335 TYR A CA 1
ATOM 2639 C C . TYR A 1 335 ? -11.237 19.553 -3.208 1.00 66.67 335 TYR A C 1
ATOM 2640 O O . TYR A 1 335 ? -11.345 19.161 -2.051 1.00 63.54 335 TYR A O 1
ATOM 2649 N N . PRO A 1 336 ? -11.576 18.801 -4.263 1.00 70.27 336 PRO A N 1
ATOM 2650 C CA . PRO A 1 336 ? -12.080 17.433 -4.104 1.00 69.38 336 PRO A CA 1
ATOM 2651 C C . PRO A 1 336 ? -11.128 16.528 -3.321 1.00 69.51 336 PRO A C 1
ATOM 2652 O O . PRO A 1 336 ? -11.591 15.660 -2.586 1.00 70.28 336 PRO A O 1
ATOM 2656 N N . PHE A 1 337 ? -9.824 16.717 -3.478 1.00 67.90 337 PHE A N 1
ATOM 2657 C CA . PHE A 1 337 ? -8.861 15.911 -2.743 1.00 71.51 337 PHE A CA 1
ATOM 2658 C C . PHE A 1 337 ? -8.142 16.791 -1.739 1.00 68.17 337 PHE A C 1
ATOM 2659 O O . PHE A 1 337 ? -8.030 18.000 -1.947 1.00 68.75 337 PHE A O 1
ATOM 2667 N N . PRO A 1 338 ? -7.674 16.193 -0.636 1.00 67.98 338 PRO A N 1
ATOM 2668 C CA . PRO A 1 338 ? -6.812 16.914 0.302 1.00 68.08 338 PRO A CA 1
ATOM 2669 C C . PRO A 1 338 ? -5.582 17.486 -0.392 1.00 62.81 338 PRO A C 1
ATOM 2670 O O . PRO A 1 338 ? -5.071 16.884 -1.328 1.00 65.51 338 PRO A O 1
ATOM 2674 N N . ILE A 1 339 ? -5.139 18.650 0.074 1.00 65.17 339 ILE A N 1
ATOM 2675 C CA . ILE A 1 339 ? -4.030 19.389 -0.512 1.00 59.05 339 ILE A CA 1
ATOM 2676 C C . ILE A 1 339 ? -2.991 19.643 0.567 1.00 64.02 339 ILE A C 1
ATOM 2677 O O . ILE A 1 339 ? -3.294 20.232 1.602 1.00 60.94 339 ILE A O 1
ATOM 2682 N N . ASP A 1 340 ? -1.765 19.197 0.321 1.00 65.27 340 ASP A N 1
ATOM 2683 C CA . ASP A 1 340 ? -0.702 19.283 1.308 1.00 62.95 340 ASP A CA 1
ATOM 2684 C C . ASP A 1 340 ? -0.055 20.673 1.379 1.00 68.91 340 ASP A C 1
ATOM 2685 O O . ASP A 1 340 ? 0.760 21.046 0.539 1.00 66.93 340 ASP A O 1
ATOM 2690 N N . CYS A 1 341 ? -0.405 21.433 2.409 1.00 69.87 341 CYS A N 1
ATOM 2691 C CA . CYS A 1 341 ? 0.065 22.808 2.525 1.00 65.20 341 CYS A CA 1
ATOM 2692 C C . CYS A 1 341 ? 1.503 22.875 3.005 1.00 63.19 341 CYS A C 1
ATOM 2693 O O . CYS A 1 341 ? 2.153 23.907 2.926 1.00 59.32 341 CYS A O 1
ATOM 2696 N N . LEU A 1 342 ? 2.002 21.757 3.503 1.00 69.76 342 LEU A N 1
ATOM 2697 C CA . LEU A 1 342 ? 3.404 21.661 3.871 1.00 73.03 342 LEU A CA 1
ATOM 2698 C C . LEU A 1 342 ? 4.206 21.785 2.570 1.00 71.99 342 LEU A C 1
ATOM 2699 O O . LEU A 1 342 ? 5.236 22.466 2.513 1.00 67.80 342 LEU A O 1
ATOM 2704 N N . GLU A 1 343 ? 3.697 21.152 1.515 1.00 70.34 343 GLU A N 1
ATOM 2705 C CA . GLU A 1 343 ? 4.326 21.213 0.197 1.00 71.37 343 GLU A CA 1
ATOM 2706 C C . GLU A 1 343 ? 4.120 22.543 -0.507 1.00 67.43 343 GLU A C 1
ATOM 2707 O O . GLU A 1 343 ? 5.073 23.147 -0.972 1.00 66.85 343 GLU A O 1
ATOM 2713 N N . LEU A 1 344 ? 2.870 22.985 -0.598 1.00 64.95 344 LEU A N 1
ATOM 2714 C CA . LEU A 1 344 ? 2.563 24.292 -1.167 1.00 60.43 344 LEU A CA 1
ATOM 2715 C C . LEU A 1 344 ? 3.472 25.353 -0.575 1.00 58.65 344 LEU A C 1
ATOM 2716 O O . LEU A 1 344 ? 3.929 26.250 -1.274 1.00 58.59 344 LEU A O 1
ATOM 2721 N N . ALA A 1 345 ? 3.722 25.251 0.723 1.00 58.37 345 ALA A N 1
ATOM 2722 C CA . ALA A 1 345 ? 4.546 26.230 1.417 1.00 58.81 345 ALA A CA 1
ATOM 2723 C C . ALA A 1 345 ? 5.987 26.206 0.918 1.00 61.82 345 ALA A C 1
ATOM 2724 O O . ALA A 1 345 ? 6.609 27.253 0.740 1.00 57.02 345 ALA A O 1
ATOM 2726 N N . LYS A 1 346 ? 6.517 25.004 0.704 1.00 69.44 346 LYS A N 1
ATOM 2727 C CA . LYS A 1 346 ? 7.861 24.852 0.160 1.00 64.36 346 LYS A CA 1
ATOM 2728 C C . LYS A 1 346 ? 7.916 25.483 -1.225 1.00 63.49 346 LYS A C 1
ATOM 2729 O O . LYS A 1 346 ? 8.802 26.284 -1.526 1.00 67.77 346 LYS A O 1
ATOM 2735 N N . THR A 1 347 ? 6.978 25.112 -2.084 1.00 63.04 347 THR A N 1
ATOM 2736 C CA . THR A 1 347 ? 6.989 25.629 -3.452 1.00 64.13 347 THR A CA 1
ATOM 2737 C C . THR A 1 347 ? 6.650 27.120 -3.480 1.00 65.50 347 THR A C 1
ATOM 2738 O O . THR A 1 347 ? 7.142 27.873 -4.326 1.00 67.76 347 THR A O 1
ATOM 2742 N N . GLY A 1 348 ? 5.822 27.549 -2.535 1.00 64.24 348 GLY A N 1
ATOM 2743 C CA . GLY A 1 348 ? 5.495 28.955 -2.402 1.00 57.01 348 GLY A CA 1
ATOM 2744 C C . GLY A 1 348 ? 6.690 29.791 -1.994 1.00 58.23 348 GLY A C 1
ATOM 2745 O O . GLY A 1 348 ? 6.807 30.950 -2.377 1.00 56.82 348 GLY A O 1
ATOM 2746 N N . LYS A 1 349 ? 7.590 29.210 -1.211 1.00 63.60 349 LYS A N 1
ATOM 2747 C CA . LYS A 1 349 ? 8.748 29.959 -0.738 1.00 63.14 349 LYS A CA 1
ATOM 2748 C C . LYS A 1 349 ? 9.725 30.267 -1.869 1.00 59.67 349 LYS A C 1
ATOM 2749 O O . LYS A 1 349 ? 10.382 31.301 -1.865 1.00 57.93 349 LYS A O 1
ATOM 2755 N N . GLU A 1 350 ? 9.800 29.374 -2.847 1.00 60.12 350 GLU A N 1
ATOM 2756 C CA . GLU A 1 350 ? 10.614 29.616 -4.029 1.00 59.00 350 GLU A CA 1
ATOM 2757 C C . GLU A 1 350 ? 10.214 30.923 -4.683 1.00 59.06 350 GLU A C 1
ATOM 2758 O O . GLU A 1 350 ? 10.985 31.500 -5.436 1.00 58.54 350 GLU A O 1
ATOM 2764 N N . TYR A 1 351 ? 8.998 31.379 -4.400 1.00 62.61 351 TYR A N 1
ATOM 2765 C CA . TYR A 1 351 ? 8.454 32.595 -5.008 1.00 60.75 351 TYR A CA 1
ATOM 2766 C C . TYR A 1 351 ? 8.574 33.812 -4.103 1.00 60.04 351 TYR A C 1
ATOM 2767 O O . TYR A 1 351 ? 8.082 34.892 -4.445 1.00 61.82 351 TYR A O 1
ATOM 2776 N N . GLY A 1 352 ? 9.190 33.626 -2.939 1.00 60.09 352 GLY A N 1
ATOM 2777 C CA . GLY A 1 352 ? 9.375 34.708 -1.989 1.00 58.13 352 GLY A CA 1
ATOM 2778 C C . GLY A 1 352 ? 8.195 34.926 -1.061 1.00 54.20 352 GLY A C 1
ATOM 2779 O O . GLY A 1 352 ? 8.048 35.987 -0.459 1.00 55.13 352 GLY A O 1
ATOM 2780 N N . LEU A 1 353 ? 7.361 33.904 -0.934 1.00 58.86 353 LEU A N 1
ATOM 2781 C CA . LEU A 1 353 ? 6.179 33.965 -0.086 1.00 55.53 353 LEU A CA 1
ATOM 2782 C C . LEU A 1 353 ? 6.347 33.094 1.146 1.00 55.70 353 LEU A C 1
ATOM 2783 O O . LEU A 1 353 ? 6.520 31.877 1.042 1.00 58.04 353 LEU A O 1
ATOM 2788 N N . THR A 1 354 ? 6.286 33.706 2.319 1.00 54.20 354 THR A N 1
ATOM 2789 C CA . THR A 1 354 ? 6.295 32.918 3.540 1.00 54.38 354 THR A CA 1
ATOM 2790 C C . THR A 1 354 ? 4.897 32.486 3.939 1.00 51.52 354 THR A C 1
ATOM 2791 O O . THR A 1 354 ? 4.057 33.310 4.321 1.00 48.20 354 THR A O 1
ATOM 2795 N N . MET A 1 355 ? 4.665 31.181 3.841 1.00 55.65 355 MET A N 1
ATOM 2796 C CA . MET A 1 355 ? 3.376 30.583 4.174 1.00 58.67 355 MET A CA 1
ATOM 2797 C C . MET A 1 355 ? 3.506 29.710 5.409 1.00 56.47 355 MET A C 1
ATOM 2798 O O . MET A 1 355 ? 4.475 28.966 5.536 1.00 56.79 355 MET A O 1
ATOM 2803 N N . THR A 1 356 ? 2.527 29.795 6.310 1.00 58.45 356 THR A N 1
ATOM 2804 C CA . THR A 1 356 ? 2.569 29.061 7.582 1.00 62.38 356 THR A CA 1
ATOM 2805 C C . THR A 1 356 ? 1.202 28.491 7.920 1.00 59.47 356 THR A C 1
ATOM 2806 O O . THR A 1 356 ? 0.202 28.943 7.365 1.00 59.18 356 THR A O 1
ATOM 2810 N N . PRO A 1 357 ? 1.150 27.519 8.850 1.00 62.87 357 PRO A N 1
ATOM 2811 C CA . PRO A 1 357 ? -0.117 26.874 9.205 1.00 66.66 357 PRO A CA 1
ATOM 2812 C C . PRO A 1 357 ? -1.219 27.845 9.579 1.00 60.09 357 PRO A C 1
ATOM 2813 O O . PRO A 1 357 ? -0.983 28.854 10.237 1.00 57.47 357 PRO A O 1
ATOM 2817 N N . ALA A 1 358 ? -2.428 27.505 9.150 1.00 59.52 358 ALA A N 1
ATOM 2818 C CA . ALA A 1 358 ? -3.607 28.318 9.391 1.00 62.89 358 ALA A CA 1
ATOM 2819 C C . ALA A 1 358 ? -3.870 28.421 10.875 1.00 66.61 358 ALA A C 1
ATOM 2820 O O . ALA A 1 358 ? -3.663 27.452 11.606 1.00 67.90 358 ALA A O 1
ATOM 2822 N N . ASP A 1 359 ? -4.319 29.592 11.322 1.00 69.41 359 ASP A N 1
ATOM 2823 C CA . ASP A 1 359 ? -4.690 29.788 12.729 1.00 80.82 359 ASP A CA 1
ATOM 2824 C C . ASP A 1 359 ? -3.514 29.492 13.653 1.00 83.03 359 ASP A C 1
ATOM 2825 O O . ASP A 1 359 ? -3.667 28.809 14.678 1.00 80.88 359 ASP A O 1
ATOM 2830 N N . LYS A 1 360 ? -2.341 29.990 13.266 1.00 77.52 360 LYS A N 1
ATOM 2831 C CA . LYS A 1 360 ? -1.115 29.782 14.028 1.00 78.70 360 LYS A CA 1
ATOM 2832 C C . LYS A 1 360 ? -0.936 28.332 14.465 1.00 75.99 360 LYS A C 1
ATOM 2833 O O . LYS A 1 360 ? -0.177 28.046 15.388 1.00 76.54 360 LYS A O 1
ATOM 2839 N N . SER A 1 361 ? -1.645 27.428 13.793 1.00 75.14 361 SER A N 1
ATOM 2840 C CA . SER A 1 361 ? -1.556 26.002 14.072 1.00 77.72 361 SER A CA 1
ATOM 2841 C C . SER A 1 361 ? -0.169 25.380 13.986 1.00 82.43 361 SER A C 1
ATOM 2842 O O . SER A 1 361 ? 0.586 25.668 13.053 1.00 78.02 361 SER A O 1
ATOM 2845 N N . PRO A 1 362 ? 0.165 24.508 14.955 1.00 88.46 362 PRO A N 1
ATOM 2846 C CA . PRO A 1 362 ? 1.503 23.912 14.984 1.00 86.69 362 PRO A CA 1
ATOM 2847 C C . PRO A 1 362 ? 2.064 23.307 13.699 1.00 83.77 362 PRO A C 1
ATOM 2848 O O . PRO A 1 362 ? 3.274 23.327 13.463 1.00 82.46 362 PRO A O 1
ATOM 2852 N N . CYS A 1 363 ? 1.176 22.773 12.871 1.00 82.64 363 CYS A N 1
ATOM 2853 C CA . CYS A 1 363 ? 1.556 22.402 11.521 1.00 82.56 363 CYS A CA 1
ATOM 2854 C C . CYS A 1 363 ? 0.341 22.436 10.603 1.00 79.13 363 CYS A C 1
ATOM 2855 O O . CYS A 1 363 ? -0.770 22.805 11.014 1.00 78.93 363 CYS A O 1
ATOM 2858 N N . PHE A 1 364 ? 0.577 22.064 9.353 1.00 70.04 364 PHE A N 1
ATOM 2859 C CA . PHE A 1 364 ? -0.438 22.112 8.325 1.00 73.47 364 PHE A CA 1
ATOM 2860 C C . PHE A 1 364 ? -1.410 20.945 8.423 1.00 82.24 364 PHE A C 1
ATOM 2861 O O . PHE A 1 364 ? -1.620 20.201 7.454 1.00 86.94 364 PHE A O 1
ATOM 2869 N N . ASN A 1 365 ? -2.012 20.800 9.599 1.00 87.67 365 ASN A N 1
ATOM 2870 C CA . ASN A 1 365 ? -3.013 19.767 9.838 1.00 89.59 365 ASN A CA 1
ATOM 2871 C C . ASN A 1 365 ? -4.216 19.963 8.928 1.00 82.94 365 ASN A C 1
ATOM 2872 O O . ASN A 1 365 ? -4.327 20.975 8.236 1.00 80.58 365 ASN A O 1
ATOM 2877 N N . GLU A 1 366 ? -5.114 18.986 8.921 1.00 88.27 366 GLU A N 1
ATOM 2878 C CA . GLU A 1 366 ? -6.403 19.204 8.285 1.00 91.97 366 GLU A CA 1
ATOM 2879 C C . GLU A 1 366 ? -7.156 20.413 8.850 1.00 86.58 366 GLU A C 1
ATOM 2880 O O . GLU A 1 366 ? -7.313 20.560 10.068 1.00 85.23 366 GLU A O 1
ATOM 2886 N N . VAL A 1 367 ? -7.560 21.309 7.960 1.00 78.36 367 VAL A N 1
ATOM 2887 C CA . VAL A 1 367 ? -8.465 22.374 8.336 1.00 70.72 367 VAL A CA 1
ATOM 2888 C C . VAL A 1 367 ? -9.878 21.863 8.086 1.00 68.00 367 VAL A C 1
ATOM 2889 O O . VAL A 1 367 ? -10.181 21.360 7.003 1.00 63.17 367 VAL A O 1
ATOM 2893 N N . ASN A 1 368 ? -10.724 21.958 9.106 1.00 68.60 368 ASN A N 1
ATOM 2894 C CA . ASN A 1 368 ? -12.128 21.576 9.010 1.00 64.88 368 ASN A CA 1
ATOM 2895 C C . ASN A 1 368 ? -12.955 22.772 9.435 1.00 61.53 368 ASN A C 1
ATOM 2896 O O . ASN A 1 368 ? -12.402 23.778 9.870 1.00 61.80 368 ASN A O 1
ATOM 2901 N N . TRP A 1 369 ? -14.273 22.680 9.326 1.00 60.92 369 TRP A N 1
ATOM 2902 C CA . TRP A 1 369 ? -15.100 23.843 9.620 1.00 57.18 369 TRP A CA 1
ATOM 2903 C C . TRP A 1 369 ? -15.137 24.173 11.092 1.00 56.59 369 TRP A C 1
ATOM 2904 O O . TRP A 1 369 ? -15.699 25.184 11.480 1.00 57.71 369 TRP A O 1
ATOM 2915 N N . ASP A 1 370 ? -14.546 23.313 11.913 1.00 62.25 370 ASP A N 1
ATOM 2916 C CA . ASP A 1 370 ? -14.572 23.497 13.363 1.00 61.75 370 ASP A CA 1
ATOM 2917 C C . ASP A 1 370 ? -13.461 24.410 13.861 1.00 61.25 370 ASP A C 1
ATOM 2918 O O . ASP A 1 370 ? -13.643 25.154 14.825 1.00 66.75 370 ASP A O 1
ATOM 2923 N N . ASN A 1 371 ? -12.316 24.355 13.192 1.00 56.46 371 ASN A N 1
ATOM 2924 C CA . ASN A 1 371 ? -11.166 25.166 13.557 1.00 56.39 371 ASN A CA 1
ATOM 2925 C C . ASN A 1 371 ? -10.944 26.337 12.597 1.00 61.40 371 ASN A C 1
ATOM 2926 O O . ASN A 1 371 ? -10.327 27.344 12.958 1.00 60.37 371 ASN A O 1
ATOM 2931 N N . ALA A 1 372 ? -11.486 26.199 11.387 1.00 64.31 372 ALA A N 1
ATOM 2932 C CA . ALA A 1 372 ? -11.280 27.146 10.291 1.00 55.20 372 ALA A CA 1
ATOM 2933 C C . ALA A 1 372 ? -11.531 28.590 10.684 1.00 53.78 372 ALA A C 1
ATOM 2934 O O . ALA A 1 372 ? -12.448 28.887 11.439 1.00 53.92 372 ALA A O 1
ATOM 2936 N N . THR A 1 373 ? -10.718 29.484 10.134 1.00 58.71 373 THR A N 1
ATOM 2937 C CA . THR A 1 373 ? -10.781 30.910 10.450 1.00 51.64 373 THR A CA 1
ATOM 2938 C C . THR A 1 373 ? -10.632 31.807 9.195 1.00 53.02 373 THR A C 1
ATOM 2939 O O . THR A 1 373 ? -9.795 31.548 8.324 1.00 55.72 373 THR A O 1
ATOM 2943 N N . PHE A 1 374 ? -11.450 32.854 9.112 1.00 45.92 374 PHE A N 1
ATOM 2944 C CA . PHE A 1 374 ? -11.470 33.735 7.964 1.00 40.14 374 PHE A CA 1
ATOM 2945 C C . PHE A 1 374 ? -11.912 35.113 8.419 1.00 43.84 374 PHE A C 1
ATOM 2946 O O . PHE A 1 374 ? -12.891 35.255 9.152 1.00 43.32 374 PHE A O 1
ATOM 2954 N N . LEU A 1 375 ? -11.200 36.142 7.973 1.00 47.07 375 LEU A N 1
ATOM 2955 C CA . LEU A 1 375 ? -11.435 37.494 8.487 1.00 44.65 375 LEU A CA 1
ATOM 2956 C C . LEU A 1 375 ? -11.496 37.451 10.026 1.00 44.57 375 LEU A C 1
ATOM 2957 O O . LEU A 1 375 ? -12.319 38.128 10.654 1.00 41.37 375 LEU A O 1
ATOM 2962 N N . LYS A 1 376 ? -10.635 36.612 10.606 1.00 45.00 376 LYS A N 1
ATOM 2963 C CA . LYS A 1 376 ? -10.462 36.483 12.054 1.00 46.32 376 LYS A CA 1
ATOM 2964 C C . LYS A 1 376 ? -11.518 35.612 12.695 1.00 51.09 376 LYS A C 1
ATOM 2965 O O . LYS A 1 376 ? -11.434 35.305 13.893 1.00 53.09 376 LYS A O 1
ATOM 2971 N N . ARG A 1 377 ? -12.510 35.217 11.902 1.00 50.92 377 ARG A N 1
ATOM 2972 C CA . ARG A 1 377 ? -13.714 34.646 12.475 1.00 46.86 377 ARG A CA 1
ATOM 2973 C C . ARG A 1 377 ? -13.782 33.165 12.220 1.00 48.42 377 ARG A C 1
ATOM 2974 O O . ARG A 1 377 ? -13.208 32.657 11.264 1.00 45.36 377 ARG A O 1
ATOM 2982 N N . GLY A 1 378 ? -14.491 32.474 13.096 1.00 46.40 378 GLY A N 1
ATOM 2983 C CA . GLY A 1 378 ? -14.673 31.049 12.951 1.00 47.42 378 GLY A CA 1
ATOM 2984 C C . GLY A 1 378 ? -16.046 30.788 12.378 1.00 50.68 378 GLY A C 1
ATOM 2985 O O . GLY A 1 378 ? -16.771 31.715 12.007 1.00 47.12 378 GLY A O 1
ATOM 2986 N N . PHE A 1 379 ? -16.409 29.518 12.311 1.00 45.04 379 PHE A N 1
ATOM 2987 C CA . PHE A 1 379 ? -17.695 29.141 11.772 1.00 46.07 379 PHE A CA 1
ATOM 2988 C C . PHE A 1 379 ? -18.457 28.317 12.801 1.00 48.66 379 PHE A C 1
ATOM 2989 O O . PHE A 1 379 ? -18.032 27.216 13.140 1.00 47.47 379 PHE A O 1
ATOM 2997 N N . LEU A 1 380 ? -19.561 28.868 13.310 1.00 48.08 380 LEU A N 1
ATOM 2998 C CA . LEU A 1 380 ? -20.385 28.184 14.303 1.00 49.25 380 LEU A CA 1
ATOM 2999 C C . LEU A 1 380 ? -21.821 28.026 13.849 1.00 47.68 380 LEU A C 1
ATOM 3000 O O . LEU A 1 380 ? -22.589 28.989 13.863 1.00 50.42 380 LEU A O 1
ATOM 3005 N N . PRO A 1 381 ? -22.191 26.805 13.448 1.00 51.23 381 PRO A N 1
ATOM 3006 C CA . PRO A 1 381 ? -23.573 26.507 13.061 1.00 49.31 381 PRO A CA 1
ATOM 3007 C C . PRO A 1 381 ? -24.529 26.832 14.192 1.00 49.12 381 PRO A C 1
ATOM 3008 O O . PRO A 1 381 ? -24.271 26.470 15.339 1.00 50.56 381 PRO A O 1
ATOM 3012 N N . ASP A 1 382 ? -25.623 27.507 13.861 1.00 53.80 382 ASP A N 1
ATOM 3013 C CA . ASP A 1 382 ? -26.676 27.790 14.815 1.00 50.81 382 ASP A CA 1
ATOM 3014 C C . ASP A 1 382 ? -27.224 26.489 15.377 1.00 54.76 382 ASP A C 1
ATOM 3015 O O . ASP A 1 382 ? -27.422 25.529 14.640 1.00 54.96 382 ASP A O 1
ATOM 3020 N N . GLU A 1 383 ? -27.455 26.450 16.685 1.00 60.11 383 GLU A N 1
ATOM 3021 C CA . GLU A 1 383 ? -27.910 25.222 17.347 1.00 63.08 383 GLU A CA 1
ATOM 3022 C C . GLU A 1 383 ? -29.282 24.755 16.871 1.00 57.35 383 GLU A C 1
ATOM 3023 O O . GLU A 1 383 ? -29.519 23.565 16.712 1.00 57.78 383 GLU A O 1
ATOM 3029 N N . GLN A 1 384 ? -30.181 25.704 16.653 1.00 58.61 384 GLN A N 1
ATOM 3030 C CA . GLN A 1 384 ? -31.540 25.390 16.238 1.00 54.22 384 GLN A CA 1
ATOM 3031 C C . GLN A 1 384 ? -31.670 25.186 14.730 1.00 50.59 384 GLN A C 1
ATOM 3032 O O . GLN A 1 384 ? -32.314 24.244 14.293 1.00 52.20 384 GLN A O 1
ATOM 3038 N N . PHE A 1 385 ? -31.052 26.062 13.944 1.00 51.97 385 PHE A N 1
ATOM 3039 C CA . PHE A 1 385 ? -31.111 25.975 12.482 1.00 51.62 385 PHE A CA 1
ATOM 3040 C C . PHE A 1 385 ? -29.714 25.837 11.910 1.00 55.41 385 PHE A C 1
ATOM 3041 O O . PHE A 1 385 ? -29.146 26.808 11.398 1.00 54.99 385 PHE A O 1
ATOM 3049 N N . PRO A 1 386 ? -29.150 24.622 12.012 1.00 58.18 386 PRO A N 1
ATOM 3050 C CA . PRO A 1 386 ? -27.770 24.272 11.651 1.00 54.66 386 PRO A CA 1
ATOM 3051 C C . PRO A 1 386 ? -27.293 24.784 10.301 1.00 52.46 386 PRO A C 1
ATOM 3052 O O . PRO A 1 386 ? -26.084 24.830 10.093 1.00 54.29 386 PRO A O 1
ATOM 3056 N N . PHE A 1 387 ? -28.206 25.134 9.401 1.00 50.13 387 PHE A N 1
ATOM 3057 C CA . PHE A 1 387 ? -27.813 25.584 8.071 1.00 44.51 387 PHE A CA 1
ATOM 3058 C C . PHE A 1 387 ? -27.448 27.061 8.086 1.00 46.67 387 PHE A C 1
ATOM 3059 O O . PHE A 1 387 ? -26.846 27.562 7.132 1.00 46.30 387 PHE A O 1
ATOM 3067 N N . LEU A 1 388 ? -27.825 27.745 9.169 1.00 48.34 388 LEU A N 1
ATOM 3068 C CA . LEU A 1 388 ? -27.392 29.121 9.425 1.00 49.28 388 LEU A CA 1
ATOM 3069 C C . LEU A 1 388 ? -26.050 29.137 10.188 1.00 48.66 388 LEU A C 1
ATOM 3070 O O . LEU A 1 388 ? -25.931 28.547 11.269 1.00 49.56 388 LEU A O 1
ATOM 3075 N N . ILE A 1 389 ? -25.044 29.802 9.617 1.00 46.85 389 ILE A N 1
ATOM 3076 C CA . ILE A 1 389 ? -23.687 29.811 10.187 1.00 47.97 389 ILE A CA 1
ATOM 3077 C C . ILE A 1 389 ? -23.345 31.127 10.869 1.00 44.91 389 ILE A C 1
ATOM 3078 O O . ILE A 1 389 ? -23.359 32.182 10.237 1.00 48.46 389 ILE A O 1
ATOM 3083 N N . HIS A 1 390 ? -23.020 31.049 12.152 1.00 47.60 390 HIS A N 1
ATOM 3084 C CA . HIS A 1 390 ? -22.538 32.203 12.911 1.00 51.19 390 HIS A CA 1
ATOM 3085 C C . HIS A 1 390 ? -21.081 32.548 12.591 1.00 48.16 390 HIS A C 1
ATOM 3086 O O . HIS A 1 390 ? -20.215 31.670 12.616 1.00 46.02 390 HIS A O 1
ATOM 3093 N N . PRO A 1 391 ? -20.811 33.829 12.284 1.00 49.37 391 PRO A N 1
ATOM 3094 C CA . PRO A 1 391 ? -19.435 34.333 12.233 1.00 48.46 391 PRO A CA 1
ATOM 3095 C C . PRO A 1 391 ? -18.941 34.491 13.660 1.00 47.71 391 PRO A C 1
ATOM 3096 O O . PRO A 1 391 ? -19.549 35.252 14.396 1.00 49.05 391 PRO A O 1
ATOM 3100 N N . THR A 1 392 ? -17.898 33.780 14.075 1.00 50.18 392 THR A N 1
ATOM 3101 C CA . THR A 1 392 ? -17.470 33.923 15.474 1.00 55.64 392 THR A CA 1
ATOM 3102 C C . THR A 1 392 ? -16.120 34.621 15.705 1.00 51.33 392 THR A C 1
ATOM 3103 O O . THR A 1 392 ? -15.048 34.043 15.505 1.00 51.78 392 THR A O 1
ATOM 3107 N N . MET A 1 393 ? -16.203 35.888 16.100 1.00 50.54 393 MET A N 1
ATOM 3108 C CA . MET A 1 393 ? -15.038 36.642 16.552 1.00 52.57 393 MET A CA 1
ATOM 3109 C C . MET A 1 393 ? -14.657 36.145 17.932 1.00 50.33 393 MET A C 1
ATOM 3110 O O . MET A 1 393 ? -15.501 36.111 18.829 1.00 49.15 393 MET A O 1
ATOM 3115 N N . PRO A 1 394 ? -13.379 35.795 18.123 1.00 47.44 394 PRO A N 1
ATOM 3116 C CA . PRO A 1 394 ? -12.920 35.236 19.402 1.00 52.80 394 PRO A CA 1
ATOM 3117 C C . PRO A 1 394 ? -13.167 36.212 20.544 1.00 48.14 394 PRO A C 1
ATOM 3118 O O . PRO A 1 394 ? -12.974 37.407 20.359 1.00 47.68 394 PRO A O 1
ATOM 3122 N N . MET A 1 395 ? -13.600 35.732 21.703 1.00 46.48 395 MET A N 1
ATOM 3123 C CA . MET A 1 395 ? -13.879 36.668 22.786 1.00 50.51 395 MET A CA 1
ATOM 3124 C C . MET A 1 395 ? -12.610 37.405 23.202 1.00 49.69 395 MET A C 1
ATOM 3125 O O . MET A 1 395 ? -12.662 38.551 23.646 1.00 44.30 395 MET A O 1
ATOM 3130 N N . ARG A 1 396 ? -11.479 36.724 23.048 1.00 47.34 396 ARG A N 1
ATOM 3131 C CA . ARG A 1 396 ? -10.181 37.245 23.439 1.00 48.98 396 ARG A CA 1
ATOM 3132 C C . ARG A 1 396 ? -9.859 38.552 22.717 1.00 48.85 396 ARG A C 1
ATOM 3133 O O . ARG A 1 396 ? -9.279 39.469 23.292 1.00 50.42 396 ARG A O 1
ATOM 3141 N N . GLU A 1 397 ? -10.235 38.626 21.449 1.00 50.43 397 GLU A N 1
ATOM 3142 C CA . GLU A 1 397 ? -10.049 39.845 20.667 1.00 53.50 397 GLU A CA 1
ATOM 3143 C C . GLU A 1 397 ? -10.993 40.918 21.159 1.00 49.76 397 GLU A C 1
ATOM 3144 O O . GLU A 1 397 ? -10.661 42.107 21.134 1.00 53.27 397 GLU A O 1
ATOM 3150 N N . ILE A 1 398 ? -12.181 40.497 21.585 1.00 44.89 398 ILE A N 1
ATOM 3151 C CA . ILE A 1 398 ? -13.186 41.426 22.064 1.00 44.85 398 ILE A CA 1
ATOM 3152 C C . ILE A 1 398 ? -12.783 41.981 23.436 1.00 47.49 398 ILE A C 1
ATOM 3153 O O . ILE A 1 398 ? -12.944 43.171 23.706 1.00 44.82 398 ILE A O 1
ATOM 3158 N N . HIS A 1 399 ? -12.228 41.111 24.277 1.00 47.44 399 HIS A N 1
ATOM 3159 C CA . HIS A 1 399 ? -11.648 41.503 25.558 1.00 44.99 399 HIS A CA 1
ATOM 3160 C C . HIS A 1 399 ? -10.526 42.504 25.376 1.00 48.71 399 HIS A C 1
ATOM 3161 O O . HIS A 1 399 ? -10.528 43.566 26.007 1.00 47.34 399 HIS A O 1
ATOM 3168 N N . GLU A 1 400 ? -9.558 42.152 24.527 1.00 43.73 400 GLU A N 1
ATOM 3169 C CA . GLU A 1 400 ? -8.446 43.047 24.216 1.00 46.16 400 GLU A CA 1
ATOM 3170 C C . GLU A 1 400 ? -8.969 44.417 23.848 1.00 49.02 400 GLU A C 1
ATOM 3171 O O . GLU A 1 400 ? -8.423 45.452 24.240 1.00 49.22 400 GLU A O 1
ATOM 3177 N N . SER A 1 401 ? -10.046 44.398 23.078 1.00 48.64 401 SER A N 1
ATOM 3178 C CA . SER A 1 401 ? -10.571 45.587 22.448 1.00 46.65 401 SER A CA 1
ATOM 3179 C C . SER A 1 401 ? -11.296 46.533 23.422 1.00 48.64 401 SER A C 1
ATOM 3180 O O . SER A 1 401 ? -11.228 47.756 23.291 1.00 46.79 401 SER A O 1
ATOM 3183 N N . ILE A 1 402 ? -11.983 45.960 24.405 1.00 47.94 402 ILE A N 1
ATOM 3184 C CA . ILE A 1 402 ? -12.835 46.750 25.296 1.00 49.77 402 ILE A CA 1
ATOM 3185 C C . ILE A 1 402 ? -12.043 47.581 26.311 1.00 46.54 402 ILE A C 1
ATOM 3186 O O . ILE A 1 402 ? -12.559 48.522 26.899 1.00 40.22 402 ILE A O 1
ATOM 3191 N N . ARG A 1 403 ? -10.777 47.228 26.491 1.00 51.19 403 ARG A N 1
ATOM 3192 C CA . ARG A 1 403 ? -9.944 47.831 27.521 1.00 48.42 403 ARG A CA 1
ATOM 3193 C C . ARG A 1 403 ? -9.402 49.206 27.130 1.00 47.60 403 ARG A C 1
ATOM 3194 O O . ARG A 1 403 ? -8.829 49.908 27.958 1.00 49.05 403 ARG A O 1
ATOM 3202 N N . TRP A 1 404 ? -9.603 49.597 25.874 1.00 45.02 404 TRP A N 1
ATOM 3203 C CA . TRP A 1 404 ? -9.136 50.891 25.397 1.00 45.62 404 TRP A CA 1
ATOM 3204 C C . TRP A 1 404 ? -10.171 51.658 24.584 1.00 47.42 404 TRP A C 1
ATOM 3205 O O . TRP A 1 404 ? -11.187 51.115 24.167 1.00 55.02 404 TRP A O 1
ATOM 3216 N N . THR A 1 405 ? -9.874 52.922 24.321 1.00 49.97 405 THR A N 1
ATOM 3217 C CA . THR A 1 405 ? -10.750 53.781 23.529 1.00 53.11 405 THR A CA 1
ATOM 3218 C C . THR A 1 405 ? -10.011 55.033 23.019 1.00 53.62 405 THR A C 1
ATOM 3219 O O . THR A 1 405 ? -9.216 55.642 23.733 1.00 55.06 405 THR A O 1
ATOM 3223 N N . LYS A 1 406 ? -10.278 55.419 21.778 1.00 53.68 406 LYS A N 1
ATOM 3224 C CA . LYS A 1 406 ? -9.721 56.659 21.253 1.00 52.44 406 LYS A CA 1
ATOM 3225 C C . LYS A 1 406 ? -10.615 57.855 21.619 1.00 57.09 406 LYS A C 1
ATOM 3226 O O . LYS A 1 406 ? -10.225 59.013 21.451 1.00 63.41 406 LYS A O 1
ATOM 3232 N N . ASP A 1 407 ? -11.809 57.576 22.137 1.00 54.47 407 ASP A N 1
ATOM 3233 C CA . ASP A 1 407 ? -12.690 58.645 22.612 1.00 56.27 407 ASP A CA 1
ATOM 3234 C C . ASP A 1 407 ? -13.603 58.196 23.764 1.00 59.26 407 ASP A C 1
ATOM 3235 O O . ASP A 1 407 ? -14.446 57.313 23.608 1.00 62.91 407 ASP A O 1
ATOM 3240 N N . ALA A 1 408 ? -13.425 58.815 24.924 1.00 60.48 408 ALA A N 1
ATOM 3241 C CA . ALA A 1 408 ? -14.151 58.427 26.134 1.00 62.97 408 ALA A CA 1
ATOM 3242 C C . ALA A 1 408 ? -15.643 58.773 26.080 1.00 60.93 408 ALA A C 1
ATOM 3243 O O . ALA A 1 408 ? -16.443 58.273 26.886 1.00 59.91 408 ALA A O 1
ATOM 3245 N N . ARG A 1 409 ? -16.013 59.624 25.130 1.00 56.61 409 ARG A N 1
ATOM 3246 C CA . ARG A 1 409 ? -17.401 59.991 24.960 1.00 61.09 409 ARG A CA 1
ATOM 3247 C C . ARG A 1 409 ? -18.148 58.856 24.286 1.00 59.75 409 ARG A C 1
ATOM 3248 O O . ARG A 1 409 ? -19.375 58.840 24.262 1.00 59.22 409 ARG A O 1
ATOM 3256 N N . ASN A 1 410 ? -17.399 57.897 23.760 1.00 55.84 410 ASN A N 1
ATOM 3257 C CA . ASN A 1 410 ? -17.974 56.938 22.838 1.00 60.93 410 ASN A CA 1
ATOM 3258 C C . ASN A 1 410 ? -18.101 55.531 23.381 1.00 60.14 410 ASN A C 1
ATOM 3259 O O . ASN A 1 410 ? -17.967 54.552 22.645 1.00 62.05 410 ASN A O 1
ATOM 3264 N N . THR A 1 411 ? -18.399 55.439 24.669 1.00 56.56 411 THR A N 1
ATOM 3265 C CA . THR A 1 411 ? -18.402 54.162 25.352 1.00 54.53 411 THR A CA 1
ATOM 3266 C C . THR A 1 411 ? -19.661 53.351 25.038 1.00 51.53 411 THR A C 1
ATOM 3267 O O . THR A 1 411 ? -19.618 52.128 25.008 1.00 52.52 411 THR A O 1
ATOM 3271 N N . GLN A 1 412 ? -20.774 54.026 24.775 1.00 50.74 412 GLN A N 1
ATOM 3272 C CA . GLN A 1 412 ? -22.002 53.315 24.434 1.00 45.92 412 GLN A CA 1
ATOM 3273 C C . GLN A 1 412 ? -21.878 52.651 23.067 1.00 50.66 412 GLN A C 1
ATOM 3274 O O . GLN A 1 412 ? -22.072 51.447 22.942 1.00 54.12 412 GLN A O 1
ATOM 3280 N N . ASP A 1 413 ? -21.539 53.426 22.044 1.00 47.63 413 ASP A N 1
ATOM 3281 C CA . ASP A 1 413 ? -21.377 52.873 20.711 1.00 49.32 413 ASP A CA 1
ATOM 3282 C C . ASP A 1 413 ? -20.276 51.830 20.689 1.00 53.15 413 ASP A C 1
ATOM 3283 O O . ASP A 1 413 ? -20.368 50.822 19.986 1.00 56.13 413 ASP A O 1
ATOM 3288 N N . HIS A 1 414 ? -19.220 52.088 21.449 1.00 50.63 414 HIS A N 1
ATOM 3289 C CA . HIS A 1 414 ? -18.079 51.191 21.481 1.00 51.68 414 HIS A CA 1
ATOM 3290 C C . HIS A 1 414 ? -18.522 49.805 21.963 1.00 51.45 414 HIS A C 1
ATOM 3291 O O . HIS A 1 414 ? -18.257 48.793 21.313 1.00 52.71 414 HIS A O 1
ATOM 3298 N N . VAL A 1 415 ? -19.239 49.771 23.082 1.00 49.92 415 VAL A N 1
ATOM 3299 C CA . VAL A 1 415 ? -19.658 48.512 23.697 1.00 50.13 415 VAL A CA 1
ATOM 3300 C C . VAL A 1 415 ? -20.693 47.733 22.866 1.00 53.81 415 VAL A C 1
ATOM 3301 O O . VAL A 1 415 ? -20.567 46.510 22.707 1.00 50.68 415 VAL A O 1
ATOM 3305 N N . ARG A 1 416 ? -21.709 48.408 22.332 1.00 50.87 416 ARG A N 1
ATOM 3306 C CA . ARG A 1 416 ? -22.718 47.656 21.591 1.00 52.46 416 ARG A CA 1
ATOM 3307 C C . ARG A 1 416 ? -22.152 47.079 20.301 1.00 51.89 416 ARG A C 1
ATOM 3308 O O . ARG A 1 416 ? -22.615 46.042 19.834 1.00 54.99 416 ARG A O 1
ATOM 3316 N N . SER A 1 417 ? -21.127 47.725 19.751 1.00 50.06 417 SER A N 1
ATOM 3317 C CA . SER A 1 417 ? -20.429 47.185 18.586 1.00 48.07 417 SER A CA 1
ATOM 3318 C C . SER A 1 417 ? -19.751 45.893 18.922 1.00 44.57 417 SER A C 1
ATOM 3319 O O . SER A 1 417 ? -19.748 44.944 18.131 1.00 43.88 417 SER A O 1
ATOM 3322 N N . LEU A 1 418 ? -19.152 45.868 20.099 1.00 43.40 418 LEU A N 1
ATOM 3323 C CA . LEU A 1 418 ? -18.479 44.677 20.559 1.00 44.32 418 LEU A CA 1
ATOM 3324 C C . LEU A 1 418 ? -19.524 43.613 20.884 1.00 45.15 418 LEU A C 1
ATOM 3325 O O . LEU A 1 418 ? -19.270 42.427 20.747 1.00 43.34 418 LEU A O 1
ATOM 3330 N N . CYS A 1 419 ? -20.722 44.031 21.264 1.00 43.97 419 CYS A N 1
ATOM 3331 C CA . CYS A 1 419 ? -21.745 43.058 21.571 1.00 44.73 419 CYS A CA 1
ATOM 3332 C C . CYS A 1 419 ? -22.266 42.457 20.271 1.00 49.70 419 CYS A C 1
ATOM 3333 O O . CYS A 1 419 ? -22.502 41.241 20.177 1.00 48.56 419 CYS A O 1
ATOM 3336 N N . LEU A 1 420 ? -22.412 43.301 19.252 1.00 48.28 420 LEU A N 1
ATOM 3337 C CA . LEU A 1 420 ? -22.855 42.824 17.947 1.00 44.08 420 LEU A CA 1
ATOM 3338 C C . LEU A 1 420 ? -21.898 41.777 17.408 1.00 42.84 420 LEU A C 1
ATOM 3339 O O . LEU A 1 420 ? -22.252 40.987 16.555 1.00 44.42 420 LEU A O 1
ATOM 3344 N N . LEU A 1 421 ? -20.684 41.759 17.924 1.00 39.65 421 LEU A N 1
ATOM 3345 C CA . LEU A 1 421 ? -19.724 40.779 17.468 1.00 44.04 421 LEU A CA 1
ATOM 3346 C C . LEU A 1 421 ? -19.732 39.589 18.384 1.00 45.44 421 LEU A C 1
ATOM 3347 O O . LEU A 1 421 ? -19.474 38.469 17.943 1.00 47.61 421 LEU A O 1
ATOM 3352 N N . ALA A 1 422 ? -20.045 39.833 19.655 1.00 45.29 422 ALA A N 1
ATOM 3353 C CA . ALA A 1 422 ? -19.851 38.828 20.701 1.00 46.32 422 ALA A CA 1
ATOM 3354 C C . ALA A 1 422 ? -20.931 37.747 20.757 1.00 48.85 422 ALA A C 1
ATOM 3355 O O . ALA A 1 422 ? -20.626 36.572 20.985 1.00 43.03 422 ALA A O 1
ATOM 3357 N N . TRP A 1 423 ? -22.183 38.145 20.543 1.00 46.86 423 TRP A N 1
ATOM 3358 C CA . TRP A 1 423 ? -23.313 37.243 20.745 1.00 45.04 423 TRP A CA 1
ATOM 3359 C C . TRP A 1 423 ? -23.252 36.019 19.826 1.00 48.60 423 TRP A C 1
ATOM 3360 O O . TRP A 1 423 ? -23.753 34.935 20.174 1.00 39.79 423 TRP A O 1
ATOM 3371 N N . HIS A 1 424 ? -22.623 36.193 18.663 1.00 47.79 424 HIS A N 1
ATOM 3372 C CA . HIS A 1 424 ? -22.478 35.099 17.707 1.00 48.90 424 HIS A CA 1
ATOM 3373 C C . HIS A 1 424 ? -21.787 33.859 18.282 1.00 52.81 424 HIS A C 1
ATOM 3374 O O . HIS A 1 424 ? -21.934 32.754 17.743 1.00 50.55 424 HIS A O 1
ATOM 3381 N N . ASN A 1 425 ? -21.042 34.056 19.374 1.00 48.08 425 ASN A N 1
ATOM 3382 C CA . ASN A 1 425 ? -20.331 32.970 20.062 1.00 50.76 425 ASN A CA 1
ATOM 3383 C C . ASN A 1 425 ? -21.237 32.046 20.880 1.00 52.12 425 ASN A C 1
ATOM 3384 O O . ASN A 1 425 ? -20.793 31.010 21.382 1.00 50.15 425 ASN A O 1
ATOM 3389 N N . GLY A 1 426 ? -22.497 32.438 21.033 1.00 54.77 426 GLY A N 1
ATOM 3390 C CA . GLY A 1 426 ? -23.464 31.638 21.763 1.00 54.70 426 GLY A CA 1
ATOM 3391 C C . GLY A 1 426 ? -23.982 32.323 23.013 1.00 57.31 426 GLY A C 1
ATOM 3392 O O . GLY A 1 426 ? -23.275 33.125 23.629 1.00 54.58 426 GLY A O 1
ATOM 3393 N N . LYS A 1 427 ? -25.218 32.003 23.389 1.00 57.39 427 LYS A N 1
ATOM 3394 C CA . LYS A 1 427 ? -25.825 32.569 24.592 1.00 57.09 427 LYS A CA 1
ATOM 3395 C C . LYS A 1 427 ? -24.968 32.469 25.852 1.00 58.32 427 LYS A C 1
ATOM 3396 O O . LYS A 1 427 ? -24.841 33.444 26.586 1.00 57.24 427 LYS A O 1
ATOM 3402 N N . GLN A 1 428 ? -24.400 31.296 26.115 1.00 59.03 428 GLN A N 1
ATOM 3403 C CA . GLN A 1 428 ? -23.681 31.052 27.371 1.00 63.50 428 GLN A CA 1
ATOM 3404 C C . GLN A 1 428 ? -22.492 31.989 27.586 1.00 64.02 428 GLN A C 1
ATOM 3405 O O . GLN A 1 428 ? -22.235 32.456 28.699 1.00 64.95 428 GLN A O 1
ATOM 3411 N N . GLU A 1 429 ? -21.774 32.255 26.501 1.00 60.65 429 GLU A N 1
ATOM 3412 C CA . GLU A 1 429 ? -20.599 33.101 26.522 1.00 54.93 429 GLU A CA 1
ATOM 3413 C C . GLU A 1 429 ? -20.984 34.562 26.347 1.00 55.44 429 GLU A C 1
ATOM 3414 O O . GLU A 1 429 ? -20.287 35.451 26.843 1.00 58.24 429 GLU A O 1
ATOM 3420 N N . TYR A 1 430 ? -22.093 34.813 25.654 1.00 51.15 430 TYR A N 1
ATOM 3421 C CA . TYR A 1 430 ? -22.561 36.177 25.516 1.00 47.56 430 TYR A CA 1
ATOM 3422 C C . TYR A 1 430 ? -22.982 36.684 26.876 1.00 52.29 430 TYR A C 1
ATOM 3423 O O . TYR A 1 430 ? -22.713 37.833 27.219 1.00 53.67 430 TYR A O 1
ATOM 3432 N N . GLU A 1 431 ? -23.648 35.834 27.651 1.00 53.33 431 GLU A N 1
ATOM 3433 C CA . GLU A 1 431 ? -24.122 36.257 28.957 1.00 53.64 431 GLU A CA 1
ATOM 3434 C C . GLU A 1 431 ? -22.946 36.484 29.875 1.00 50.83 431 GLU A C 1
ATOM 3435 O O . GLU A 1 431 ? -22.997 37.336 30.752 1.00 48.83 431 GLU A O 1
ATOM 3441 N N . LYS A 1 432 ? -21.900 35.687 29.684 1.00 51.72 432 LYS A N 1
ATOM 3442 C CA . LYS A 1 432 ? -20.720 35.758 30.529 1.00 50.50 432 LYS A CA 1
ATOM 3443 C C . LYS A 1 432 ? -19.949 37.022 30.252 1.00 53.02 432 LYS A C 1
ATOM 3444 O O . LYS A 1 432 ? -19.291 37.575 31.135 1.00 52.96 432 LYS A O 1
ATOM 3450 N N . PHE A 1 433 ? -20.024 37.455 29.003 1.00 51.42 433 PHE A N 1
ATOM 3451 C CA . PHE A 1 433 ? -19.490 38.740 28.592 1.00 52.05 433 PHE A CA 1
ATOM 3452 C C . PHE A 1 433 ? -20.288 39.873 29.256 1.00 47.24 433 PHE A C 1
ATOM 3453 O O . PHE A 1 433 ? -19.748 40.658 30.023 1.00 46.97 433 PHE A O 1
ATOM 3461 N N . VAL A 1 434 ? -21.582 39.930 28.974 1.00 49.02 434 VAL A N 1
ATOM 3462 C CA . VAL A 1 434 ? -22.468 40.974 29.499 1.00 50.27 434 VAL A CA 1
ATOM 3463 C C . VAL A 1 434 ? -22.432 41.075 31.015 1.00 51.19 434 VAL A C 1
ATOM 3464 O O . VAL A 1 434 ? -22.576 42.149 31.596 1.00 47.56 434 VAL A O 1
ATOM 3468 N N . SER A 1 435 ? -22.242 39.943 31.660 1.00 48.98 435 SER A N 1
ATOM 3469 C CA . SER A 1 435 ? -22.336 39.916 33.098 1.00 51.03 435 SER A CA 1
ATOM 3470 C C . SER A 1 435 ? -21.098 40.578 33.713 1.00 53.00 435 SER A C 1
ATOM 3471 O O . SER A 1 435 ? -21.204 41.269 34.728 1.00 51.16 435 SER A O 1
ATOM 3474 N N . THR A 1 436 ? -19.938 40.391 33.080 1.00 49.21 436 THR A N 1
ATOM 3475 C CA . THR A 1 436 ? -18.702 41.047 33.524 1.00 45.49 436 THR A CA 1
ATOM 3476 C C . THR A 1 436 ? -18.686 42.532 33.110 1.00 50.61 436 THR A C 1
ATOM 3477 O O . THR A 1 436 ? -18.109 43.372 33.793 1.00 51.37 436 THR A O 1
ATOM 3481 N N . ILE A 1 437 ? -19.343 42.858 31.999 1.00 48.23 437 ILE A N 1
ATOM 3482 C CA . ILE A 1 437 ? -19.629 44.253 31.674 1.00 46.33 437 ILE A CA 1
ATOM 3483 C C . ILE A 1 437 ? -20.520 44.865 32.749 1.00 51.96 437 ILE A C 1
ATOM 3484 O O . ILE A 1 437 ? -20.258 45.966 33.228 1.00 54.21 437 ILE A O 1
ATOM 3489 N N . ARG A 1 438 ? -21.593 44.156 33.106 1.00 56.56 438 ARG A N 1
ATOM 3490 C CA . ARG A 1 438 ? -22.561 44.676 34.069 1.00 54.00 438 ARG A CA 1
ATOM 3491 C C . ARG A 1 438 ? -22.029 44.528 35.496 1.00 57.75 438 ARG A C 1
ATOM 3492 O O . ARG A 1 438 ? -22.744 44.796 36.461 1.00 60.01 438 ARG A O 1
ATOM 3500 N N . SER A 1 439 ? -20.765 44.116 35.620 1.00 50.47 439 SER A N 1
ATOM 3501 C CA . SER A 1 439 ? -20.132 43.932 36.929 1.00 50.50 439 SER A CA 1
ATOM 3502 C C . SER A 1 439 ? -19.499 45.223 37.445 1.00 55.46 439 SER A C 1
ATOM 3503 O O . SER A 1 439 ? -18.667 45.222 38.371 1.00 52.63 439 SER A O 1
ATOM 3506 N N . VAL A 1 440 ? -19.928 46.332 36.859 1.00 52.73 440 VAL A N 1
ATOM 3507 C CA . VAL A 1 440 ? -19.313 47.612 37.128 1.00 51.11 440 VAL A CA 1
ATOM 3508 C C . VAL A 1 440 ? -20.386 48.695 36.944 1.00 53.52 440 VAL A C 1
ATOM 3509 O O . VAL A 1 440 ? -21.210 48.611 36.027 1.00 52.48 440 VAL A O 1
ATOM 3513 N N . PRO A 1 441 ? -20.424 49.684 37.854 1.00 52.33 441 PRO A N 1
ATOM 3514 C CA . PRO A 1 441 ? -21.501 50.685 37.831 1.00 48.38 441 PRO A CA 1
ATOM 3515 C C . PRO A 1 441 ? -21.711 51.329 36.465 1.00 52.89 441 PRO A C 1
ATOM 3516 O O . PRO A 1 441 ? -22.874 51.513 36.078 1.00 54.36 441 PRO A O 1
ATOM 3520 N N . VAL A 1 442 ? -20.634 51.662 35.747 1.00 50.80 442 VAL A N 1
ATOM 3521 C CA . VAL A 1 442 ? -20.788 52.250 34.411 1.00 48.77 442 VAL A CA 1
ATOM 3522 C C . VAL A 1 442 ? -21.502 51.298 33.472 1.00 49.78 442 VAL A C 1
ATOM 3523 O O . VAL A 1 442 ? -22.331 51.720 32.675 1.00 50.10 442 VAL A O 1
ATOM 3527 N N . GLY A 1 443 ? -21.145 50.018 33.551 1.00 48.42 443 GLY A N 1
ATOM 3528 C CA . GLY A 1 443 ? -21.716 49.002 32.686 1.00 54.09 443 GLY A CA 1
ATOM 3529 C C . GLY A 1 443 ? -23.209 48.795 32.891 1.00 57.29 443 GLY A C 1
ATOM 3530 O O . GLY A 1 443 ? -23.920 48.321 32.002 1.00 62.99 443 GLY A O 1
ATOM 3531 N N . ARG A 1 444 ? -23.706 49.154 34.064 1.00 54.39 444 ARG A N 1
ATOM 3532 C CA . ARG A 1 444 ? -25.107 48.931 34.334 1.00 55.29 444 ARG A CA 1
ATOM 3533 C C . ARG A 1 444 ? -25.925 50.081 33.815 1.00 53.36 444 ARG A C 1
ATOM 3534 O O . ARG A 1 444 ? -27.110 49.924 33.526 1.00 60.14 444 ARG A O 1
ATOM 3542 N N . ALA A 1 445 ? -25.280 51.230 33.680 1.00 52.38 445 ALA A N 1
ATOM 3543 C CA . ALA A 1 445 ? -25.936 52.415 33.141 1.00 56.66 445 ALA A CA 1
ATOM 3544 C C . ALA A 1 445 ? -26.134 52.234 31.648 1.00 54.71 445 ALA A C 1
ATOM 3545 O O . ALA A 1 445 ? -26.952 52.909 31.021 1.00 51.60 445 ALA A O 1
ATOM 3547 N N . LEU A 1 446 ? -25.367 51.304 31.088 1.00 54.41 446 LEU A N 1
ATOM 3548 C CA . LEU A 1 446 ? -25.348 51.090 29.652 1.00 55.15 446 LEU A CA 1
ATOM 3549 C C . LEU A 1 446 ? -26.545 50.302 29.146 1.00 56.96 446 LEU A C 1
ATOM 3550 O O . LEU A 1 446 ? -27.012 49.347 29.793 1.00 56.98 446 LEU A O 1
ATOM 3555 N N . ALA A 1 447 ? -27.028 50.729 27.983 1.00 52.93 447 ALA A N 1
ATOM 3556 C CA . ALA A 1 447 ? -27.990 49.969 27.198 1.00 56.80 447 ALA A CA 1
ATOM 3557 C C . ALA A 1 447 ? -27.274 48.837 26.461 1.00 55.27 447 ALA A C 1
ATOM 3558 O O . ALA A 1 447 ? -26.565 49.061 25.486 1.00 53.55 447 ALA A O 1
ATOM 3560 N N . ILE A 1 448 ? -27.479 47.613 26.915 1.00 54.01 448 ILE A N 1
ATOM 3561 C CA . ILE A 1 448 ? -26.828 46.484 26.283 1.00 55.20 448 ILE A CA 1
ATOM 3562 C C . ILE A 1 448 ? -27.836 45.576 25.589 1.00 54.47 448 ILE A C 1
ATOM 3563 O O . ILE A 1 448 ? -28.771 45.095 26.225 1.00 59.18 448 ILE A O 1
ATOM 3568 N N . PRO A 1 449 ? -27.656 45.350 24.274 1.00 61.73 449 PRO A N 1
ATOM 3569 C CA . PRO A 1 449 ? -28.622 44.556 23.496 1.00 56.06 449 PRO A CA 1
ATOM 3570 C C . PRO A 1 449 ? -28.817 43.127 24.029 1.00 51.97 449 PRO A C 1
ATOM 3571 O O . PRO A 1 449 ? -27.869 42.461 24.455 1.00 50.61 449 PRO A O 1
ATOM 3575 N N . ASN A 1 450 ? -30.059 42.656 23.993 1.00 47.45 450 ASN A N 1
ATOM 3576 C CA . ASN A 1 450 ? -30.382 41.348 24.540 1.00 52.74 450 ASN A CA 1
ATOM 3577 C C . ASN A 1 450 ? -30.288 40.173 23.533 1.00 54.42 450 ASN A C 1
ATOM 3578 O O . ASN A 1 450 ? -30.724 40.278 22.379 1.00 49.93 450 ASN A O 1
ATOM 3583 N N . TYR A 1 451 ? -29.691 39.071 23.994 1.00 53.64 451 TYR A N 1
ATOM 3584 C CA . TYR A 1 451 ? -29.353 37.913 23.160 1.00 53.48 451 TYR A CA 1
ATOM 3585 C C . TYR A 1 451 ? -30.396 37.451 22.144 1.00 58.49 451 TYR A C 1
ATOM 3586 O O . TYR A 1 451 ? -30.132 37.434 20.938 1.00 58.41 451 TYR A O 1
ATOM 3595 N N . GLU A 1 452 ? -31.557 37.025 22.629 1.00 57.24 452 GLU A N 1
ATOM 3596 C CA . GLU A 1 452 ? -32.593 36.495 21.740 1.00 59.44 452 GLU A CA 1
ATOM 3597 C C . GLU A 1 452 ? -33.132 37.550 20.778 1.00 56.61 452 GLU A C 1
ATOM 3598 O O . GLU A 1 452 ? -33.587 37.215 19.682 1.00 58.33 452 GLU A O 1
ATOM 3604 N N . ASN A 1 453 ? -33.067 38.817 21.173 1.00 53.02 453 ASN A N 1
ATOM 3605 C CA . ASN A 1 453 ? -33.400 39.884 20.244 1.00 53.80 453 ASN A CA 1
ATOM 3606 C C . ASN A 1 453 ? -32.335 40.053 19.156 1.00 55.23 453 ASN A C 1
ATOM 3607 O O . ASN A 1 453 ? -32.666 40.179 17.979 1.00 53.79 453 ASN A O 1
ATOM 3612 N N . LEU A 1 454 ? -31.061 40.062 19.542 1.00 53.03 454 LEU A N 1
ATOM 3613 C CA . LEU A 1 454 ? -29.986 40.074 18.556 1.00 49.76 454 LEU A CA 1
ATOM 3614 C C . LEU A 1 454 ? -30.185 38.939 17.539 1.00 55.19 454 LEU A C 1
ATOM 3615 O O . LEU A 1 454 ? -30.165 39.166 16.319 1.00 51.43 454 LEU A O 1
ATOM 3620 N N . ARG A 1 455 ? -30.396 37.724 18.045 1.00 51.12 455 ARG A N 1
ATOM 3621 C CA . ARG A 1 455 ? -30.543 36.560 17.186 1.00 51.79 455 ARG A CA 1
ATOM 3622 C C . ARG A 1 455 ? -31.702 36.719 16.197 1.00 56.80 455 ARG A C 1
ATOM 3623 O O . ARG A 1 455 ? -31.552 36.517 14.980 1.00 51.39 455 ARG A O 1
ATOM 3631 N N . ARG A 1 456 ? -32.868 37.047 16.742 1.00 54.27 456 ARG A N 1
ATOM 3632 C CA . ARG A 1 456 ? -34.051 37.304 15.938 1.00 53.48 456 ARG A CA 1
ATOM 3633 C C . ARG A 1 456 ? -33.736 38.175 14.733 1.00 52.88 456 ARG A C 1
ATOM 3634 O O . ARG A 1 456 ? -33.984 37.783 13.598 1.00 51.91 456 ARG A O 1
ATOM 3642 N N . ASN A 1 457 ? -33.206 39.365 14.993 1.00 52.85 457 ASN A N 1
ATOM 3643 C CA . ASN A 1 457 ? -32.801 40.270 13.930 1.00 52.78 457 ASN A CA 1
ATOM 3644 C C . ASN A 1 457 ? -31.942 39.606 12.870 1.00 47.20 457 ASN A C 1
ATOM 3645 O O . ASN A 1 457 ? -32.144 39.786 11.677 1.00 45.11 457 ASN A O 1
ATOM 3650 N N . TRP A 1 458 ? -30.974 38.830 13.322 1.00 48.73 458 TRP A N 1
ATOM 3651 C CA . TRP A 1 458 ? -30.123 38.074 12.429 1.00 46.07 458 TRP A CA 1
ATOM 3652 C C . TRP A 1 458 ? -30.923 37.063 11.587 1.00 50.67 458 TRP A C 1
ATOM 3653 O O . TRP A 1 458 ? -30.703 36.946 10.370 1.00 45.03 458 TRP A O 1
ATOM 3664 N N . LEU A 1 459 ? -31.847 36.336 12.216 1.00 47.14 459 LEU A N 1
ATOM 3665 C CA . LEU A 1 459 ? -32.668 35.403 11.452 1.00 46.11 459 LEU A CA 1
ATOM 3666 C C . LEU A 1 459 ? -33.349 36.111 10.305 1.00 45.47 459 LEU A C 1
ATOM 3667 O O . LEU A 1 459 ? -33.442 35.582 9.197 1.00 42.79 459 LEU A O 1
ATOM 3672 N N . GLU A 1 460 ? -33.816 37.319 10.583 1.00 40.95 460 GLU A N 1
ATOM 3673 C CA . GLU A 1 460 ? -34.587 38.073 9.610 1.00 44.46 460 GLU A CA 1
ATOM 3674 C C . GLU A 1 460 ? -33.759 38.446 8.390 1.00 49.13 460 GLU A C 1
ATOM 3675 O O . GLU A 1 460 ? -34.292 38.949 7.405 1.00 45.67 460 GLU A O 1
ATOM 3681 N N . LEU A 1 461 ? -32.456 38.172 8.451 1.00 50.67 461 LEU A N 1
ATOM 3682 C CA . LEU A 1 461 ? -31.557 38.509 7.355 1.00 42.09 461 LEU A CA 1
ATOM 3683 C C . LEU A 1 461 ? -31.569 37.466 6.267 1.00 47.24 461 LEU A C 1
ATOM 3684 O O . LEU A 1 461 ? -31.006 37.676 5.194 1.00 52.95 461 LEU A O 1
ATOM 3689 N N . PHE A 1 462 ? -32.214 36.339 6.555 1.00 49.37 462 PHE A N 1
ATOM 3690 C CA . PHE A 1 462 ? -32.215 35.193 5.665 1.00 42.54 462 PHE A CA 1
ATOM 3691 C C . PHE A 1 462 ? -33.620 34.930 5.173 1.00 51.53 462 PHE A C 1
ATOM 3692 O O . PHE A 1 462 ? -33.827 34.311 4.117 1.00 52.98 462 PHE A O 1
ATOM 3701 N N . GLY B 2 1 ? -12.976 27.989 -12.498 1.00 78.44 1 GLY D N 1
ATOM 3702 C CA . GLY B 2 1 ? -14.278 27.433 -12.179 1.00 83.85 1 GLY D CA 1
ATOM 3703 C C . GLY B 2 1 ? -14.438 27.130 -10.703 1.00 93.62 1 GLY D C 1
ATOM 3704 O O . GLY B 2 1 ? -13.792 27.750 -9.857 1.00 85.07 1 GLY D O 1
ATOM 3705 N N . ALA B 2 2 ? -15.304 26.171 -10.393 1.00 30.00 2 ALA D N 1
ATOM 3706 C CA . ALA B 2 2 ? -15.557 25.779 -9.012 1.00 30.00 2 ALA D CA 1
ATOM 3707 C C . ALA B 2 2 ? -16.723 24.801 -8.935 1.00 30.00 2 ALA D C 1
ATOM 3708 O O . ALA B 2 2 ? -16.621 23.746 -8.310 1.00 30.00 2 ALA D O 1
ATOM 3710 N N . TYR B 2 3 ? -17.830 25.159 -9.577 1.00 113.02 3 TYR D N 1
ATOM 3711 C CA . TYR B 2 3 ? -19.010 24.304 -9.607 1.00 128.68 3 TYR D CA 1
ATOM 3712 C C . TYR B 2 3 ? -18.699 22.988 -10.309 1.00 130.89 3 TYR D C 1
ATOM 3713 O O . TYR B 2 3 ? -17.568 22.755 -10.736 1.00 128.46 3 TYR D O 1
ATOM 3722 N N . SER B 2 4 ? -19.707 22.131 -10.428 1.00 133.34 4 SER D N 1
ATOM 3723 C CA . SER B 2 4 ? -19.537 20.845 -11.091 1.00 137.59 4 SER D CA 1
ATOM 3724 C C . SER B 2 4 ? -19.105 20.559 -12.527 1.00 138.65 4 SER D C 1
ATOM 3725 O O . SER B 2 4 ? -19.660 21.121 -13.474 1.00 138.97 4 SER D O 1
ATOM 3728 N N . GLY B 2 5 ? -18.114 19.684 -12.679 1.00 138.12 5 GLY D N 1
ATOM 3729 C CA . GLY B 2 5 ? -17.566 19.353 -13.986 1.00 143.00 5 GLY D CA 1
ATOM 3730 C C . GLY B 2 5 ? -18.271 18.209 -14.694 1.00 148.03 5 GLY D C 1
ATOM 3731 O O . GLY B 2 5 ? -19.392 17.841 -14.328 1.00 146.72 5 GLY D O 1
ATOM 3732 N N . ALA B 2 6 ? -17.621 17.648 -15.714 1.00 148.10 6 ALA D N 1
ATOM 3733 C CA . ALA B 2 6 ? -18.194 16.516 -16.447 1.00 157.00 6 ALA D CA 1
ATOM 3734 C C . ALA B 2 6 ? -17.214 15.714 -17.333 1.00 161.08 6 ALA D C 1
ATOM 3735 O O . ALA B 2 6 ? -16.902 14.561 -17.016 1.00 160.21 6 ALA D O 1
ATOM 3737 N N . PRO B 2 7 ? -16.721 16.313 -18.439 1.00 161.57 7 PRO D N 1
ATOM 3738 C CA . PRO B 2 7 ? -15.908 15.556 -19.403 1.00 160.12 7 PRO D CA 1
ATOM 3739 C C . PRO B 2 7 ? -14.393 15.626 -19.151 1.00 159.98 7 PRO D C 1
ATOM 3740 O O . PRO B 2 7 ? -13.885 16.690 -18.780 1.00 157.01 7 PRO D O 1
ATOM 3744 N N . LYS B 2 8 ? -13.677 14.518 -19.354 1.00 154.08 8 LYS D N 1
ATOM 3745 C CA . LYS B 2 8 ? -14.271 13.236 -19.728 1.00 148.09 8 LYS D CA 1
ATOM 3746 C C . LYS B 2 8 ? -13.439 12.100 -19.141 1.00 140.92 8 LYS D C 1
ATOM 3747 O O . LYS B 2 8 ? -13.396 10.994 -19.686 1.00 136.65 8 LYS D O 1
ATOM 3753 N N . GLN B 2 9 ? -12.766 12.394 -18.033 1.00 137.91 9 GLN D N 1
ATOM 3754 C CA . GLN B 2 9 ? -12.004 11.392 -17.302 1.00 129.99 9 GLN D CA 1
ATOM 3755 C C . GLN B 2 9 ? -12.057 11.649 -15.801 1.00 121.91 9 GLN D C 1
ATOM 3756 O O . GLN B 2 9 ? -12.210 12.786 -15.359 1.00 119.64 9 GLN D O 1
ATOM 3762 N N . VAL B 2 10 ? -11.924 10.582 -15.023 1.00 114.43 10 VAL D N 1
ATOM 3763 C CA . VAL B 2 10 ? -11.967 10.685 -13.575 1.00 107.04 10 VAL D CA 1
ATOM 3764 C C . VAL B 2 10 ? -10.757 11.443 -13.046 1.00 105.21 10 VAL D C 1
ATOM 3765 O O . VAL B 2 10 ? -9.666 11.388 -13.613 1.00 103.69 10 VAL D O 1
ATOM 3769 N N . LEU B 2 11 ? -10.974 12.164 -11.955 1.00 104.35 11 LEU D N 1
ATOM 3770 C CA . LEU B 2 11 ? -9.926 12.915 -11.287 1.00 98.18 11 LEU D CA 1
ATOM 3771 C C . LEU B 2 11 ? -9.375 12.078 -10.150 1.00 94.66 11 LEU D C 1
ATOM 3772 O O . LEU B 2 11 ? -10.146 11.508 -9.375 1.00 94.91 11 LEU D O 1
ATOM 3777 N N . LYS B 2 12 ? -8.052 12.007 -10.052 1.00 89.93 12 LYS D N 1
ATOM 3778 C CA . LYS B 2 12 ? -7.400 11.240 -8.998 1.00 97.52 12 LYS D CA 1
ATOM 3779 C C . LYS B 2 12 ? -6.615 12.154 -8.064 1.00 91.48 12 LYS D C 1
ATOM 3780 O O . LYS B 2 12 ? -6.341 13.306 -8.395 1.00 85.63 12 LYS D O 1
ATOM 3786 N N . LYS B 2 13 ? -6.258 11.631 -6.895 1.00 92.69 13 LYS D N 1
ATOM 3787 C CA . LYS B 2 13 ? -5.524 12.403 -5.899 1.00 89.59 13 LYS D CA 1
ATOM 3788 C C . LYS B 2 13 ? -4.385 13.192 -6.532 1.00 86.47 13 LYS D C 1
ATOM 3789 O O . LYS B 2 13 ? -3.677 12.676 -7.404 1.00 88.16 13 LYS D O 1
ATOM 3795 N N . PRO B 2 14 ? -4.218 14.503 -6.051 1.00 87.05 14 PRO D N 1
ATOM 3796 C CA . PRO B 2 14 ? -3.093 15.212 -6.691 1.00 83.25 14 PRO D CA 1
ATOM 3797 C C . PRO B 2 14 ? -1.775 14.484 -6.457 1.00 79.76 14 PRO D C 1
ATOM 3798 O O . PRO B 2 14 ? -1.571 13.908 -5.389 1.00 79.27 14 PRO D O 1
ATOM 3802 N N . ALA B 2 15 ? -0.895 14.510 -7.451 1.00 81.19 15 ALA D N 1
ATOM 3803 C CA . ALA B 2 15 ? 0.390 13.821 -7.354 1.00 79.53 15 ALA D CA 1
ATOM 3804 C C . ALA B 2 15 ? 1.547 14.806 -7.334 1.00 73.86 15 ALA D C 1
ATOM 3805 O O . ALA B 2 15 ? 1.733 15.569 -8.275 1.00 72.35 15 ALA D O 1
ATOM 3807 N N . LEU B 2 16 ? 2.334 14.760 -6.264 1.00 78.52 16 LEU D N 1
ATOM 3808 C CA . LEU B 2 16 ? 3.355 15.774 -5.983 1.00 79.43 16 LEU D CA 1
ATOM 3809 C C . LEU B 2 16 ? 4.456 15.861 -7.039 1.00 81.30 16 LEU D C 1
ATOM 3810 O O . LEU B 2 16 ? 5.234 14.924 -7.181 1.00 89.64 16 LEU D O 1
ATOM 3815 N N . ARG B 2 17 ? 4.531 16.984 -7.764 1.00 79.87 17 ARG D N 1
ATOM 3816 C CA . ARG B 2 17 ? 5.597 17.198 -8.754 1.00 80.63 17 ARG D CA 1
ATOM 3817 C C . ARG B 2 17 ? 6.913 16.758 -8.155 1.00 94.36 17 ARG D C 1
ATOM 3818 O O . ARG B 2 17 ? 7.421 17.377 -7.218 1.00 96.38 17 ARG D O 1
ATOM 3826 N N . THR B 2 18 ? 7.469 15.682 -8.691 1.00 103.61 18 THR D N 1
ATOM 3827 C CA . THR B 2 18 ? 8.706 15.143 -8.145 1.00 105.62 18 THR D CA 1
ATOM 3828 C C . THR B 2 18 ? 9.925 15.563 -8.970 1.00 106.08 18 THR D C 1
ATOM 3829 O O . THR B 2 18 ? 9.959 15.381 -10.191 1.00 107.39 18 THR D O 1
ATOM 3833 N N . ALA B 2 19 ? 10.909 16.145 -8.289 1.00 102.02 19 ALA D N 1
ATOM 3834 C CA . ALA B 2 19 ? 12.177 16.526 -8.910 1.00 109.24 19 ALA D CA 1
ATOM 3835 C C . ALA B 2 19 ? 11.497 17.441 -9.930 1.00 117.18 19 ALA D C 1
ATOM 3836 O O . ALA B 2 19 ? 10.808 18.398 -9.557 1.00 115.29 19 ALA D O 1
ATOM 3838 N N . THR B 2 20 ? 11.704 17.136 -11.212 1.00 117.83 20 THR D N 1
ATOM 3839 C CA . THR B 2 20 ? 11.168 17.921 -12.329 1.00 120.96 20 THR D CA 1
ATOM 3840 C C . THR B 2 20 ? 12.195 19.048 -12.470 1.00 125.42 20 THR D C 1
ATOM 3841 O O . THR B 2 20 ? 13.134 18.957 -13.266 1.00 126.79 20 THR D O 1
#

Secondary structure (DSSP, 8-state):
-EEEEEEEHHHH-PPP---------EE-TTTTTS---EEEPP-STT-TT-SS-HHHHHHTT----S-SS--HHHHHHHHHHHHHHHTT----SPPPHHHHHH-BTTBPPP-TTS---TTTTTTT--HHHH--TTTT--HHHHHHHHHH-SS--EEEEE---EEEHHHHHTT---EEEEPPHHHHHHHHHHHHHHHHHHHH--BTTTTB-TT--HHHHHHHHHHHS-SEEE-EEESSHHHH--THHHHHHHHHHHHTT--HHHHTTTHHHHEEEEEETTEEEEEESS--SB-TTHHHHHHHHHHHHHHHHHHHHEES--GGG-EEEEETTEEEEEESS---HHHHHHHHHTTT--EEEGGG-SS-PPP-TTT--BTTBEEEE-SSSTTSEEEE--HHHHHHHHTEES-GGGHHHHHHHHHHHHGGG-HHHHHHHHHHHTTSHHHHHS----HHHHHHHHHTT-/--S---SS------EE----

Foldseek 3Di:
DAFDDKFFCVVVVFFFADDDQDFLKDFAPCQVLFDDAKDWARFDQPPVLALDGQVVQAPVLLVDAQDQADDVLLLVLLVVLLVLLLVLVFDQAFDDLLCLAPHDQLGHHDDQPDAAFPPCNSVVHGPVNQDDNVVSDCPSVVVVCVVPPDLDAFEKGWDTDIDHSVCRHSNVTYMARAGHNNLSSVLCRRCVRVSSSCLVDAFFSLLACPVHDCLAVLLCVCVQADAFKFFWFWDSLQSQFHNNLLVSLLSSSVSSPHDPVSSVSSQSQQWHWYAYRTMITIDHGGGHHNHPCSFVSLFSSVSSLVRSLPVVQDPPDDVVQKTWHDGRRWIMIHGNDDDAVVRSQVSSVSRRIHIADPPNDPHRDGDDQQRDATPQWGWDQDPVHRSRTQTAHDVNVLSNQLRMDSDNVCNQVSVQVSLLRHLSVDDVRSVVVLVSLCVDPVSVVHDHDDNVVSVVVSVVVD/DPDDDCDDDDDDDDDDPDPD

CATH classification: 3.30.70.270 (+1 more: 1.20.960.20)

InterPro domains:
  IPR000081 Peptidase C3, picornavirus core protein 2A [PF00947] (881-1007)
  IPR000199 Peptidase C3A/C3B, picornaviral [PF00548] (1549-1714)
  IPR000605 Helicase, superfamily 3, single-stranded DNA/RNA virus [PF00910] (1237-1334)
  IPR001205 RNA-directed RNA polymerase, C-terminal domain [PF00680] (1758-2168)
  IPR001676 Picornavirus capsid [PF00073] (93-293)
  IPR001676 Picornavirus capsid [PF00073] (352-521)
  IPR002527 Picornavirus 2B protein [PF01552] (1012-1112)
  IPR003138 Picornavirus coat protein VP4 [PF02226] (2-64)
  IPR007094 RNA-directed RNA polymerase, catalytic domain [PS50507] (1958-2073)
  IPR009003 Peptidase S1, PA clan [SSF50494] (866-1004)
  IPR009003 Peptidase S1, PA clan [SSF50494] (1543-1732)
  IPR014759 Helicase, superfamily 3, single-stranded RNA virus [PS51218] (1216-1374)
  IPR014838 Poliovirus 3A protein-like [PF08727] (1448-1498)
  IPR027417 P-loop containing nucleoside triphosphate hydrolase [SSF52540] (1196-1371)
  IPR029053 Viral coat protein subunit [G3DSA:2.60.120.20] (1-323)
  IPR029053 Viral coat protein subunit [G3DSA:2.60.120.20] (324-565)
  IPR029053 Viral coat protein subunit [G3DSA:2.60.120.20] (566-862)
  IPR033703 Picornavirus/Calicivirus coat protein [cd00205] (125-321)
  IPR033703 Picornavirus/Calicivirus coat protein [cd00205] (419-556)
  IPR033703 Picornavirus/Calicivirus coat protein [cd00205] (645-832)

B-factor: mean 57.83, std 16.37, range [20.0, 161.57]

Sequence (482 aa):
GEIQWVKPNKETGRLSINGPTRTKLEPSVFHDVFEGNKEPAVLHSKDPRLEVDFEQALFSKYVGNTLYEPDEYIKEAALHYANQLKQLEINTSQMSMEEACYGTENLEAIDLHTSAGYPYSALGIKKRDILDPTTRDVSKMKFYMDKYGLDLPYSTYVKDELRSIDKIKKGKSRLIEASSLNDSVYLRMAFGHLYETFHANPGTITGSAVGCNPDTFWSKLPILLPGSLFAFDYSGYDASLSPVWFRALELVLREIGYSEEAISLIEGINHTHHVYRNKTYCVLGGMPSGCSGTSIFNSMINNIIIRALLIKTFKGIDLDELNMVAYGDDVLASYPFPIDCLELAKTGKEYGLTMTPADKSPCFNEVNWDNATFLKRGFLPDEQFPFLIHPTMPMREIHESIRWTKDARNTQDHVRSLCLLAWHNGKQEYEKFVSTIRSVPVGRALAIPNYENLRRNWLELFGAYSGAPKQVLKKPALRTAT

Solvent-accessible surface area: 22774 Å² total; per-residue (Å²): 0,68,46,92,80,78,71,48,11,197,111,47,58,75,73,47,57,138,49,113,46,156,35,138,12,74,73,13,77,2,37,130,51,16,153,18,79,44,54,14,3,0,22,45,42,136,19,132,76,30,131,64,83,0,48,121,16,8,43,78,63,30,104,14,26,66,55,122,124,18,35,124,42,0,109,106,0,2,80,24,0,0,56,16,1,94,126,37,162,27,72,60,62,120,2,60,26,68,62,0,2,21,5,41,153,65,6,147,53,18,68,47,170,74,43,4,0,21,5,0,37,33,84,60,38,108,12,158,73,8,4,55,81,124,84,90,67,25,76,98,0,103,105,36,21,121,109,68,28,70,102,21,3,10,7,6,94,16,71,39,23,38,28,28,62,70,51,2,90,100,0,95,11,114,13,42,2,12,8,0,4,0,27,17,0,82,11,26,11,13,0,0,27,0,5,32,25,0,57,50,66,39,6,11,62,0,0,0,0,11,48,20,81,22,45,32,6,0,15,122,0,37,115,36,2,74,64,29,18,3,7,7,53,19,58,46,5,48,4,4,0,1,5,0,0,1,65,0,1,18,68,0,0,109,82,30,43,11,70,101,49,14,6,67,33,2,65,18,10,4,83,8,58,2,4,14,105,89,89,2,5,6,3,34,2,4,9,6,48,39,11,19,14,13,45,5,2,5,0,0,0,0,1,0,0,0,3,0,0,0,11,44,6,10,124,51,24,49,17,75,35,3,6,6,0,0,66,10,55,44,4,0,0,0,0,56,41,102,15,64,6,67,26,0,11,120,11,0,114,108,2,20,0,50,9,45,22,12,54,194,38,135,66,45,109,130,20,44,73,135,70,2,50,0,27,120,48,14,14,71,66,6,175,114,67,84,146,12,13,6,5,21,16,56,35,135,52,2,40,7,36,1,20,23,13,118,44,84,208,68,26,66,91,51,3,103,60,12,0,69,62,0,9,5,27,14,95,152,63,2,72,137,2,15,68,47,0,96,64,29,97,70,0,138,92,26,73,18,19,72,27,86,80,18,38,125,82,8,29,123,94,115,29,13,181,110,60,97,117,198,166,117,50,126,153,20,56,84,59,107,105,136